Protein AF-A0A7X7UBF5-F1 (afdb_monomer_lite)

pLDDT: mean 70.49, std 21.55, range [27.67, 98.31]

Radius of gyration: 27.14 Å; chains: 1; bounding box: 98×54×73 Å

Secondary structure (DSSP, 8-state):
--------PPPPPPPPHHHHHHHHHHHHHHHHHHGGGGG----HHHHHHHHHHHHSSSTTGGGS--SSTTTT--GGGHHHHHHHHHHHTT-HHHHHHHHHHHHHHHHHHHHHHHHHHHT-HHHHHHHHHHHHTSHHHHHHHH-GGGHHHHHHHHHHHHHHHHHHHHHHH--HHHHHHHHHHHHHHHHH-GGGGGHHHHHHHHHHHHHHHH-TTTTHHHHHHHHHHHHHHHHHHHHHHHHHHHTSS-TTS-HHHHTT-HHHHHHHHHHTSTTSTTTTHHHHHHHHHHHHHHHHTT---HHHHHHHHHHHHHHHHHHHHHHTTSTTHHHHSHHHHHHHHHHHHHHHHHHHHT--HHHHHHHHHHHHHHHHHHHHHHHHHHHHHHHHHHHHHHHHHHHHHHHHHHHSSPPTTPEEEE--SS--HHHHHHHHHH-GGGTTT--EEE--SS------HHHHHHT----HHHHHHHHS-S-GGG-------S-HHHHHHHHHTT--EEE---SS-TTSHHHHTT-SS----------

Foldseek 3Di:
DPPPPPPPPPPDDPQDPCNVCLLVVLLVLLCVQQVCLLVPAAFLVRLVLLVCLVQAPAQCSLLQADPPLLPQQQSLLSNVVNVLCVVPNRNRSSLLVVLSVLLSLLLVLQLVVLCVLLVDNVLSSVLSSLVSLFLLSNCSRNHSSNSLVSLLSSLLSQLLVLLVVCLVPVDVVSNVSSLVSLLSSCSSDVVSLCSLVVQLVVQLSVVCVVDVPPCSNVVSCVSRVVSVVSSVVSQVSSCVSSVHNGSPDCCVVVVPPPVVVVVVVVVVPPPPVCPVCVVVLVVLLVVLVVVLVVDDQLVSLLVSLQVQLVSLCVVQVVQVVPLVSNVPPNNVSNVSNSSSLSSNSSSLVVDDDPSNVVSVVVSVVVSVVSSVVSSVSSVVVVVVVVVVLVQLVVLLVCCCVVQPLPDFQAEEEDEDEDDPSRSVSSNCSVPVVCVRRYDYAYAYPQDDPPQDPVRCVVVPPPDPVVVVPVPDPPPCVVRDDDDDDVPPVSLVVCVVVVRNYDYDDRPDDCPPPVNVVVDDDDDDDDDDDDD

Structure (mmCIF, N/CA/C/O backbone):
data_AF-A0A7X7UBF5-F1
#
_entry.id   AF-A0A7X7UBF5-F1
#
loop_
_atom_site.group_PDB
_atom_site.id
_atom_site.type_symbol
_atom_site.label_atom_id
_atom_site.label_alt_id
_atom_site.label_comp_id
_atom_site.label_asym_id
_atom_site.label_entity_id
_atom_site.label_seq_id
_atom_site.pdbx_PDB_ins_code
_atom_site.Cartn_x
_atom_site.Cartn_y
_atom_site.Cartn_z
_atom_site.occupancy
_atom_site.B_iso_or_equiv
_atom_site.auth_seq_id
_atom_site.auth_comp_id
_atom_site.auth_asym_id
_atom_site.auth_atom_id
_atom_site.pdbx_PDB_model_num
ATOM 1 N N . MET A 1 1 ? -49.194 -8.231 20.825 1.00 48.34 1 MET A N 1
ATOM 2 C CA . MET A 1 1 ? -48.463 -7.035 20.359 1.00 48.34 1 MET A CA 1
ATOM 3 C C . MET A 1 1 ? -47.044 -7.114 20.888 1.00 48.34 1 MET A C 1
ATOM 5 O O . MET A 1 1 ? -46.775 -6.699 22.003 1.00 48.34 1 MET A O 1
ATOM 9 N N . THR A 1 2 ? -46.153 -7.758 20.144 1.00 48.88 2 THR A N 1
ATOM 10 C CA . THR A 1 2 ? -44.716 -7.721 20.424 1.00 48.88 2 THR A CA 1
ATOM 11 C C . THR A 1 2 ? -44.194 -6.398 19.891 1.00 48.88 2 THR A C 1
ATOM 13 O O . THR A 1 2 ? -44.082 -6.244 18.676 1.00 48.88 2 THR A O 1
ATOM 16 N N . GLU A 1 3 ? -43.927 -5.440 20.782 1.00 50.25 3 GLU A N 1
ATOM 17 C CA . GLU A 1 3 ? -43.101 -4.279 20.461 1.00 50.25 3 GLU A CA 1
ATOM 18 C C . GLU A 1 3 ? -41.798 -4.806 19.863 1.00 50.25 3 GLU A C 1
ATOM 20 O O . GLU A 1 3 ? -40.943 -5.368 20.550 1.00 50.25 3 GLU A O 1
ATOM 25 N N . THR A 1 4 ? -41.663 -4.684 18.545 1.00 56.69 4 THR A N 1
ATOM 26 C CA . THR A 1 4 ? -40.372 -4.780 17.885 1.00 56.69 4 THR A CA 1
ATOM 27 C C . THR A 1 4 ? -39.532 -3.673 18.486 1.00 56.69 4 THR A C 1
ATOM 29 O O . THR A 1 4 ? -39.660 -2.525 18.067 1.00 56.69 4 THR A O 1
ATOM 32 N N . ALA A 1 5 ? -38.731 -4.019 19.497 1.00 58.34 5 ALA A N 1
ATOM 33 C CA . ALA A 1 5 ? -37.695 -3.169 20.048 1.00 58.34 5 ALA A CA 1
ATOM 34 C C . ALA A 1 5 ? -36.863 -2.690 18.862 1.00 58.34 5 ALA A C 1
ATOM 36 O O . ALA A 1 5 ? -36.027 -3.420 18.321 1.00 58.34 5 ALA A O 1
ATOM 37 N N . THR A 1 6 ? -37.172 -1.485 18.389 1.00 59.34 6 THR A N 1
ATOM 38 C CA . THR A 1 6 ? -36.399 -0.805 17.372 1.00 59.34 6 THR A CA 1
ATOM 39 C C . THR A 1 6 ? -35.029 -0.697 17.996 1.00 59.34 6 THR A C 1
ATOM 41 O O . THR A 1 6 ? -34.842 -0.029 19.008 1.00 59.34 6 THR A O 1
ATOM 44 N N . THR A 1 7 ? -34.082 -1.478 17.476 1.00 60.81 7 THR A N 1
ATOM 45 C CA . THR A 1 7 ? -32.700 -1.477 17.937 1.00 60.81 7 THR A CA 1
ATOM 46 C C . THR A 1 7 ? -32.156 -0.091 17.633 1.00 60.81 7 THR A C 1
ATOM 48 O O . THR A 1 7 ? -31.627 0.147 16.544 1.00 60.81 7 THR A O 1
ATOM 51 N N . GLY A 1 8 ? -32.401 0.843 18.551 1.00 54.75 8 GLY A N 1
ATOM 52 C CA . GLY A 1 8 ? -32.076 2.245 18.433 1.00 54.75 8 GLY A CA 1
ATOM 53 C C . GLY A 1 8 ? -30.575 2.328 18.325 1.00 54.75 8 GLY A C 1
ATOM 54 O O . GLY A 1 8 ? -29.858 2.245 19.319 1.00 54.75 8 GLY A O 1
ATOM 55 N N . ARG A 1 9 ? -30.083 2.413 17.089 1.00 66.62 9 ARG A N 1
ATOM 56 C CA . ARG A 1 9 ? -28.688 2.736 16.843 1.00 66.62 9 ARG A CA 1
ATOM 57 C C . ARG A 1 9 ? -28.475 4.070 17.554 1.00 66.62 9 ARG A C 1
ATOM 59 O O . ARG A 1 9 ? -29.196 5.011 17.220 1.00 66.62 9 ARG A O 1
ATOM 66 N N . PRO A 1 10 ? -27.554 4.163 18.527 1.00 68.56 10 PRO A N 1
ATOM 67 C CA . PRO A 1 10 ? -27.273 5.443 19.150 1.00 68.56 10 PRO A CA 1
ATOM 68 C C . PRO A 1 10 ? -26.973 6.444 18.027 1.00 68.56 10 PRO A C 1
ATOM 70 O O . PRO A 1 10 ? -26.253 6.080 17.085 1.00 68.56 10 PRO A O 1
ATOM 73 N N . PRO A 1 11 ? -27.570 7.648 18.062 1.00 71.94 11 PRO A N 1
ATOM 74 C CA . PRO A 1 11 ? -27.383 8.635 17.011 1.00 71.94 11 PRO A CA 1
ATOM 75 C C . PRO A 1 11 ? -25.886 8.831 16.789 1.00 71.94 11 PRO A C 1
ATOM 77 O O . PRO A 1 11 ? -25.116 8.986 17.741 1.00 71.94 11 PRO A O 1
ATOM 80 N N . SER A 1 12 ? -25.454 8.753 15.529 1.00 76.94 12 SER A N 1
ATOM 81 C CA . SER A 1 12 ? -24.054 8.970 15.181 1.00 76.94 12 SER A CA 1
ATOM 82 C C . SER A 1 12 ? -23.648 10.344 15.699 1.00 76.94 12 SER A C 1
ATOM 84 O O . SER A 1 12 ? -24.247 11.342 15.293 1.00 76.94 12 SER A O 1
ATOM 86 N N . ARG A 1 13 ? -22.657 10.402 16.599 1.00 78.88 13 ARG A N 1
ATOM 87 C CA . ARG A 1 13 ? -22.146 11.681 17.104 1.00 78.88 13 ARG A CA 1
ATOM 88 C C . ARG A 1 13 ? -21.777 12.563 15.905 1.00 78.88 13 ARG A C 1
ATOM 90 O O . ARG A 1 13 ? -21.077 12.074 15.012 1.00 78.88 13 ARG A O 1
ATOM 97 N N . PRO A 1 14 ? -22.240 13.824 15.852 1.00 81.81 14 PRO A N 1
ATOM 98 C CA . PRO A 1 14 ? -21.894 14.717 14.759 1.00 81.81 14 PRO A CA 1
ATOM 99 C C . PRO A 1 14 ? -20.371 14.819 14.651 1.00 81.81 14 PRO A C 1
ATOM 101 O O . PRO A 1 14 ? -19.664 14.933 15.655 1.00 81.81 14 PRO A O 1
ATOM 104 N N . VAL A 1 15 ? -19.854 14.739 13.423 1.00 83.38 15 VAL A N 1
ATOM 105 C CA . VAL A 1 15 ? -18.414 14.854 13.176 1.00 83.38 15 VAL A CA 1
ATOM 106 C C . VAL A 1 15 ? -17.980 16.259 13.589 1.00 83.38 15 VAL A C 1
ATOM 108 O O . VAL A 1 15 ? -18.448 17.254 13.025 1.00 83.38 15 VAL A O 1
ATOM 111 N N . SER A 1 16 ? -17.088 16.347 14.580 1.00 88.38 16 SER A N 1
ATOM 112 C CA . SER A 1 16 ? -16.548 17.628 15.040 1.00 88.38 16 SER A CA 1
ATOM 113 C C . SER A 1 16 ? -15.903 18.395 13.881 1.00 88.38 16 SER A C 1
ATOM 115 O O . SER A 1 16 ? -15.439 17.799 12.907 1.00 88.38 16 SER A O 1
ATOM 117 N N . PHE A 1 17 ? -15.849 19.726 13.972 1.00 86.38 17 PHE A N 1
ATOM 118 C CA . PHE A 1 17 ? -15.180 20.558 12.964 1.00 86.38 17 PHE A CA 1
ATOM 119 C C . PHE A 1 17 ? -13.724 20.113 12.728 1.00 86.38 17 PHE A C 1
ATOM 121 O O . PHE A 1 17 ? -13.319 19.894 11.589 1.00 86.38 17 PHE A O 1
ATOM 128 N N . ALA A 1 18 ? -12.988 19.818 13.806 1.00 84.50 18 ALA A N 1
ATOM 129 C CA . ALA A 1 18 ? -11.648 19.232 13.734 1.00 84.50 18 ALA A CA 1
ATOM 130 C C . ALA A 1 18 ? -11.617 17.899 12.957 1.00 84.50 18 ALA A C 1
ATOM 132 O O . ALA A 1 18 ? -10.696 17.642 12.189 1.00 84.50 18 ALA A O 1
ATOM 133 N N . GLY A 1 19 ? -12.650 17.062 13.099 1.00 87.44 19 GLY A N 1
ATOM 134 C CA . GLY A 1 19 ? -12.783 15.824 12.330 1.00 87.44 19 GLY A CA 1
ATOM 135 C C . GLY A 1 19 ? -13.030 16.029 10.838 1.00 87.44 19 GLY A C 1
ATOM 136 O O . GLY A 1 19 ? -12.647 15.162 10.056 1.00 87.44 19 GLY A O 1
ATOM 137 N N . ARG A 1 20 ? -13.622 17.161 10.437 1.00 91.56 20 ARG A N 1
ATOM 138 C CA . ARG A 1 20 ? -13.799 17.529 9.023 1.00 91.56 20 ARG A CA 1
ATOM 139 C C . ARG A 1 20 ? -12.501 18.042 8.395 1.00 91.56 20 ARG A C 1
ATOM 141 O O . ARG A 1 20 ? -12.236 17.724 7.243 1.00 91.56 20 ARG A O 1
ATOM 148 N N . LEU A 1 21 ? -11.674 18.761 9.157 1.00 95.88 21 LEU A N 1
ATOM 149 C CA . LEU A 1 21 ? -10.390 19.295 8.680 1.00 95.88 21 LEU A CA 1
ATOM 150 C C . LEU A 1 21 ? -9.237 18.279 8.691 1.00 95.88 21 LEU A C 1
ATOM 152 O O . LEU A 1 21 ? -8.257 18.470 7.975 1.00 95.88 21 LEU A O 1
ATOM 156 N N . ALA A 1 22 ? -9.350 17.189 9.456 1.00 94.50 22 ALA A N 1
ATOM 157 C CA . ALA A 1 22 ? -8.288 16.188 9.583 1.00 94.50 22 ALA A CA 1
ATOM 158 C C . ALA A 1 22 ? -7.856 15.578 8.235 1.00 94.50 22 ALA A C 1
ATOM 160 O O . ALA A 1 22 ? -6.664 15.439 7.985 1.00 94.50 22 ALA A O 1
ATOM 161 N N . GLY A 1 23 ? -8.808 15.240 7.357 1.00 95.50 23 GLY A N 1
ATOM 162 C CA . GLY A 1 23 ? -8.513 14.694 6.026 1.00 95.50 23 GLY A CA 1
ATOM 163 C C . GLY A 1 23 ? -7.725 15.674 5.148 1.00 95.50 23 GLY A C 1
ATOM 164 O O . GLY A 1 23 ? -6.607 15.344 4.758 1.00 95.50 23 GLY A O 1
ATOM 165 N N . PRO A 1 24 ? -8.248 16.888 4.885 1.00 97.31 24 PRO A N 1
ATOM 166 C CA . PRO A 1 24 ? -7.526 17.924 4.145 1.00 97.31 24 PRO A CA 1
ATOM 167 C C . PRO A 1 24 ? -6.138 18.238 4.715 1.00 97.31 24 PRO A C 1
ATOM 169 O O . PRO A 1 24 ? -5.186 18.365 3.953 1.00 97.31 24 PRO A O 1
ATOM 172 N N . ALA A 1 25 ? -5.995 18.293 6.044 1.00 95.88 25 ALA A N 1
ATOM 173 C CA . ALA A 1 25 ? -4.704 18.525 6.688 1.00 95.88 25 ALA A CA 1
ATOM 174 C C . ALA A 1 25 ? -3.696 17.389 6.426 1.00 95.88 25 ALA A C 1
ATOM 176 O O . ALA A 1 25 ? -2.523 17.664 6.189 1.00 95.88 25 ALA A O 1
ATOM 177 N N . LEU A 1 26 ? -4.139 16.124 6.417 1.00 95.88 26 LEU A N 1
ATOM 178 C CA . LEU A 1 26 ? -3.287 14.983 6.057 1.00 95.88 26 LEU A CA 1
ATOM 179 C C . LEU A 1 26 ? -2.841 15.039 4.595 1.00 95.88 26 LEU A C 1
ATOM 181 O O . LEU A 1 26 ? -1.676 14.775 4.309 1.00 95.88 26 LEU A O 1
ATOM 185 N N . VAL A 1 27 ? -3.749 15.400 3.682 1.00 96.62 27 VAL A N 1
ATOM 186 C CA . VAL A 1 27 ? -3.419 15.582 2.261 1.00 96.62 27 VAL A CA 1
ATOM 187 C C . VAL A 1 27 ? -2.394 16.702 2.110 1.00 96.62 27 VAL A C 1
ATOM 189 O O . VAL A 1 27 ? -1.351 16.484 1.507 1.00 96.62 27 VAL A O 1
ATOM 192 N N . ALA A 1 28 ? -2.637 17.865 2.716 1.00 95.00 28 ALA A N 1
ATOM 193 C CA . ALA A 1 28 ? -1.715 18.994 2.659 1.00 95.00 28 ALA A CA 1
ATOM 194 C C . ALA A 1 28 ? -0.329 18.632 3.216 1.00 95.00 28 ALA A C 1
ATOM 196 O O . ALA A 1 28 ? 0.674 18.928 2.577 1.00 95.00 28 ALA A O 1
ATOM 197 N N . ALA A 1 29 ? -0.259 17.941 4.358 1.00 91.00 29 ALA A N 1
ATOM 198 C CA . ALA A 1 29 ? 1.009 17.506 4.941 1.00 91.00 29 ALA A CA 1
ATOM 199 C C . ALA A 1 29 ? 1.755 16.507 4.041 1.00 91.00 29 ALA A C 1
ATOM 201 O O . ALA A 1 29 ? 2.954 16.660 3.819 1.00 91.00 29 ALA A O 1
ATOM 202 N N . LEU A 1 30 ? 1.053 15.510 3.491 1.00 92.56 30 LEU A N 1
ATOM 203 C CA . LEU A 1 30 ? 1.636 14.550 2.554 1.00 92.56 30 LEU A CA 1
ATOM 204 C C . LEU A 1 30 ? 2.188 15.256 1.311 1.00 92.56 30 LEU A C 1
ATOM 206 O O . LEU A 1 30 ? 3.327 15.010 0.932 1.00 92.56 30 LEU A O 1
ATOM 210 N N . TRP A 1 31 ? 1.404 16.140 0.695 1.00 93.81 31 TRP A N 1
ATOM 211 C CA . TRP A 1 31 ? 1.793 16.859 -0.520 1.00 93.81 31 TRP A CA 1
ATOM 212 C C . TRP A 1 31 ? 2.878 17.906 -0.266 1.00 93.81 31 TRP A C 1
ATOM 214 O O . TRP A 1 31 ? 3.712 18.129 -1.133 1.00 93.81 31 TRP A O 1
ATOM 224 N N . LEU A 1 32 ? 2.935 18.504 0.924 1.00 89.56 32 LEU A N 1
ATOM 225 C CA . LEU A 1 32 ? 4.036 19.388 1.301 1.00 89.56 32 LEU A CA 1
ATOM 226 C C . LEU A 1 32 ? 5.368 18.627 1.376 1.00 89.56 32 LEU A C 1
ATOM 228 O O . LEU A 1 32 ? 6.397 19.150 0.965 1.00 89.56 32 LEU A O 1
ATOM 232 N N . VAL A 1 33 ? 5.348 17.392 1.888 1.00 86.88 33 VAL A N 1
ATOM 233 C CA . VAL A 1 33 ? 6.558 16.569 2.046 1.00 86.88 33 VAL A CA 1
ATOM 234 C C . VAL A 1 33 ? 6.933 15.845 0.749 1.00 86.88 33 VAL A C 1
ATOM 236 O O . VAL A 1 33 ? 8.111 15.746 0.428 1.00 86.88 33 VAL A O 1
ATOM 239 N N . GLN A 1 34 ? 5.944 15.335 0.012 1.00 86.88 34 GLN A N 1
ATOM 240 C CA . GLN A 1 34 ? 6.136 14.438 -1.134 1.00 86.88 34 GLN A CA 1
ATOM 241 C C . GLN A 1 34 ? 5.779 15.083 -2.482 1.00 86.88 34 GLN A C 1
ATOM 243 O O . GLN A 1 34 ? 5.972 14.469 -3.517 1.00 86.88 34 GLN A O 1
ATOM 248 N N . GLY A 1 35 ? 5.236 16.299 -2.536 1.00 89.12 35 GLY A N 1
ATOM 249 C CA . GLY A 1 35 ? 4.787 16.904 -3.801 1.00 89.12 35 GLY A CA 1
ATOM 250 C C . GLY A 1 35 ? 5.928 17.223 -4.770 1.00 89.12 35 GLY A C 1
ATOM 251 O O . GLY A 1 35 ? 5.724 17.247 -5.983 1.00 89.12 35 GLY A O 1
ATOM 252 N N . SER A 1 36 ? 7.148 17.402 -4.256 1.00 86.69 36 SER A N 1
ATOM 253 C CA . SER A 1 36 ? 8.345 17.632 -5.072 1.00 86.69 36 SER A CA 1
ATOM 254 C C . SER A 1 36 ? 8.694 16.447 -5.979 1.00 86.69 36 SER A C 1
ATOM 256 O O . SER A 1 36 ? 9.394 16.642 -6.969 1.00 86.69 36 SER A O 1
ATOM 258 N N . ILE A 1 37 ? 8.163 15.245 -5.719 1.00 86.56 37 ILE A N 1
ATOM 259 C CA . ILE A 1 37 ? 8.404 14.071 -6.569 1.00 86.56 37 ILE A CA 1
ATOM 260 C C . ILE A 1 37 ? 7.872 14.230 -7.982 1.00 86.56 37 ILE A C 1
ATOM 262 O O . ILE A 1 37 ? 8.357 13.551 -8.873 1.00 86.56 37 ILE A O 1
ATOM 266 N N . LEU A 1 38 ? 6.898 15.113 -8.214 1.00 90.56 38 LEU A N 1
ATOM 267 C CA . LEU A 1 38 ? 6.351 15.342 -9.554 1.00 90.56 38 LEU A CA 1
ATOM 268 C C . LEU A 1 38 ? 7.399 15.901 -10.530 1.00 90.56 38 LEU A C 1
ATOM 270 O O . LEU A 1 38 ? 7.208 15.835 -11.738 1.00 90.56 38 LEU A O 1
ATOM 274 N N . TRP A 1 39 ? 8.512 16.406 -9.998 1.00 86.50 39 TRP A N 1
ATOM 275 C CA . TRP A 1 39 ? 9.682 16.868 -10.744 1.00 86.50 39 TRP A CA 1
ATOM 276 C C . TRP A 1 39 ? 10.752 15.776 -10.913 1.00 86.50 39 TRP A C 1
ATOM 278 O O . TRP A 1 39 ? 11.830 16.036 -11.443 1.00 86.50 39 TRP A O 1
ATOM 288 N N . GLY A 1 40 ? 10.477 14.569 -10.413 1.00 82.38 40 GLY A N 1
ATOM 289 C CA . GLY A 1 40 ? 11.335 13.399 -10.519 1.00 82.38 40 GLY A CA 1
ATOM 290 C C . GLY A 1 40 ? 11.313 12.766 -11.910 1.00 82.38 40 GLY A C 1
ATOM 291 O O . GLY A 1 40 ? 10.633 13.216 -12.830 1.00 82.38 40 GLY A O 1
ATOM 292 N N . ASN A 1 41 ? 12.083 11.693 -12.058 1.00 83.88 41 ASN A N 1
ATOM 293 C CA . ASN A 1 41 ? 12.203 10.935 -13.299 1.00 83.88 41 ASN A CA 1
ATOM 294 C C . ASN A 1 41 ? 12.078 9.434 -13.002 1.00 83.88 41 ASN A C 1
ATOM 296 O O . ASN A 1 41 ? 12.116 9.035 -11.838 1.00 83.88 41 ASN A O 1
ATOM 300 N N . PHE A 1 42 ? 11.945 8.614 -14.042 1.00 81.69 42 PHE A N 1
ATOM 301 C CA . PHE A 1 42 ? 11.905 7.163 -13.907 1.00 81.69 42 PHE A CA 1
ATOM 302 C C . PHE A 1 42 ? 13.201 6.596 -13.326 1.00 81.69 42 PHE A C 1
ATOM 304 O O . PHE A 1 42 ? 14.313 7.063 -13.603 1.00 81.69 42 PHE A O 1
ATOM 311 N N . TYR A 1 43 ? 13.040 5.526 -12.562 1.00 75.06 43 TYR A N 1
ATOM 312 C CA . TYR A 1 43 ? 14.104 4.726 -11.982 1.00 75.06 43 TYR A CA 1
ATOM 313 C C . TYR A 1 43 ? 14.349 3.438 -12.749 1.00 75.06 43 TYR A C 1
ATOM 315 O O . TYR A 1 43 ? 13.517 2.992 -13.527 1.00 75.06 43 TYR A O 1
ATOM 323 N N . LEU A 1 44 ? 15.507 2.833 -12.477 1.00 70.75 44 LEU A N 1
ATOM 324 C CA . LEU A 1 44 ? 15.968 1.546 -13.002 1.00 70.75 44 LEU A CA 1
ATOM 325 C C . LEU A 1 44 ? 14.823 0.554 -13.273 1.00 70.75 44 LEU A C 1
ATOM 327 O O . LEU A 1 44 ? 14.553 0.215 -14.423 1.00 70.75 44 LEU A O 1
ATOM 331 N N . ASP A 1 45 ? 14.122 0.153 -12.214 1.00 74.25 45 ASP A N 1
ATOM 332 C CA . ASP A 1 45 ? 13.064 -0.849 -12.308 1.00 74.25 45 ASP A CA 1
ATOM 333 C C . ASP A 1 45 ? 11.798 -0.297 -12.987 1.00 74.25 45 ASP A C 1
ATOM 335 O O . ASP A 1 45 ? 11.001 -1.069 -13.506 1.00 74.25 45 ASP A O 1
ATOM 339 N N . ASP A 1 46 ? 11.594 1.023 -13.041 1.00 83.88 46 ASP A N 1
ATOM 340 C CA . ASP A 1 46 ? 10.426 1.633 -13.693 1.00 83.88 46 ASP A CA 1
ATOM 341 C C . ASP A 1 46 ? 10.447 1.377 -15.198 1.00 83.88 46 ASP A C 1
ATOM 343 O O . ASP A 1 46 ? 9.430 0.997 -15.781 1.00 83.88 46 ASP A O 1
ATOM 347 N N . TYR A 1 47 ? 11.618 1.532 -15.825 1.00 78.75 47 TYR A N 1
ATOM 348 C CA . TYR A 1 47 ? 11.782 1.294 -17.258 1.00 78.75 47 TYR A CA 1
ATOM 349 C C . TYR A 1 47 ? 11.446 -0.131 -17.657 1.00 78.75 47 TYR A C 1
ATOM 351 O O . TYR A 1 47 ? 10.902 -0.377 -18.735 1.00 78.75 47 TYR A O 1
ATOM 359 N N . PHE A 1 48 ? 11.742 -1.061 -16.761 1.00 78.94 48 PHE A N 1
ATOM 360 C CA . PHE A 1 48 ? 11.411 -2.449 -16.945 1.00 78.94 48 PHE A CA 1
ATOM 361 C C . PHE A 1 48 ? 9.876 -2.634 -17.079 1.00 78.94 48 PHE A C 1
ATOM 363 O O . PHE A 1 48 ? 9.389 -3.220 -18.052 1.00 78.94 48 PHE A O 1
ATOM 370 N N . TYR A 1 49 ? 9.085 -2.028 -16.188 1.00 83.06 49 TYR A N 1
ATOM 371 C CA . TYR A 1 49 ? 7.617 -2.060 -16.274 1.00 83.06 49 TYR A CA 1
ATOM 372 C C . TYR A 1 49 ? 7.047 -1.236 -17.439 1.00 83.06 49 TYR A C 1
ATOM 374 O O . TYR A 1 49 ? 6.044 -1.637 -18.032 1.00 83.06 49 TYR A O 1
ATOM 382 N N . LEU A 1 50 ? 7.697 -0.132 -17.819 1.00 84.19 50 LEU A N 1
ATOM 383 C CA . LEU A 1 50 ? 7.351 0.656 -19.013 1.00 84.19 50 LEU A CA 1
ATOM 384 C C . LEU A 1 50 ? 7.514 -0.159 -20.293 1.00 84.19 50 LEU A C 1
ATOM 386 O O . LEU A 1 50 ? 6.640 -0.135 -21.160 1.00 84.19 50 LEU A O 1
ATOM 390 N N . HIS A 1 51 ? 8.589 -0.939 -20.391 1.00 80.00 51 HIS A N 1
ATOM 391 C CA . HIS A 1 51 ? 8.789 -1.834 -21.521 1.00 80.00 51 HIS A CA 1
ATOM 392 C C . HIS A 1 51 ? 7.691 -2.902 -21.593 1.00 80.00 51 HIS A C 1
ATOM 394 O O . HIS A 1 51 ? 7.137 -3.136 -22.667 1.00 80.00 51 HIS A O 1
ATOM 400 N N . LEU A 1 52 ? 7.304 -3.494 -20.456 1.00 79.88 52 LEU A N 1
ATOM 401 C CA . LEU A 1 52 ? 6.170 -4.421 -20.419 1.00 79.88 52 LEU A CA 1
ATOM 402 C C . LEU A 1 52 ? 4.864 -3.766 -20.860 1.00 79.88 52 LEU A C 1
ATOM 404 O O . LEU A 1 52 ? 4.098 -4.389 -21.589 1.00 79.88 52 LEU A O 1
ATOM 408 N N . ALA A 1 53 ? 4.597 -2.539 -20.412 1.00 85.25 53 ALA A N 1
ATOM 409 C CA . ALA A 1 53 ? 3.383 -1.815 -20.768 1.00 85.25 53 ALA A CA 1
ATOM 410 C C . ALA A 1 53 ? 3.294 -1.576 -22.280 1.00 85.25 53 ALA A C 1
ATOM 412 O O . ALA A 1 53 ? 2.227 -1.779 -22.853 1.00 85.25 53 ALA A O 1
ATOM 413 N N . ARG A 1 54 ? 4.421 -1.247 -22.931 1.00 84.00 54 ARG A N 1
ATOM 414 C CA . ARG A 1 54 ? 4.519 -1.146 -24.399 1.00 84.00 54 ARG A CA 1
ATOM 415 C C . ARG A 1 54 ? 4.338 -2.493 -25.095 1.00 84.00 54 ARG A C 1
ATOM 417 O O . ARG A 1 54 ? 3.622 -2.572 -26.084 1.00 84.00 54 ARG A O 1
ATOM 424 N N . ALA A 1 55 ? 5.032 -3.529 -24.627 1.00 78.06 55 ALA A N 1
ATOM 425 C CA . ALA A 1 55 ? 5.061 -4.832 -25.292 1.00 78.06 55 ALA A CA 1
ATOM 426 C C . ALA A 1 55 ? 3.787 -5.663 -25.051 1.00 78.06 55 ALA A C 1
ATOM 428 O O . ALA A 1 55 ? 3.511 -6.624 -25.771 1.00 78.06 55 ALA A O 1
ATOM 429 N N . GLY A 1 56 ? 3.018 -5.337 -24.012 1.00 79.94 56 GLY A N 1
ATOM 430 C CA . GLY A 1 56 ? 1.794 -6.037 -23.661 1.00 79.94 56 GLY A CA 1
ATOM 431 C C . GLY A 1 56 ? 0.671 -5.762 -24.658 1.00 79.94 56 GLY A C 1
ATOM 432 O O . GLY A 1 56 ? 0.289 -4.618 -24.873 1.00 79.94 56 GLY A O 1
ATOM 433 N N . ALA A 1 57 ? 0.048 -6.826 -25.173 1.00 85.00 57 ALA A N 1
ATOM 434 C CA . ALA A 1 57 ? -1.101 -6.743 -26.084 1.00 85.00 57 ALA A CA 1
ATOM 435 C C . ALA A 1 57 ? -2.374 -6.115 -25.464 1.00 85.00 57 ALA A C 1
ATOM 437 O O . ALA A 1 57 ? -3.390 -5.980 -26.140 1.00 85.00 57 ALA A O 1
ATOM 438 N N . GLY A 1 58 ? -2.355 -5.777 -24.171 1.00 92.62 58 GLY A N 1
ATOM 439 C CA . GLY A 1 58 ? -3.462 -5.130 -23.472 1.00 92.62 58 GLY A CA 1
ATOM 440 C C . GLY A 1 58 ? -3.309 -5.154 -21.946 1.00 92.62 58 GLY A C 1
ATOM 441 O O . GLY A 1 58 ? -2.402 -5.812 -21.422 1.00 92.62 58 GLY A O 1
ATOM 442 N N . PRO A 1 59 ? -4.231 -4.509 -21.207 1.00 94.75 59 PRO A N 1
ATOM 443 C CA . PRO A 1 59 ? -4.122 -4.303 -19.758 1.00 94.75 59 PRO A CA 1
ATOM 444 C C . PRO A 1 59 ? -4.112 -5.601 -18.938 1.00 94.75 59 PRO A C 1
ATOM 446 O O . PRO A 1 59 ? -3.633 -5.615 -17.809 1.00 94.75 59 PRO A O 1
ATOM 449 N N . PHE A 1 60 ? -4.605 -6.711 -19.495 1.00 94.81 60 PHE A N 1
ATOM 450 C CA . PHE A 1 60 ? -4.673 -8.008 -18.814 1.00 94.81 60 PHE A CA 1
ATOM 451 C C . PHE A 1 60 ? -3.647 -9.031 -19.321 1.00 94.81 60 PHE A C 1
ATOM 453 O O . PHE A 1 60 ? -3.681 -10.187 -18.901 1.00 94.81 60 PHE A O 1
ATOM 460 N N . ALA A 1 61 ? -2.709 -8.632 -20.189 1.00 88.75 61 ALA A N 1
ATOM 461 C CA . ALA A 1 61 ? -1.766 -9.553 -20.832 1.00 88.75 61 ALA A CA 1
ATOM 462 C C . ALA A 1 61 ? -0.920 -10.373 -19.835 1.00 88.75 61 ALA A C 1
ATOM 464 O O . ALA A 1 61 ? -0.562 -11.517 -20.121 1.00 88.75 61 ALA A O 1
ATOM 465 N N . LEU A 1 62 ? -0.642 -9.819 -18.649 1.00 87.19 62 LEU A N 1
ATOM 466 C CA . LEU A 1 62 ? 0.170 -10.469 -17.615 1.00 87.19 62 LEU A CA 1
ATOM 467 C C . LEU A 1 62 ? -0.618 -11.412 -16.693 1.00 87.19 62 LEU A C 1
ATOM 469 O O . LEU A 1 62 ? -0.014 -12.128 -15.904 1.00 87.19 62 LEU A O 1
ATOM 473 N N . PHE A 1 63 ? -1.952 -11.461 -16.773 1.00 90.94 63 PHE A N 1
ATOM 474 C CA . PHE A 1 63 ? -2.751 -12.329 -15.892 1.00 90.94 63 PHE A CA 1
ATOM 475 C C . PHE A 1 63 ? -2.608 -13.819 -16.211 1.00 90.94 63 PHE A C 1
ATOM 477 O O . PHE A 1 63 ? -2.818 -14.651 -15.333 1.00 90.94 63 PHE A O 1
ATOM 484 N N . ALA A 1 64 ? -2.262 -14.150 -17.455 1.00 86.88 64 ALA A N 1
ATOM 485 C CA . ALA A 1 64 ? -2.125 -15.526 -17.932 1.00 86.88 64 ALA A CA 1
ATOM 486 C C . ALA A 1 64 ? -0.669 -15.925 -18.222 1.00 86.88 64 ALA A C 1
ATOM 488 O O . ALA A 1 64 ? -0.407 -17.053 -18.640 1.00 86.88 64 ALA A O 1
ATOM 489 N N . LYS A 1 65 ? 0.278 -14.992 -18.070 1.00 81.62 65 LYS A N 1
ATOM 490 C CA . LYS A 1 65 ? 1.676 -15.181 -18.460 1.00 81.62 65 LYS A CA 1
ATOM 491 C C . LYS A 1 65 ? 2.597 -14.664 -17.371 1.00 81.62 65 LYS A C 1
ATOM 493 O O . LYS A 1 65 ? 2.639 -13.469 -17.091 1.00 81.62 65 LYS A O 1
ATOM 498 N N . ASP A 1 66 ? 3.366 -15.579 -16.805 1.00 78.62 66 ASP A N 1
ATOM 499 C CA . ASP A 1 66 ? 4.502 -15.231 -15.976 1.00 78.62 66 ASP A CA 1
ATOM 500 C C . ASP A 1 66 ? 5.706 -14.915 -16.866 1.00 78.62 66 ASP A C 1
ATOM 502 O O . ASP A 1 66 ? 6.280 -15.797 -17.503 1.00 78.62 66 ASP A O 1
ATOM 506 N N . LEU A 1 67 ? 6.054 -13.633 -16.937 1.00 70.12 67 LEU A N 1
ATOM 507 C CA . LEU A 1 67 ? 7.247 -13.162 -17.640 1.00 70.12 67 LEU A CA 1
ATOM 508 C C . LEU A 1 67 ? 8.488 -13.147 -16.728 1.00 70.12 67 LEU A C 1
ATOM 510 O O . LEU A 1 67 ? 9.575 -12.846 -17.202 1.00 70.12 67 LEU A O 1
ATOM 514 N N . TRP A 1 68 ? 8.331 -13.463 -15.434 1.00 65.50 68 TRP A N 1
ATOM 515 C CA . TRP A 1 68 ? 9.298 -13.148 -14.373 1.00 65.50 68 TRP A CA 1
ATOM 516 C C . TRP A 1 68 ? 9.815 -14.363 -13.618 1.00 65.50 68 TRP A C 1
ATOM 518 O O . TRP A 1 68 ? 10.351 -14.206 -12.518 1.00 65.50 68 TRP A O 1
ATOM 528 N N . PHE A 1 69 ? 9.622 -15.568 -14.160 1.00 65.50 69 PHE A N 1
ATOM 529 C CA . PHE A 1 69 ? 10.004 -16.820 -13.497 1.00 65.50 69 PHE A CA 1
ATOM 530 C C . PHE A 1 69 ? 9.479 -16.894 -12.046 1.00 65.50 69 PHE A C 1
ATOM 532 O O . PHE A 1 69 ? 10.113 -17.445 -11.150 1.00 65.50 69 PHE A O 1
ATOM 539 N N . GLY A 1 70 ? 8.329 -16.263 -11.813 1.00 68.06 70 GLY A N 1
ATOM 540 C CA . GLY A 1 70 ? 7.601 -16.178 -10.565 1.00 68.06 70 GLY A CA 1
ATOM 541 C C . GLY A 1 70 ? 8.028 -15.062 -9.619 1.00 68.06 70 GLY A C 1
ATOM 542 O O . GLY A 1 70 ? 7.225 -14.682 -8.759 1.00 68.06 70 GLY A O 1
ATOM 543 N N . ILE A 1 71 ? 9.223 -14.486 -9.786 1.00 65.81 71 ILE A N 1
ATOM 544 C CA . ILE A 1 71 ? 9.829 -13.573 -8.800 1.00 65.81 71 ILE A CA 1
ATOM 545 C C . ILE A 1 71 ? 9.011 -12.282 -8.682 1.00 65.81 71 ILE A C 1
ATOM 547 O O . ILE A 1 71 ? 8.789 -11.754 -7.588 1.00 65.81 71 ILE A O 1
ATOM 551 N N . TYR A 1 72 ? 8.498 -11.805 -9.815 1.00 74.00 72 TYR A N 1
ATOM 552 C CA . TYR A 1 72 ? 7.709 -10.577 -9.913 1.00 74.00 72 TYR A CA 1
ATOM 553 C C . TYR A 1 72 ? 6.298 -10.820 -10.456 1.00 74.00 72 TYR A C 1
ATOM 555 O O . TYR A 1 72 ? 5.650 -9.894 -10.941 1.00 74.00 72 TYR A O 1
ATOM 563 N N . PHE A 1 73 ? 5.778 -12.048 -10.349 1.00 84.56 73 PHE A N 1
ATOM 564 C CA . PHE A 1 73 ? 4.431 -12.352 -10.831 1.00 84.56 73 PHE A CA 1
ATOM 565 C C . PHE A 1 73 ? 3.347 -11.710 -9.951 1.00 84.56 73 PHE A C 1
ATOM 567 O O . PHE A 1 73 ? 2.933 -12.246 -8.910 1.00 84.56 73 PHE A O 1
ATOM 574 N N . ARG A 1 74 ? 2.928 -10.513 -10.373 1.00 90.44 74 ARG A N 1
ATOM 575 C CA . ARG A 1 74 ? 1.987 -9.614 -9.693 1.00 90.44 74 ARG A CA 1
ATOM 576 C C . ARG A 1 74 ? 1.154 -8.856 -10.731 1.00 90.44 74 ARG A C 1
ATOM 578 O O . ARG A 1 74 ? 1.376 -7.673 -10.939 1.00 90.44 74 ARG A O 1
ATOM 585 N N . PRO A 1 75 ? 0.221 -9.490 -11.449 1.00 94.19 75 PRO A N 1
ATOM 586 C CA . PRO A 1 75 ? -0.422 -8.832 -12.585 1.00 94.19 75 PRO A CA 1
ATOM 587 C C . PRO A 1 75 ? -1.414 -7.724 -12.193 1.00 94.19 75 PRO A C 1
ATOM 589 O O . PRO A 1 75 ? -1.821 -6.951 -13.054 1.00 94.19 75 PRO A O 1
ATOM 592 N N . GLY A 1 76 ? -1.794 -7.602 -10.914 1.00 95.56 76 GLY A N 1
ATOM 593 C CA . GLY A 1 76 ? -2.858 -6.691 -10.473 1.00 95.56 76 GLY A CA 1
ATOM 594 C C . GLY A 1 76 ? -2.589 -5.198 -10.702 1.00 95.56 76 GLY A C 1
ATOM 595 O O . GLY A 1 76 ? -3.536 -4.434 -10.874 1.00 95.56 76 GLY A O 1
ATOM 596 N N . PHE A 1 77 ? -1.328 -4.761 -10.744 1.00 94.94 77 PHE A N 1
ATOM 597 C CA . PHE A 1 77 ? -0.999 -3.351 -11.015 1.00 94.94 77 PHE A CA 1
ATOM 598 C C . PHE A 1 77 ? -0.937 -3.025 -12.512 1.00 94.94 77 PHE A C 1
ATOM 600 O O . PHE A 1 77 ? -1.077 -1.863 -12.893 1.00 94.94 77 PHE A O 1
ATOM 607 N N . PHE A 1 78 ? -0.730 -4.038 -13.357 1.00 94.50 78 PHE A N 1
ATOM 608 C CA . PHE A 1 78 ? -0.427 -3.842 -14.768 1.00 94.50 78 PHE A CA 1
ATOM 609 C C . PHE A 1 78 ? -1.543 -3.136 -15.551 1.00 94.50 78 PHE A C 1
ATOM 611 O O . PHE A 1 78 ? -1.201 -2.259 -16.337 1.00 94.50 78 PHE A O 1
ATOM 618 N N . PRO A 1 79 ? -2.850 -3.390 -15.314 1.00 96.75 79 PRO A N 1
ATOM 619 C CA . PRO A 1 79 ? -3.910 -2.633 -15.977 1.00 96.75 79 PRO A CA 1
ATOM 620 C C . PRO A 1 79 ? -3.800 -1.119 -15.772 1.00 96.75 79 PRO A C 1
ATOM 622 O O . PRO A 1 79 ? -3.961 -0.358 -16.722 1.00 96.75 79 PRO A O 1
ATOM 625 N N . LEU A 1 80 ? -3.499 -0.680 -14.544 1.00 96.81 80 LEU A N 1
ATOM 626 C CA . LEU A 1 80 ? -3.339 0.739 -14.231 1.00 96.81 80 LEU A CA 1
ATOM 627 C C . LEU A 1 80 ? -2.084 1.299 -14.901 1.00 96.81 80 LEU A C 1
ATOM 629 O O . LEU A 1 80 ? -2.135 2.355 -15.519 1.00 96.81 80 LEU A O 1
ATOM 633 N N . PHE A 1 81 ? -0.979 0.563 -14.821 1.00 94.50 81 PHE A N 1
ATOM 634 C CA . PHE A 1 81 ? 0.283 0.960 -15.432 1.00 94.50 81 PHE A CA 1
ATOM 635 C C . PHE A 1 81 ? 0.166 1.101 -16.959 1.00 94.50 81 PHE A C 1
ATOM 637 O O . PHE A 1 81 ? 0.589 2.105 -17.527 1.00 94.50 81 PHE A O 1
ATOM 644 N N . TRP A 1 82 ? -0.462 0.121 -17.613 1.00 95.56 82 TRP A N 1
ATOM 645 C CA . TRP A 1 82 ? -0.744 0.120 -19.048 1.00 95.56 82 TRP A CA 1
ATOM 646 C C . TRP A 1 82 ? -1.621 1.308 -19.446 1.00 95.56 82 TRP A C 1
ATOM 648 O O . TRP A 1 82 ? -1.337 1.969 -20.438 1.00 95.56 82 TRP A O 1
ATOM 658 N N . LEU A 1 83 ? -2.644 1.629 -18.646 1.00 97.19 83 LEU A N 1
ATOM 659 C CA . LEU A 1 83 ? -3.522 2.769 -18.904 1.00 97.19 83 LEU A CA 1
ATOM 660 C C . LEU A 1 83 ? -2.767 4.102 -18.837 1.00 97.19 83 LEU A C 1
ATOM 662 O O . LEU A 1 83 ? -2.953 4.954 -19.700 1.00 97.19 83 LEU A O 1
ATOM 666 N N . ILE A 1 84 ? -1.896 4.279 -17.838 1.00 97.31 84 ILE A N 1
ATOM 667 C CA . ILE A 1 84 ? -1.058 5.482 -17.737 1.00 97.31 84 ILE A CA 1
ATOM 668 C C . ILE A 1 84 ? -0.152 5.579 -18.965 1.00 97.31 84 ILE A C 1
ATOM 670 O O . ILE A 1 84 ? -0.066 6.645 -19.567 1.00 97.31 84 ILE A O 1
ATOM 674 N N . HIS A 1 85 ? 0.460 4.470 -19.385 1.00 94.88 85 HIS A N 1
ATOM 675 C CA . HIS A 1 85 ? 1.290 4.446 -20.587 1.00 94.88 85 HIS A CA 1
ATOM 676 C C . HIS A 1 85 ? 0.509 4.782 -21.856 1.00 94.88 85 HIS A C 1
ATOM 678 O O . HIS A 1 85 ? 0.985 5.566 -22.667 1.00 94.88 85 HIS A O 1
ATOM 684 N N . ALA A 1 86 ? -0.705 4.257 -22.009 1.00 94.94 86 ALA A N 1
ATOM 685 C CA . ALA A 1 86 ? -1.538 4.523 -23.176 1.00 94.94 86 ALA A CA 1
ATOM 686 C C . ALA A 1 86 ? -1.919 6.009 -23.321 1.00 94.94 86 ALA A C 1
ATOM 688 O O . ALA A 1 86 ? -2.086 6.480 -24.442 1.00 94.94 86 ALA A O 1
ATOM 689 N N . PHE A 1 87 ? -2.052 6.750 -22.213 1.00 97.31 87 PHE A N 1
ATOM 690 C CA . PHE A 1 87 ? -2.424 8.172 -22.240 1.00 97.31 87 PHE A CA 1
ATOM 691 C C . PHE A 1 87 ? -1.248 9.144 -22.128 1.00 97.31 87 PHE A C 1
ATOM 693 O O . PHE A 1 87 ? -1.338 10.266 -22.620 1.00 97.31 87 PHE A O 1
ATOM 700 N N . PHE A 1 88 ? -0.176 8.751 -21.442 1.00 96.31 88 PHE A N 1
ATOM 701 C CA . PHE A 1 88 ? 0.919 9.647 -21.061 1.00 96.31 88 PHE A CA 1
ATOM 702 C C . PHE A 1 88 ? 2.295 9.156 -21.520 1.00 96.31 88 PHE A C 1
ATOM 704 O O . PHE A 1 88 ? 3.293 9.825 -21.255 1.00 96.31 88 PHE A O 1
ATOM 711 N N . GLU A 1 89 ? 2.364 7.999 -22.181 1.00 92.56 89 GLU A N 1
ATOM 712 C CA . GLU A 1 89 ? 3.577 7.382 -22.718 1.00 92.56 89 GLU A CA 1
ATOM 713 C C . GLU A 1 89 ? 4.732 7.353 -21.704 1.00 92.56 89 GLU A C 1
ATOM 715 O O . GLU A 1 89 ? 4.710 6.586 -20.738 1.00 92.56 89 GLU A O 1
ATOM 720 N N . TRP A 1 90 ? 5.745 8.191 -21.923 1.00 86.62 90 TRP A N 1
ATOM 721 C CA . TRP A 1 90 ? 6.983 8.303 -21.159 1.00 86.62 90 TRP A CA 1
ATOM 722 C C . TRP A 1 90 ? 7.006 9.512 -20.215 1.00 86.62 90 TRP A C 1
ATOM 724 O O . TRP A 1 90 ? 8.060 9.913 -19.730 1.00 86.62 90 TRP A O 1
ATOM 734 N N . ASN A 1 91 ? 5.861 10.124 -19.929 1.00 91.50 91 ASN A N 1
ATOM 735 C CA . ASN A 1 91 ? 5.806 11.249 -19.007 1.00 91.50 91 ASN A CA 1
ATOM 736 C C . ASN A 1 91 ? 5.882 10.774 -17.546 1.00 91.50 91 ASN A C 1
ATOM 738 O O . ASN A 1 91 ? 4.859 10.445 -16.945 1.00 91.50 91 ASN A O 1
ATOM 742 N N . ALA A 1 92 ? 7.081 10.790 -16.954 1.00 90.31 92 ALA A N 1
ATOM 743 C CA . ALA A 1 92 ? 7.313 10.380 -15.566 1.00 90.31 92 ALA A CA 1
ATOM 744 C C . ALA A 1 92 ? 6.397 11.085 -14.550 1.00 90.31 92 ALA A C 1
ATOM 746 O O . ALA A 1 92 ? 5.884 10.435 -13.636 1.00 90.31 92 ALA A O 1
ATOM 747 N N . ALA A 1 93 ? 6.114 12.379 -14.738 1.00 93.19 93 ALA A N 1
ATOM 748 C CA . ALA A 1 93 ? 5.261 13.140 -13.828 1.00 93.19 93 ALA A CA 1
ATOM 749 C C . ALA A 1 93 ? 3.839 12.559 -13.741 1.00 93.19 93 ALA A C 1
ATOM 751 O O . ALA A 1 93 ? 3.245 12.574 -12.665 1.00 93.19 93 ALA A O 1
ATOM 752 N N . ALA A 1 94 ? 3.308 11.986 -14.829 1.00 96.88 94 ALA A N 1
ATOM 753 C CA . ALA A 1 94 ? 1.991 11.348 -14.825 1.00 96.88 94 ALA A CA 1
ATOM 754 C C . ALA A 1 94 ? 1.966 10.078 -13.957 1.00 96.88 94 ALA A C 1
ATOM 756 O O . ALA A 1 94 ? 1.063 9.900 -13.138 1.00 96.88 94 ALA A O 1
ATOM 757 N N . TYR A 1 95 ? 2.984 9.221 -14.071 1.00 95.50 95 TYR A N 1
ATOM 758 C CA . TYR A 1 95 ? 3.101 8.020 -13.237 1.00 95.50 95 TYR A CA 1
ATOM 759 C C . TYR A 1 95 ? 3.291 8.372 -11.761 1.00 95.50 95 TYR A C 1
ATOM 761 O O . TYR A 1 95 ? 2.634 7.795 -10.892 1.00 95.50 95 TYR A O 1
ATOM 769 N N . LEU A 1 96 ? 4.152 9.353 -11.482 1.00 93.88 96 LEU A N 1
ATOM 770 C CA . LEU A 1 96 ? 4.426 9.835 -10.130 1.00 93.88 96 LEU A CA 1
ATOM 771 C C . LEU A 1 96 ? 3.191 10.507 -9.514 1.00 93.88 96 LEU A C 1
ATOM 773 O O . LEU A 1 96 ? 2.909 10.298 -8.334 1.00 93.88 96 LEU A O 1
ATOM 777 N N . ALA A 1 97 ? 2.391 11.227 -10.307 1.00 96.56 97 ALA A N 1
ATOM 778 C CA . ALA A 1 97 ? 1.112 11.782 -9.867 1.00 96.56 97 ALA A CA 1
ATOM 779 C C . ALA A 1 97 ? 0.104 10.689 -9.492 1.00 96.56 97 ALA A C 1
ATOM 781 O O . ALA A 1 97 ? -0.551 10.794 -8.453 1.00 96.56 97 ALA A O 1
ATOM 782 N N . VAL A 1 98 ? 0.002 9.614 -10.284 1.00 97.25 98 VAL A N 1
ATOM 783 C CA . VAL A 1 98 ? -0.867 8.477 -9.942 1.00 97.25 98 VAL A CA 1
ATOM 784 C C . VAL A 1 98 ? -0.384 7.777 -8.674 1.00 97.25 98 VAL A C 1
ATOM 786 O O . VAL A 1 98 ? -1.197 7.500 -7.790 1.00 97.25 98 VAL A O 1
ATOM 789 N N . ASN A 1 99 ? 0.921 7.555 -8.520 1.00 94.69 99 ASN A N 1
ATOM 790 C CA . ASN A 1 99 ? 1.476 7.016 -7.279 1.00 94.69 99 ASN A CA 1
ATOM 791 C C . ASN A 1 99 ? 1.160 7.909 -6.075 1.00 94.69 99 ASN A C 1
ATOM 793 O O . ASN A 1 99 ? 0.680 7.411 -5.056 1.00 94.69 99 ASN A O 1
ATOM 797 N N . LEU A 1 100 ? 1.354 9.225 -6.192 1.00 95.19 100 LEU A N 1
ATOM 798 C CA . LEU A 1 100 ? 1.033 10.177 -5.129 1.00 95.19 100 LEU A CA 1
ATOM 799 C C . LEU A 1 100 ? -0.460 10.160 -4.778 1.00 95.19 100 LEU A C 1
ATOM 801 O O . LEU A 1 100 ? -0.824 10.220 -3.599 1.00 95.19 100 LEU A O 1
ATOM 805 N N . ALA A 1 101 ? -1.335 10.019 -5.775 1.00 97.06 101 ALA A N 1
ATOM 806 C CA . ALA A 1 101 ? -2.771 9.871 -5.569 1.00 97.06 101 ALA A CA 1
ATOM 807 C C . ALA A 1 101 ? -3.114 8.562 -4.836 1.00 97.06 101 ALA A C 1
ATOM 809 O O . ALA A 1 101 ? -3.888 8.582 -3.876 1.00 97.06 101 ALA A O 1
ATOM 810 N N . LEU A 1 102 ? -2.502 7.435 -5.216 1.00 96.44 102 LEU A N 1
ATOM 811 C CA . LEU A 1 102 ? -2.679 6.146 -4.537 1.00 96.44 102 LEU A CA 1
ATOM 812 C C . LEU A 1 102 ? -2.164 6.182 -3.093 1.00 96.44 102 LEU A C 1
ATOM 814 O O . LEU A 1 102 ? -2.825 5.680 -2.179 1.00 96.44 102 LEU A O 1
ATOM 818 N N . VAL A 1 103 ? -1.018 6.821 -2.859 1.00 95.19 103 VAL A N 1
ATOM 819 C CA . VAL A 1 103 ? -0.482 7.057 -1.515 1.00 95.19 103 VAL A CA 1
ATOM 820 C C . VAL A 1 103 ? -1.449 7.913 -0.698 1.00 95.19 103 VAL A C 1
ATOM 822 O O . VAL A 1 103 ? -1.785 7.551 0.431 1.00 95.19 103 VAL A O 1
ATOM 825 N N . THR A 1 104 ? -1.960 9.003 -1.275 1.00 96.69 104 THR A N 1
ATOM 826 C CA . THR A 1 104 ? -2.963 9.869 -0.637 1.00 96.69 104 THR A CA 1
ATOM 827 C C . THR A 1 104 ? -4.199 9.060 -0.241 1.00 96.69 104 THR A C 1
ATOM 829 O O . THR A 1 104 ? -4.633 9.103 0.913 1.00 96.69 104 THR A O 1
ATOM 832 N N . GLY A 1 105 ? -4.728 8.251 -1.163 1.00 96.94 105 GLY A N 1
ATOM 833 C CA . GLY A 1 105 ? -5.846 7.346 -0.905 1.00 96.94 105 GLY A CA 1
ATOM 834 C C . GLY A 1 105 ? -5.548 6.349 0.215 1.00 96.94 105 GLY A C 1
ATOM 835 O O . GLY A 1 105 ? -6.392 6.124 1.083 1.00 96.94 105 GLY A O 1
ATOM 836 N N . THR A 1 106 ? -4.331 5.803 0.254 1.00 95.62 106 THR A N 1
ATOM 837 C CA . THR A 1 106 ? -3.885 4.870 1.299 1.00 95.62 106 THR A CA 1
ATOM 838 C C . THR A 1 106 ? -3.836 5.537 2.672 1.00 95.62 106 THR A C 1
ATOM 840 O O . THR A 1 106 ? -4.359 4.981 3.637 1.00 95.62 106 THR A O 1
ATOM 843 N N . VAL A 1 107 ? -3.270 6.745 2.773 1.00 95.50 107 VAL A N 1
ATOM 844 C CA . VAL A 1 107 ? -3.213 7.529 4.021 1.00 95.50 107 VAL A CA 1
ATOM 845 C C . VAL A 1 107 ? -4.619 7.835 4.536 1.00 95.50 107 VAL A C 1
ATOM 847 O O . VAL A 1 107 ? -4.901 7.648 5.722 1.00 95.50 107 VAL A O 1
ATOM 850 N N . LEU A 1 108 ? -5.528 8.262 3.656 1.00 97.00 108 LEU A N 1
ATOM 851 C CA . LEU A 1 108 ? -6.913 8.560 4.026 1.00 97.00 108 LEU A CA 1
ATOM 852 C C . LEU A 1 108 ? -7.683 7.299 4.437 1.00 97.00 108 LEU A C 1
ATOM 854 O O . LEU A 1 108 ? -8.447 7.329 5.407 1.00 97.00 108 LEU A O 1
ATOM 858 N N . ALA A 1 109 ? -7.463 6.178 3.748 1.00 95.69 109 ALA A N 1
ATOM 859 C CA . ALA A 1 109 ? -8.056 4.899 4.115 1.00 95.69 109 ALA A CA 1
ATOM 860 C C . ALA A 1 109 ? -7.542 4.417 5.482 1.00 95.69 109 ALA A C 1
ATOM 862 O O . ALA A 1 109 ? -8.331 3.997 6.333 1.00 95.69 109 ALA A O 1
ATOM 863 N N . PHE A 1 110 ? -6.240 4.561 5.734 1.00 94.19 110 PHE A N 1
ATOM 864 C CA . PHE A 1 110 ? -5.624 4.257 7.021 1.00 94.19 110 PHE A CA 1
ATOM 865 C C . PHE A 1 110 ? -6.185 5.143 8.143 1.00 94.19 110 PHE A C 1
ATOM 867 O O . PHE A 1 110 ? -6.640 4.617 9.159 1.00 94.19 110 PHE A O 1
ATOM 874 N N . PHE A 1 111 ? -6.280 6.463 7.937 1.00 94.44 111 PHE A N 1
ATOM 875 C CA . PHE A 1 111 ? -6.958 7.386 8.858 1.00 94.44 111 PHE A CA 1
ATOM 876 C C . PHE A 1 111 ? -8.383 6.913 9.183 1.00 94.44 111 PHE A C 1
ATOM 878 O O . PHE A 1 111 ? -8.770 6.811 10.350 1.00 94.44 111 PHE A O 1
ATOM 885 N N . ALA A 1 112 ? -9.165 6.568 8.158 1.00 94.81 112 ALA A N 1
ATOM 886 C CA . ALA A 1 112 ? -10.543 6.124 8.321 1.00 94.81 112 ALA A CA 1
ATOM 887 C C . ALA A 1 112 ? -10.664 4.784 9.072 1.00 94.81 112 ALA A C 1
ATOM 889 O O . ALA A 1 112 ? -11.643 4.589 9.803 1.00 94.81 112 ALA A O 1
ATOM 890 N N . LEU A 1 113 ? -9.698 3.872 8.917 1.00 91.44 113 LEU A N 1
ATOM 891 C CA . LEU A 1 113 ? -9.632 2.607 9.656 1.00 91.44 113 LEU A CA 1
ATOM 892 C C . LEU A 1 113 ? -9.249 2.826 11.116 1.00 91.44 113 LEU A C 1
ATOM 894 O O . LEU A 1 113 ? -9.969 2.371 12.004 1.00 91.44 113 LEU A O 1
ATOM 898 N N . VAL A 1 114 ? -8.170 3.569 11.381 1.00 88.50 114 VAL A N 1
ATOM 899 C CA . VAL A 1 114 ? -7.713 3.863 12.748 1.00 88.50 114 VAL A CA 1
ATOM 900 C C . VAL A 1 114 ? -8.802 4.608 13.520 1.00 88.50 114 VAL A C 1
ATOM 902 O O . VAL A 1 114 ? -9.087 4.264 14.668 1.00 88.50 114 VAL A O 1
ATOM 905 N N . ARG A 1 115 ? -9.505 5.552 12.877 1.00 90.81 115 ARG A N 1
ATOM 906 C CA . ARG A 1 115 ? -10.628 6.268 13.500 1.00 90.81 115 ARG A CA 1
ATOM 907 C C . ARG A 1 115 ? -11.732 5.319 13.955 1.00 90.81 115 ARG A C 1
ATOM 909 O O . ARG A 1 115 ? -12.240 5.484 15.055 1.00 90.81 115 ARG A O 1
ATOM 916 N N . ARG A 1 116 ? -12.084 4.311 13.152 1.00 89.19 116 ARG A N 1
ATOM 917 C CA . ARG A 1 116 ? -13.089 3.296 13.526 1.00 89.19 116 ARG A CA 1
ATOM 918 C C . ARG A 1 116 ? -12.593 2.359 14.622 1.00 89.19 116 ARG A C 1
ATOM 920 O O . ARG A 1 116 ? -13.353 1.973 15.514 1.00 89.19 116 ARG A O 1
ATOM 927 N N . TRP A 1 117 ? -11.313 2.005 14.569 1.00 83.50 117 TRP A N 1
ATOM 928 C CA . TRP A 1 117 ? -10.719 1.086 15.529 1.00 83.50 117 TRP A CA 1
ATOM 929 C C . TRP A 1 117 ? -10.579 1.699 16.917 1.00 83.50 117 TRP A C 1
ATOM 931 O O . TRP A 1 117 ? -10.847 1.012 17.897 1.00 83.50 117 TRP A O 1
ATOM 941 N N . PHE A 1 118 ? -10.215 2.975 17.019 1.00 83.00 118 PHE A N 1
ATOM 942 C CA . PHE A 1 118 ? -9.976 3.644 18.302 1.00 83.00 118 PHE A CA 1
ATOM 943 C C . PHE A 1 118 ? -11.089 4.604 18.730 1.00 83.00 118 PHE A C 1
ATOM 945 O O . PHE A 1 118 ? -11.027 5.119 19.840 1.00 83.00 118 PHE A O 1
ATOM 952 N N . ASP A 1 119 ? -12.084 4.852 17.871 1.00 85.81 119 ASP A N 1
ATOM 953 C CA . ASP A 1 119 ? -13.155 5.841 18.091 1.00 85.81 119 ASP A CA 1
ATOM 954 C C . ASP A 1 119 ? -12.612 7.231 18.482 1.00 85.81 119 ASP A C 1
ATOM 956 O O . ASP A 1 119 ? -13.168 7.963 19.297 1.00 85.81 119 ASP A O 1
ATOM 960 N N . SER A 1 120 ? -11.452 7.586 17.920 1.00 85.06 120 SER A N 1
ATOM 961 C CA . SER A 1 120 ? -10.731 8.815 18.242 1.00 85.06 120 SER A CA 1
ATOM 962 C C . SER A 1 120 ? -10.122 9.422 16.989 1.00 85.06 120 SER A C 1
ATOM 964 O O . SER A 1 120 ? -9.177 8.889 16.404 1.00 85.06 120 SER A O 1
ATOM 966 N N . THR A 1 121 ? -10.654 10.579 16.594 1.00 89.31 121 THR A N 1
ATOM 967 C CA . THR A 1 121 ? -10.123 11.380 15.486 1.00 89.31 121 THR A CA 1
ATOM 968 C C . THR A 1 121 ? -8.680 11.802 15.742 1.00 89.31 121 THR A C 1
ATOM 970 O O . THR A 1 121 ? -7.884 11.783 14.815 1.00 89.31 121 THR A O 1
ATOM 973 N N . GLY A 1 122 ? -8.326 12.151 16.984 1.00 86.12 122 GLY A N 1
ATOM 974 C CA . GLY A 1 122 ? -6.968 12.582 17.324 1.00 86.12 122 GLY A CA 1
ATOM 975 C C . GLY A 1 122 ? -5.947 11.460 17.144 1.00 86.12 122 GLY A C 1
ATOM 976 O O . GLY A 1 122 ? -4.940 11.657 16.472 1.00 86.12 122 GLY A O 1
ATOM 977 N N . VAL A 1 123 ? -6.237 10.265 17.675 1.00 83.25 123 VAL A N 1
ATOM 978 C CA . VAL A 1 123 ? -5.372 9.081 17.494 1.00 83.25 123 VAL A CA 1
ATOM 979 C C . VAL A 1 123 ? -5.234 8.745 16.014 1.00 83.25 123 VAL A C 1
ATOM 981 O O . VAL A 1 123 ? -4.127 8.516 15.538 1.00 83.25 123 VAL A O 1
ATOM 984 N N . ALA A 1 124 ? -6.348 8.759 15.281 1.00 87.69 124 ALA A N 1
ATOM 985 C CA . ALA A 1 124 ? -6.350 8.487 13.853 1.00 87.69 124 ALA A CA 1
ATOM 986 C C . ALA A 1 124 ? -5.539 9.504 13.054 1.00 87.69 124 ALA A C 1
ATOM 988 O O . ALA A 1 124 ? -4.757 9.105 12.198 1.00 87.69 124 ALA A O 1
ATOM 989 N N . PHE A 1 125 ? -5.712 10.795 13.341 1.00 92.19 125 PHE A N 1
ATOM 990 C CA . PHE A 1 125 ? -5.001 11.874 12.667 1.00 92.19 125 PHE A CA 1
ATOM 991 C C . PHE A 1 125 ? -3.500 11.737 12.881 1.00 92.19 125 PHE A C 1
ATOM 993 O O . PHE A 1 125 ? -2.761 11.682 11.908 1.00 92.19 125 PHE A O 1
ATOM 1000 N N . TRP A 1 126 ? -3.053 11.599 14.131 1.00 85.88 126 TRP A N 1
ATOM 1001 C CA . TRP A 1 126 ? -1.628 11.464 14.415 1.00 85.88 126 TRP A CA 1
ATOM 1002 C C . TRP A 1 126 ? -1.048 10.176 13.832 1.00 85.88 126 TRP A C 1
ATOM 1004 O O . TRP A 1 126 ? -0.011 10.235 13.187 1.00 85.88 126 TRP A O 1
ATOM 1014 N N . ALA A 1 127 ? -1.728 9.032 13.955 1.00 84.44 127 ALA A N 1
ATOM 1015 C CA . ALA A 1 127 ? -1.254 7.788 13.345 1.00 84.44 127 ALA A CA 1
ATOM 1016 C C . ALA A 1 127 ? -1.130 7.910 11.817 1.00 84.44 127 ALA A C 1
ATOM 1018 O O . ALA A 1 127 ? -0.125 7.496 11.244 1.00 84.44 127 ALA A O 1
ATOM 1019 N N . ALA A 1 128 ? -2.129 8.503 11.159 1.00 91.31 128 ALA A N 1
ATOM 1020 C CA . ALA A 1 128 ? -2.114 8.699 9.716 1.00 91.31 128 ALA A CA 1
ATOM 1021 C C . ALA A 1 128 ? -1.100 9.751 9.267 1.00 91.31 128 ALA A C 1
ATOM 1023 O O . ALA A 1 128 ? -0.496 9.572 8.217 1.00 91.31 128 ALA A O 1
ATOM 1024 N N . LEU A 1 129 ? -0.870 10.800 10.057 1.00 89.88 129 LEU A N 1
ATOM 1025 C CA . LEU A 1 129 ? 0.148 11.806 9.773 1.00 89.88 129 LEU A CA 1
ATOM 1026 C C . LEU A 1 129 ? 1.540 11.180 9.822 1.00 89.88 129 LEU A C 1
ATOM 1028 O O . LEU A 1 129 ? 2.319 11.367 8.897 1.00 89.88 129 LEU A O 1
ATOM 1032 N N . LEU A 1 130 ? 1.824 10.382 10.856 1.00 84.31 130 LEU A N 1
ATOM 1033 C CA . LEU A 1 130 ? 3.084 9.645 10.966 1.00 84.31 130 LEU A CA 1
ATOM 1034 C C . LEU A 1 130 ? 3.286 8.678 9.811 1.00 84.31 130 LEU A C 1
ATOM 1036 O O . LEU A 1 130 ? 4.382 8.595 9.266 1.00 84.31 130 LEU A O 1
ATOM 1040 N N . PHE A 1 131 ? 2.227 7.972 9.421 1.00 86.25 131 PHE A N 1
ATOM 1041 C CA . PHE A 1 131 ? 2.260 7.115 8.249 1.00 86.25 131 PHE A CA 1
ATOM 1042 C C . PHE A 1 131 ? 2.536 7.930 6.976 1.00 86.25 131 PHE A C 1
ATOM 1044 O O . PHE A 1 131 ? 3.429 7.570 6.212 1.00 86.25 131 PHE A O 1
ATOM 1051 N N . ALA A 1 132 ? 1.853 9.060 6.776 1.00 89.62 132 ALA A N 1
ATOM 1052 C CA . ALA A 1 132 ? 1.989 9.921 5.600 1.00 89.62 132 ALA A CA 1
ATOM 1053 C C . ALA A 1 132 ? 3.407 10.482 5.415 1.00 89.62 132 ALA A C 1
ATOM 1055 O O . ALA A 1 132 ? 3.921 10.489 4.302 1.00 89.62 132 ALA A O 1
ATOM 1056 N N . ILE A 1 133 ? 4.051 10.913 6.502 1.00 84.88 133 ILE A N 1
ATOM 1057 C CA . ILE A 1 133 ? 5.401 11.501 6.460 1.00 84.88 133 ILE A CA 1
ATOM 1058 C C . ILE A 1 133 ? 6.520 10.461 6.608 1.00 84.88 133 ILE A C 1
ATOM 1060 O O . ILE A 1 133 ? 7.695 10.817 6.665 1.00 84.88 133 ILE A O 1
ATOM 1064 N N . SER A 1 134 ? 6.176 9.175 6.715 1.00 79.19 134 SER A N 1
ATOM 1065 C CA . SER A 1 134 ? 7.170 8.125 6.915 1.00 79.19 134 SER A CA 1
ATOM 1066 C C . SER A 1 134 ? 8.040 7.894 5.669 1.00 79.19 134 SER A C 1
ATOM 1068 O O . SER A 1 134 ? 7.557 8.043 4.542 1.00 79.19 134 SER A O 1
ATOM 1070 N N . PRO A 1 135 ? 9.296 7.431 5.838 1.00 73.69 135 PRO A N 1
ATOM 1071 C CA . PRO A 1 135 ? 10.162 7.048 4.713 1.00 73.69 135 PRO A CA 1
ATOM 1072 C C . PRO A 1 135 ? 9.534 6.005 3.784 1.00 73.69 135 PRO A C 1
ATOM 1074 O O . PRO A 1 135 ? 9.793 5.988 2.586 1.00 73.69 135 PRO A O 1
ATOM 1077 N N . THR A 1 136 ? 8.693 5.124 4.328 1.00 76.81 136 THR A N 1
ATOM 1078 C CA . THR A 1 136 ? 7.987 4.092 3.556 1.00 76.81 136 THR A CA 1
ATOM 1079 C C . THR A 1 136 ? 7.073 4.695 2.519 1.00 76.81 136 THR A C 1
ATOM 1081 O O . THR A 1 136 ? 7.026 4.251 1.374 1.00 76.81 136 THR A O 1
ATOM 1084 N N . THR A 1 137 ? 6.334 5.709 2.952 1.00 83.69 137 THR A N 1
ATOM 1085 C CA . THR A 1 137 ? 5.366 6.400 2.122 1.00 83.69 137 THR A CA 1
ATOM 1086 C C . THR A 1 137 ? 6.074 7.188 1.035 1.00 83.69 137 THR A C 1
ATOM 1088 O O . THR A 1 137 ? 5.617 7.166 -0.105 1.00 83.69 137 THR A O 1
ATOM 1091 N N . ALA A 1 138 ? 7.235 7.774 1.351 1.00 82.31 138 ALA A N 1
ATOM 1092 C CA . ALA A 1 138 ? 8.096 8.401 0.355 1.00 82.31 138 ALA A CA 1
ATOM 1093 C C . ALA A 1 138 ? 8.451 7.416 -0.762 1.00 82.31 138 ALA A C 1
ATOM 1095 O O . ALA A 1 138 ? 8.247 7.707 -1.930 1.00 82.31 138 ALA A O 1
ATOM 1096 N N . VAL A 1 139 ? 8.877 6.198 -0.439 1.00 80.06 139 VAL A N 1
ATOM 1097 C CA . VAL A 1 139 ? 9.211 5.212 -1.481 1.00 80.06 139 VAL A CA 1
ATOM 1098 C C . VAL A 1 139 ? 8.001 4.747 -2.273 1.00 80.06 139 VAL A C 1
ATOM 1100 O O . VAL A 1 139 ? 8.097 4.583 -3.487 1.00 80.06 139 VAL A O 1
ATOM 1103 N N . GLY A 1 140 ? 6.852 4.565 -1.625 1.00 84.19 140 GLY A N 1
ATOM 1104 C CA . GLY A 1 140 ? 5.597 4.353 -2.345 1.00 84.19 140 GLY A CA 1
ATOM 1105 C C . GLY A 1 140 ? 5.330 5.445 -3.385 1.00 84.19 140 GLY A C 1
ATOM 1106 O O . GLY A 1 140 ? 4.912 5.151 -4.499 1.00 84.19 140 GLY A O 1
ATOM 1107 N N . ALA A 1 141 ? 5.612 6.697 -3.033 1.00 87.81 141 ALA A N 1
ATOM 1108 C CA . ALA A 1 141 ? 5.365 7.838 -3.897 1.00 87.81 141 ALA A CA 1
ATOM 1109 C C . ALA A 1 141 ? 6.425 7.979 -5.007 1.00 87.81 141 ALA A C 1
ATOM 1111 O O . ALA A 1 141 ? 6.075 8.149 -6.171 1.00 87.81 141 ALA A O 1
ATOM 1112 N N . HIS A 1 142 ? 7.707 7.868 -4.654 1.00 84.81 142 HIS A N 1
ATOM 1113 C CA . HIS A 1 142 ? 8.838 8.120 -5.543 1.00 84.81 142 HIS A CA 1
ATOM 1114 C C . HIS A 1 142 ? 9.002 7.043 -6.625 1.00 84.81 142 HIS A C 1
ATOM 1116 O O . HIS A 1 142 ? 9.301 7.385 -7.760 1.00 84.81 142 HIS A O 1
ATOM 1122 N N . PHE A 1 143 ? 8.840 5.755 -6.309 1.00 85.38 143 PHE A N 1
ATOM 1123 C CA . PHE A 1 143 ? 9.183 4.681 -7.249 1.00 85.38 143 PHE A CA 1
ATOM 1124 C C . PHE A 1 143 ? 7.973 4.195 -8.046 1.00 85.38 143 PHE A C 1
ATOM 1126 O O . PHE A 1 143 ? 7.056 3.598 -7.477 1.00 85.38 143 PHE A O 1
ATOM 1133 N N . VAL A 1 144 ? 7.982 4.383 -9.368 1.00 89.62 144 VAL A N 1
ATOM 1134 C CA . VAL A 1 144 ? 6.847 4.015 -10.230 1.00 89.62 144 VAL A CA 1
ATOM 1135 C C . VAL A 1 144 ? 6.605 2.502 -10.219 1.00 89.62 144 VAL A C 1
ATOM 1137 O O . VAL A 1 144 ? 5.466 2.057 -10.105 1.00 89.62 144 VAL A O 1
ATOM 1140 N N . TRP A 1 145 ? 7.656 1.687 -10.203 1.00 86.06 145 TRP A N 1
ATOM 1141 C CA . TRP A 1 145 ? 7.583 0.231 -10.078 1.00 86.06 145 TRP A CA 1
ATOM 1142 C C . TRP A 1 145 ? 6.939 -0.228 -8.763 1.00 86.06 145 TRP A C 1
ATOM 1144 O O . TRP A 1 145 ? 6.317 -1.295 -8.676 1.00 86.06 145 TRP A O 1
ATOM 1154 N N . ASN A 1 146 ? 7.042 0.602 -7.724 1.00 88.88 146 ASN A N 1
ATOM 1155 C CA . ASN A 1 146 ? 6.464 0.334 -6.417 1.00 88.88 146 ASN A CA 1
ATOM 1156 C C . ASN A 1 146 ? 4.944 0.576 -6.381 1.00 88.88 146 ASN A C 1
ATOM 1158 O O . ASN A 1 146 ? 4.298 0.306 -5.367 1.00 88.88 146 ASN A O 1
ATOM 1162 N N . MET A 1 147 ? 4.343 0.988 -7.505 1.00 92.12 147 MET A N 1
ATOM 1163 C CA . MET A 1 147 ? 2.892 1.032 -7.701 1.00 92.12 147 MET A CA 1
ATOM 1164 C C . MET A 1 147 ? 2.225 -0.300 -7.338 1.00 92.12 147 MET A C 1
ATOM 1166 O O . MET A 1 147 ? 1.105 -0.299 -6.833 1.00 92.12 147 MET A O 1
ATOM 1170 N N . THR A 1 148 ? 2.924 -1.431 -7.511 1.00 91.38 148 THR A N 1
ATOM 1171 C CA . THR A 1 148 ? 2.460 -2.758 -7.061 1.00 91.38 148 THR A CA 1
ATOM 1172 C C . THR A 1 148 ? 2.122 -2.787 -5.564 1.00 91.38 148 THR A C 1
ATOM 1174 O O . THR A 1 148 ? 1.042 -3.234 -5.178 1.00 91.38 148 THR A O 1
ATOM 1177 N N . GLU A 1 149 ? 3.006 -2.259 -4.716 1.00 90.44 149 GLU A N 1
ATOM 1178 C CA . GLU A 1 149 ? 2.832 -2.211 -3.262 1.00 90.44 149 GLU A CA 1
ATOM 1179 C C . GLU A 1 149 ? 1.783 -1.170 -2.873 1.00 90.44 149 GLU A C 1
ATOM 1181 O O . GLU A 1 149 ? 0.893 -1.458 -2.074 1.00 90.44 149 GLU A 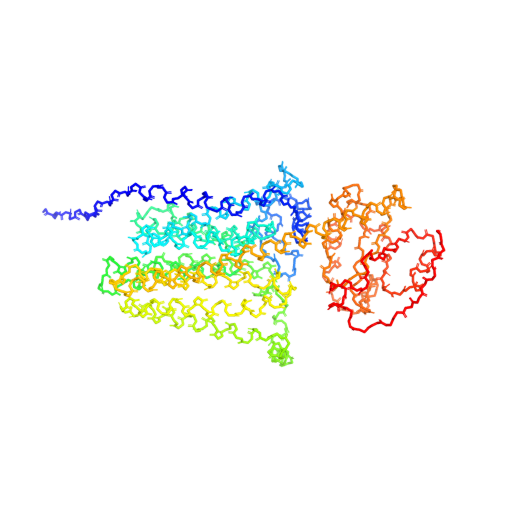O 1
ATOM 1186 N N . VAL A 1 150 ? 1.852 0.036 -3.450 1.00 92.50 150 VAL A N 1
ATOM 1187 C CA . VAL A 1 150 ? 0.956 1.140 -3.072 1.00 92.50 150 VAL A CA 1
ATOM 1188 C C . VAL A 1 150 ? -0.484 0.844 -3.475 1.00 92.50 150 VAL A C 1
ATOM 1190 O O . VAL A 1 150 ? -1.388 0.991 -2.653 1.00 92.50 150 VAL A O 1
ATOM 1193 N N . LEU A 1 151 ? -0.711 0.380 -4.707 1.00 96.12 151 LEU A N 1
ATOM 1194 C CA . LEU A 1 151 ? -2.042 -0.007 -5.167 1.00 96.12 151 LEU A CA 1
ATOM 1195 C C . LEU A 1 151 ? -2.575 -1.186 -4.350 1.00 96.12 151 LEU A C 1
ATOM 1197 O O . LEU A 1 151 ? -3.728 -1.164 -3.922 1.00 96.12 151 LEU A O 1
ATOM 1201 N N . GLY A 1 152 ? -1.739 -2.200 -4.104 1.00 94.69 152 GLY A N 1
ATOM 1202 C CA . GLY A 1 152 ? -2.110 -3.341 -3.272 1.00 94.69 152 GLY A CA 1
ATOM 1203 C C . GLY A 1 152 ? -2.540 -2.907 -1.870 1.00 94.69 152 GLY A C 1
ATOM 1204 O O . GLY A 1 152 ? -3.615 -3.289 -1.404 1.00 94.69 152 GLY A O 1
ATOM 1205 N N . LEU A 1 153 ? -1.745 -2.060 -1.216 1.00 94.00 153 LEU A N 1
ATOM 1206 C CA . LEU A 1 153 ? -2.032 -1.557 0.123 1.00 94.00 153 LEU A CA 1
ATOM 1207 C C . LEU A 1 153 ? -3.289 -0.677 0.154 1.00 94.00 153 LEU A C 1
ATOM 1209 O O . LEU A 1 153 ? -4.125 -0.854 1.042 1.00 94.00 153 LEU A O 1
ATOM 1213 N N . PHE A 1 154 ? -3.462 0.218 -0.823 1.00 96.19 154 PHE A N 1
ATOM 1214 C CA . PHE A 1 154 ? -4.679 1.016 -0.978 1.00 96.19 154 PHE A CA 1
ATOM 1215 C C . PHE A 1 154 ? -5.922 0.121 -1.052 1.00 96.19 154 PHE A C 1
ATOM 1217 O O . PHE A 1 154 ? -6.864 0.295 -0.275 1.00 96.19 154 PHE A O 1
ATOM 1224 N N . LEU A 1 155 ? -5.903 -0.880 -1.937 1.00 97.38 155 LEU A N 1
ATOM 1225 C CA . LEU A 1 155 ? -7.009 -1.815 -2.139 1.00 97.38 155 LEU A CA 1
ATOM 1226 C C . LEU A 1 155 ? -7.265 -2.692 -0.910 1.00 97.38 155 LEU A C 1
ATOM 1228 O O . LEU A 1 155 ? -8.420 -2.947 -0.576 1.00 97.38 155 LEU A O 1
ATOM 1232 N N . ALA A 1 156 ? -6.218 -3.108 -0.195 1.00 96.06 156 ALA A N 1
ATOM 1233 C CA . ALA A 1 156 ? -6.353 -3.852 1.053 1.00 96.06 156 ALA A CA 1
ATOM 1234 C C . ALA A 1 156 ? -7.045 -3.011 2.141 1.00 96.06 156 ALA A C 1
ATOM 1236 O O . ALA A 1 156 ? -7.971 -3.485 2.803 1.00 96.06 156 ALA A O 1
ATOM 1237 N N . MET A 1 157 ? -6.652 -1.743 2.302 1.00 94.94 157 MET A N 1
ATOM 1238 C CA . MET A 1 157 ? -7.288 -0.832 3.261 1.00 94.94 157 MET A CA 1
ATOM 1239 C C . MET A 1 157 ? -8.731 -0.510 2.859 1.00 94.94 157 MET A C 1
ATOM 1241 O O . MET A 1 157 ? -9.627 -0.503 3.707 1.00 94.94 157 MET A O 1
ATOM 1245 N N . LEU A 1 158 ? -8.981 -0.310 1.563 1.00 97.25 158 LEU A N 1
ATOM 1246 C CA . LEU A 1 158 ? -10.322 -0.116 1.022 1.00 97.25 158 LEU A CA 1
ATOM 1247 C C . LEU A 1 158 ? -11.208 -1.348 1.265 1.00 97.25 158 LEU A C 1
ATOM 1249 O O . LEU A 1 158 ? -12.333 -1.199 1.735 1.00 97.25 158 LEU A O 1
ATOM 1253 N N . SER A 1 159 ? -10.687 -2.557 1.047 1.00 97.62 159 SER A N 1
ATOM 1254 C CA . SER A 1 159 ? -11.380 -3.815 1.339 1.00 97.62 159 SER A CA 1
ATOM 1255 C C . SER A 1 159 ? -11.797 -3.904 2.811 1.00 97.62 159 SER A C 1
ATOM 1257 O O . SER A 1 159 ? -12.964 -4.173 3.104 1.00 97.62 159 SER A O 1
ATOM 1259 N N . LEU A 1 160 ? -10.900 -3.576 3.749 1.00 96.38 160 LEU A N 1
ATOM 1260 C CA . LEU A 1 160 ? -11.225 -3.545 5.182 1.00 96.38 160 LEU A CA 1
ATOM 1261 C C . LEU A 1 160 ? -12.300 -2.503 5.519 1.00 96.38 160 LEU A C 1
ATOM 1263 O O . LEU A 1 160 ? -13.183 -2.779 6.333 1.00 96.38 160 LEU A O 1
ATOM 1267 N N . LEU A 1 161 ? -12.261 -1.321 4.897 1.00 96.44 161 LEU A N 1
ATOM 1268 C CA . LEU A 1 161 ? -13.265 -0.271 5.096 1.00 96.44 161 LEU A CA 1
ATOM 1269 C C . LEU A 1 161 ? -14.646 -0.684 4.583 1.00 96.44 161 LEU A C 1
ATOM 1271 O O . LEU A 1 161 ? -15.644 -0.512 5.286 1.00 96.44 161 LEU A O 1
ATOM 1275 N N . LEU A 1 162 ? -14.705 -1.244 3.375 1.00 97.69 162 LEU A N 1
ATOM 1276 C CA . LEU A 1 162 ? -15.931 -1.752 2.760 1.00 97.69 162 LEU A CA 1
ATOM 1277 C C . LEU A 1 162 ? -16.504 -2.915 3.581 1.00 97.69 162 LEU A C 1
ATOM 1279 O O . LEU A 1 162 ? -17.700 -2.944 3.881 1.00 97.69 162 LEU A O 1
ATOM 1283 N N . PHE A 1 163 ? -15.639 -3.822 4.039 1.00 97.19 163 PHE A N 1
ATOM 1284 C CA . PHE A 1 163 ? -16.013 -4.914 4.930 1.00 97.19 163 PHE A CA 1
ATOM 1285 C C . PHE A 1 163 ? -16.587 -4.395 6.256 1.00 97.19 163 PHE A C 1
ATOM 1287 O O . PHE A 1 163 ? -17.635 -4.862 6.708 1.00 97.19 163 PHE A O 1
ATOM 1294 N N . TRP A 1 164 ? -15.968 -3.373 6.853 1.00 95.25 164 TRP A N 1
ATOM 1295 C CA . TRP A 1 164 ? -16.481 -2.729 8.062 1.00 95.25 164 TRP A CA 1
ATOM 1296 C C . TRP A 1 164 ? -17.855 -2.082 7.833 1.00 95.25 164 TRP A C 1
ATOM 1298 O O . TRP A 1 164 ? -18.776 -2.258 8.634 1.00 95.25 164 TRP A O 1
ATOM 1308 N N . HIS A 1 165 ? -18.044 -1.392 6.709 1.00 95.56 165 HIS A N 1
ATOM 1309 C CA . HIS A 1 165 ? -19.338 -0.823 6.330 1.00 95.56 165 HIS A CA 1
ATOM 1310 C C . HIS A 1 165 ? -20.423 -1.883 6.115 1.00 95.56 165 HIS A C 1
ATOM 1312 O O . HIS A 1 165 ? -21.591 -1.649 6.452 1.00 95.56 165 HIS A O 1
ATOM 1318 N N . TRP A 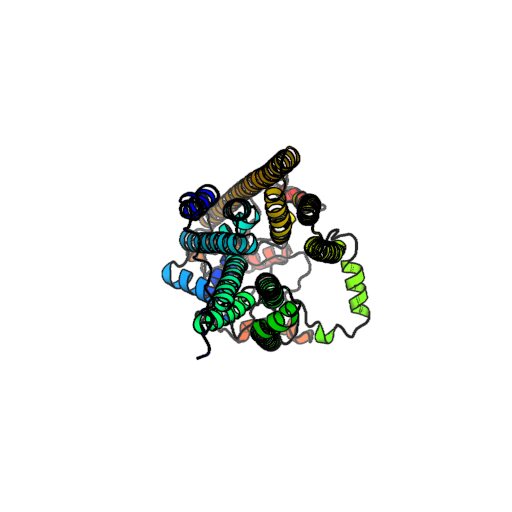1 166 ? -20.061 -3.056 5.595 1.00 96.88 166 TRP A N 1
ATOM 1319 C CA . TRP A 1 166 ? -20.961 -4.202 5.550 1.00 96.88 166 TRP A CA 1
ATOM 1320 C C . TRP A 1 166 ? -21.274 -4.742 6.953 1.00 96.88 166 TRP A C 1
ATOM 1322 O O . TRP A 1 166 ? -22.435 -5.023 7.246 1.00 96.88 166 TRP A O 1
ATOM 1332 N N . LEU A 1 167 ? -20.297 -4.844 7.861 1.00 94.50 167 LEU A N 1
ATOM 1333 C CA . LEU A 1 167 ? -20.559 -5.254 9.249 1.00 94.50 167 LEU A CA 1
ATOM 1334 C C . LEU A 1 167 ? -21.561 -4.324 9.945 1.00 94.50 167 LEU A C 1
ATOM 1336 O O . LEU A 1 167 ? -22.422 -4.789 10.699 1.00 94.50 167 LEU A O 1
ATOM 1340 N N . GLU A 1 168 ? -21.473 -3.026 9.661 1.00 93.56 168 GLU A N 1
ATOM 1341 C CA . GLU A 1 168 ? -22.390 -2.014 10.164 1.00 93.56 168 GLU A CA 1
ATOM 1342 C C . GLU A 1 168 ? -23.786 -2.154 9.552 1.00 93.56 168 GLU A C 1
ATOM 1344 O O . GLU A 1 168 ? -24.754 -2.277 10.305 1.00 93.56 168 GLU A O 1
ATOM 1349 N N . ASN A 1 169 ? -23.892 -2.115 8.221 1.00 95.00 169 ASN A N 1
ATOM 1350 C CA . ASN A 1 169 ? -25.150 -1.854 7.507 1.00 95.00 169 ASN A CA 1
ATOM 1351 C C . ASN A 1 169 ? -25.742 -3.074 6.790 1.00 95.00 169 ASN A C 1
ATOM 1353 O O . ASN A 1 169 ? -26.841 -2.983 6.258 1.00 95.00 169 ASN A O 1
ATOM 1357 N N . LYS A 1 170 ? -25.004 -4.187 6.726 1.00 94.62 170 LYS A N 1
ATOM 1358 C CA . LYS A 1 170 ? -25.397 -5.463 6.103 1.00 94.62 170 LYS A CA 1
ATOM 1359 C C . LYS A 1 170 ? -25.821 -5.381 4.632 1.00 94.62 170 LYS A C 1
ATOM 1361 O O . LYS A 1 170 ? -26.416 -6.319 4.117 1.00 94.62 170 LYS A O 1
ATOM 1366 N N . ARG A 1 171 ? -25.452 -4.308 3.920 1.00 96.75 171 ARG A N 1
ATOM 1367 C CA . ARG A 1 171 ? -25.732 -4.161 2.482 1.00 96.75 171 ARG A CA 1
ATOM 1368 C C . ARG A 1 171 ? -24.786 -5.043 1.653 1.00 96.75 171 ARG A C 1
ATOM 1370 O O . ARG A 1 171 ? -23.574 -4.856 1.772 1.00 96.75 171 ARG A O 1
ATOM 1377 N N . PRO A 1 172 ? -25.292 -5.947 0.795 1.00 97.00 172 PRO A N 1
ATOM 1378 C CA . PRO A 1 172 ? -24.461 -6.916 0.075 1.00 97.00 172 PRO A CA 1
ATOM 1379 C C . PRO A 1 172 ? -23.462 -6.263 -0.889 1.00 97.00 172 PRO A C 1
ATOM 1381 O O . PRO A 1 172 ? -22.351 -6.765 -1.023 1.00 97.00 172 PRO A O 1
ATOM 1384 N N . GLY A 1 173 ? -23.796 -5.107 -1.477 1.00 97.62 173 GLY A N 1
ATOM 1385 C CA . GLY A 1 173 ? -22.887 -4.374 -2.369 1.00 97.62 173 GLY A CA 1
ATOM 1386 C C . GLY A 1 173 ? -21.552 -4.001 -1.712 1.00 97.62 173 GLY A C 1
ATOM 1387 O O . GLY A 1 173 ? -20.502 -4.153 -2.328 1.00 97.62 173 GLY A O 1
ATOM 1388 N N . TRP A 1 174 ? -21.563 -3.616 -0.429 1.00 97.75 174 TRP A N 1
ATOM 1389 C CA . TRP A 1 174 ? -20.325 -3.345 0.314 1.00 97.75 174 TRP A CA 1
ATOM 1390 C C . TRP A 1 174 ? -19.471 -4.595 0.497 1.00 97.75 174 TRP A C 1
ATOM 1392 O O . TRP A 1 174 ? -18.247 -4.524 0.436 1.00 97.75 174 TRP A O 1
ATOM 1402 N N . PHE A 1 175 ? -20.113 -5.744 0.699 1.00 97.38 175 PHE A N 1
ATOM 1403 C CA . PHE A 1 175 ? -19.403 -7.001 0.863 1.00 97.38 175 PHE A CA 1
ATOM 1404 C C . PHE A 1 175 ? -18.788 -7.475 -0.449 1.00 97.38 175 PHE A C 1
ATOM 1406 O O . PHE A 1 175 ? -17.603 -7.787 -0.478 1.00 97.38 175 PHE A O 1
ATOM 1413 N N . ALA A 1 176 ? -19.554 -7.447 -1.541 1.00 98.12 176 ALA A N 1
ATOM 1414 C CA . ALA A 1 176 ? -19.055 -7.784 -2.870 1.00 98.12 176 ALA A CA 1
ATOM 1415 C C . ALA A 1 176 ? -17.854 -6.904 -3.260 1.00 98.12 176 ALA A C 1
ATOM 1417 O O . ALA A 1 176 ? -16.817 -7.424 -3.669 1.00 98.12 176 ALA A O 1
ATOM 1418 N N . ALA A 1 177 ? -17.946 -5.588 -3.035 1.00 98.12 177 ALA A N 1
ATOM 1419 C CA . ALA A 1 177 ? -16.840 -4.665 -3.279 1.00 98.12 177 ALA A CA 1
ATOM 1420 C C . ALA A 1 177 ? -15.612 -4.971 -2.399 1.00 98.12 177 ALA A C 1
ATOM 1422 O O . ALA A 1 177 ? -14.481 -4.904 -2.880 1.00 98.12 177 ALA A O 1
ATOM 1423 N N . ALA A 1 178 ? -15.810 -5.354 -1.131 1.00 98.06 178 ALA A N 1
ATOM 1424 C CA . ALA A 1 178 ? -14.721 -5.769 -0.245 1.00 98.06 178 ALA A CA 1
ATOM 1425 C C . ALA A 1 178 ? -14.013 -7.040 -0.741 1.00 98.06 178 ALA A C 1
ATOM 1427 O O . ALA A 1 178 ? -12.786 -7.105 -0.692 1.00 98.06 178 ALA A O 1
ATOM 1428 N N . LEU A 1 179 ? -14.763 -8.031 -1.238 1.00 98.25 179 LEU A N 1
ATOM 1429 C CA . LEU A 1 179 ? -14.204 -9.262 -1.807 1.00 98.25 179 LEU A CA 1
ATOM 1430 C C . LEU A 1 179 ? -13.430 -8.987 -3.103 1.00 98.25 179 LEU A C 1
ATOM 1432 O O . LEU A 1 179 ? -12.314 -9.477 -3.260 1.00 98.25 179 LEU A O 1
ATOM 1436 N N . ALA A 1 180 ? -13.984 -8.167 -4.001 1.00 98.31 180 ALA A N 1
ATOM 1437 C CA . ALA A 1 180 ? -13.333 -7.810 -5.261 1.00 98.31 180 ALA A CA 1
ATOM 1438 C C . ALA A 1 180 ? -12.021 -7.042 -5.028 1.00 98.31 180 ALA A C 1
ATOM 1440 O O . ALA A 1 180 ? -10.979 -7.396 -5.579 1.00 98.31 180 ALA A O 1
ATOM 1441 N N . THR A 1 181 ? -12.048 -6.034 -4.151 1.00 98.25 181 THR A N 1
ATOM 1442 C CA . THR A 1 181 ? -10.846 -5.270 -3.775 1.00 98.25 181 THR A CA 1
ATOM 1443 C C . THR A 1 181 ? -9.828 -6.123 -3.018 1.00 98.25 181 THR A C 1
ATOM 1445 O O . THR A 1 181 ? -8.633 -5.954 -3.241 1.00 98.25 181 THR A O 1
ATOM 1448 N N . ALA A 1 182 ? -10.264 -7.084 -2.190 1.00 97.81 182 ALA A N 1
ATOM 1449 C CA . ALA A 1 182 ? -9.368 -8.044 -1.535 1.00 97.81 182 ALA A CA 1
ATOM 1450 C C . ALA A 1 182 ? -8.621 -8.914 -2.549 1.00 97.81 182 ALA A C 1
ATOM 1452 O O . ALA A 1 182 ? -7.403 -9.057 -2.453 1.00 97.81 182 ALA A O 1
ATOM 1453 N N . LEU A 1 183 ? -9.340 -9.482 -3.522 1.00 97.88 183 LEU A N 1
ATOM 1454 C CA . LEU A 1 183 ? -8.733 -10.296 -4.572 1.00 97.88 183 LEU A CA 1
ATOM 1455 C C . LEU A 1 183 ? -7.718 -9.472 -5.371 1.00 97.88 183 LEU A C 1
ATOM 1457 O O . LEU A 1 183 ? -6.583 -9.902 -5.564 1.00 97.88 183 LEU A O 1
ATOM 1461 N N . TRP A 1 184 ? -8.103 -8.262 -5.777 1.00 98.06 184 TRP A N 1
ATOM 1462 C CA . TRP A 1 184 ? -7.227 -7.374 -6.536 1.00 98.06 184 TRP A CA 1
ATOM 1463 C C . TRP A 1 184 ? -5.982 -6.962 -5.744 1.00 98.06 184 TRP A C 1
ATOM 1465 O O . TRP A 1 184 ? -4.882 -6.947 -6.289 1.00 98.06 184 TRP A O 1
ATOM 1475 N N . ALA A 1 185 ? -6.120 -6.712 -4.440 1.00 96.56 185 ALA A N 1
ATOM 1476 C CA . ALA A 1 185 ? -4.984 -6.445 -3.567 1.00 96.56 185 ALA A CA 1
ATOM 1477 C C . ALA A 1 185 ? -3.967 -7.605 -3.587 1.00 96.56 185 ALA A C 1
ATOM 1479 O O . ALA A 1 185 ? -2.777 -7.371 -3.784 1.00 96.56 185 ALA A O 1
ATOM 1480 N N . MET A 1 186 ? -4.424 -8.859 -3.476 1.00 94.19 186 MET A N 1
ATOM 1481 C CA . MET A 1 186 ? -3.543 -10.040 -3.525 1.00 94.19 186 MET A CA 1
ATOM 1482 C C . MET A 1 186 ? -2.867 -10.224 -4.895 1.00 94.19 186 MET A C 1
ATOM 1484 O O . MET A 1 186 ? -1.730 -10.697 -4.979 1.00 94.19 186 MET A O 1
ATOM 1488 N N . LEU A 1 187 ? -3.543 -9.825 -5.976 1.00 95.50 187 LEU A N 1
ATOM 1489 C CA . LEU A 1 187 ? -2.981 -9.813 -7.331 1.00 95.50 187 LEU A CA 1
ATOM 1490 C C . LEU A 1 187 ? -1.893 -8.745 -7.510 1.00 95.50 187 LEU A C 1
ATOM 1492 O O . LEU A 1 187 ? -0.999 -8.926 -8.339 1.00 95.50 187 LEU A O 1
ATOM 1496 N N . CYS A 1 188 ? -1.948 -7.656 -6.741 1.00 94.12 188 CYS A N 1
ATOM 1497 C CA . CYS A 1 188 ? -0.892 -6.647 -6.685 1.00 94.12 188 CYS A CA 1
ATOM 1498 C C . CYS A 1 188 ? 0.289 -7.098 -5.819 1.00 94.12 188 CYS A C 1
ATOM 1500 O O . CYS A 1 188 ? 1.437 -6.842 -6.181 1.00 94.12 188 CYS A O 1
ATOM 1502 N N . LYS A 1 189 ? 0.027 -7.768 -4.686 1.00 91.12 189 LYS A N 1
ATOM 1503 C CA . LYS A 1 189 ? 1.081 -8.213 -3.772 1.00 91.12 189 LYS A CA 1
ATOM 1504 C C . LYS A 1 189 ? 0.712 -9.449 -2.951 1.00 91.12 189 LYS A C 1
ATOM 1506 O O . LYS A 1 189 ? -0.314 -9.502 -2.281 1.00 91.12 189 LYS A O 1
ATOM 1511 N N . GLU A 1 190 ? 1.615 -10.424 -2.934 1.00 86.38 190 GLU A N 1
ATOM 1512 C CA . GLU A 1 190 ? 1.434 -11.721 -2.280 1.00 86.38 190 GLU A CA 1
ATOM 1513 C C . GLU A 1 190 ? 1.346 -11.654 -0.746 1.00 86.38 190 GLU A C 1
ATOM 1515 O O . GLU A 1 190 ? 0.600 -12.421 -0.139 1.00 86.38 190 GLU A O 1
ATOM 1520 N N . ASN A 1 191 ? 2.043 -10.717 -0.095 1.00 84.00 191 ASN A N 1
ATOM 1521 C CA . ASN A 1 191 ? 1.980 -10.553 1.366 1.00 84.00 191 ASN A CA 1
ATOM 1522 C C . ASN A 1 191 ? 0.595 -10.074 1.849 1.00 84.00 191 ASN A C 1
ATOM 1524 O O . ASN A 1 191 ? 0.259 -10.244 3.021 1.00 84.00 191 ASN A O 1
ATOM 1528 N N . LEU A 1 192 ? -0.244 -9.547 0.950 1.00 89.56 192 LEU A N 1
ATOM 1529 C CA . LEU A 1 192 ? -1.625 -9.159 1.236 1.00 89.56 192 LEU A CA 1
ATOM 1530 C C . LEU A 1 192 ? -2.564 -10.369 1.342 1.00 89.56 192 LEU A C 1
ATOM 1532 O O . LEU A 1 192 ? -3.720 -10.212 1.727 1.00 89.56 192 LEU A O 1
ATOM 1536 N N . ALA A 1 193 ? -2.055 -11.591 1.146 1.00 88.12 193 ALA A N 1
ATOM 1537 C CA . ALA A 1 193 ? -2.718 -12.827 1.559 1.00 88.12 193 ALA A CA 1
ATOM 1538 C C . ALA A 1 193 ? -3.051 -12.866 3.067 1.00 88.12 193 ALA A C 1
ATOM 1540 O O . ALA A 1 193 ? -3.895 -13.652 3.490 1.00 88.12 193 ALA A O 1
ATOM 1541 N N . ILE A 1 194 ? -2.445 -11.993 3.887 1.00 86.06 194 ILE A N 1
ATOM 1542 C CA . ILE A 1 194 ? -2.782 -11.825 5.312 1.00 86.06 194 ILE A CA 1
ATOM 1543 C C . ILE A 1 194 ? -4.154 -11.164 5.547 1.00 86.06 194 ILE A C 1
ATOM 1545 O O . ILE A 1 194 ? -4.691 -11.203 6.658 1.00 86.06 194 ILE A O 1
ATOM 1549 N N . LEU A 1 195 ? -4.748 -10.551 4.520 1.00 89.12 195 LEU A N 1
ATOM 1550 C CA . LEU A 1 195 ? -5.960 -9.738 4.627 1.00 89.12 195 LEU A CA 1
ATOM 1551 C C . LEU A 1 195 ? -7.158 -10.449 5.298 1.00 89.12 195 LEU A C 1
ATOM 1553 O O . LEU A 1 195 ? -7.787 -9.819 6.153 1.00 89.12 195 LEU A O 1
ATOM 1557 N N . PRO A 1 196 ? -7.470 -11.738 5.034 1.00 91.56 196 PRO A N 1
ATOM 1558 C CA . PRO A 1 196 ? -8.557 -12.440 5.726 1.00 91.56 196 PRO A CA 1
ATOM 1559 C C . PRO A 1 196 ? -8.343 -12.542 7.242 1.00 91.56 196 PRO A C 1
ATOM 1561 O O . PRO A 1 196 ? -9.301 -12.431 8.012 1.00 91.56 196 PRO A O 1
ATOM 1564 N N . ALA A 1 197 ? -7.093 -12.694 7.690 1.00 86.19 197 ALA A N 1
ATOM 1565 C CA . ALA A 1 197 ? -6.754 -12.723 9.110 1.00 86.19 197 ALA A CA 1
ATOM 1566 C C . ALA A 1 197 ? -6.953 -11.343 9.757 1.00 86.19 197 ALA A C 1
ATOM 1568 O O . ALA A 1 197 ? -7.550 -11.243 10.832 1.00 86.19 197 ALA A O 1
ATOM 1569 N N . VAL A 1 198 ? -6.535 -10.268 9.077 1.00 87.81 198 VAL A N 1
ATOM 1570 C CA . VAL A 1 198 ? -6.762 -8.884 9.534 1.00 87.81 198 VAL A CA 1
ATOM 1571 C C . VAL A 1 198 ? -8.259 -8.568 9.597 1.00 87.81 198 VAL A C 1
ATOM 1573 O O . VAL A 1 198 ? -8.737 -8.029 10.597 1.00 87.81 198 VAL A O 1
ATOM 1576 N N . ALA A 1 199 ? -9.029 -8.965 8.581 1.00 91.31 199 ALA A N 1
ATOM 1577 C CA . ALA A 1 199 ? -10.479 -8.802 8.560 1.00 91.31 199 ALA A CA 1
ATOM 1578 C C . ALA A 1 199 ? -11.171 -9.609 9.669 1.00 91.31 199 ALA A C 1
ATOM 1580 O O . ALA A 1 199 ? -12.126 -9.128 10.278 1.00 91.31 199 ALA A O 1
ATOM 1581 N N . TRP A 1 200 ? -10.683 -10.814 9.984 1.00 92.38 200 TRP A N 1
ATOM 1582 C CA . TRP A 1 200 ? -11.199 -11.614 11.099 1.00 92.38 200 TRP A CA 1
ATOM 1583 C C . TRP A 1 200 ? -10.957 -10.931 12.445 1.00 92.38 200 TRP A C 1
ATOM 1585 O O . TRP A 1 200 ? -11.872 -10.864 13.270 1.00 92.38 200 TRP A O 1
ATOM 1595 N N . LEU A 1 201 ? -9.768 -10.358 12.652 1.00 86.38 201 LEU A N 1
ATOM 1596 C CA . LEU A 1 201 ? -9.479 -9.548 13.835 1.00 86.38 201 LEU A CA 1
ATOM 1597 C C . LEU A 1 201 ? -10.408 -8.329 13.914 1.00 86.38 201 LEU A C 1
ATOM 1599 O O . LEU A 1 201 ? -10.990 -8.094 14.973 1.00 86.38 201 LEU A O 1
ATOM 1603 N N . ALA A 1 202 ? -10.611 -7.612 12.804 1.00 86.81 202 ALA A N 1
ATOM 1604 C CA . ALA A 1 202 ? -11.536 -6.479 12.718 1.00 86.81 202 ALA A CA 1
ATOM 1605 C C . ALA A 1 202 ? -12.988 -6.878 13.044 1.00 86.81 202 ALA A C 1
ATOM 1607 O O . ALA A 1 202 ? -13.668 -6.224 13.834 1.00 86.81 202 ALA A O 1
ATOM 1608 N N . ALA A 1 203 ? -13.468 -7.994 12.487 1.00 91.88 203 ALA A N 1
ATOM 1609 C CA . ALA A 1 203 ? -14.801 -8.514 12.773 1.00 91.88 203 ALA A CA 1
ATOM 1610 C C . ALA A 1 203 ? -14.948 -8.900 14.248 1.00 91.88 203 ALA A C 1
ATOM 1612 O O . ALA A 1 203 ? -15.965 -8.598 14.874 1.00 91.88 203 ALA A O 1
ATOM 1613 N N . ARG A 1 204 ? -13.924 -9.531 14.828 1.00 89.19 204 ARG A N 1
ATOM 1614 C CA . ARG A 1 204 ? -13.925 -9.941 16.234 1.00 89.19 204 ARG A CA 1
ATOM 1615 C C . ARG A 1 204 ? -13.935 -8.741 17.176 1.00 89.19 204 ARG A C 1
ATOM 1617 O O . ARG A 1 204 ? -14.675 -8.769 18.160 1.00 89.19 204 ARG A O 1
ATOM 1624 N N . THR A 1 205 ? -13.147 -7.697 16.908 1.00 85.88 205 THR A N 1
ATOM 1625 C CA . THR A 1 205 ? -13.157 -6.469 17.722 1.00 85.88 205 THR A CA 1
ATOM 1626 C C . THR A 1 205 ? -14.497 -5.752 17.618 1.00 85.88 205 THR A C 1
ATOM 1628 O O . THR A 1 205 ? -15.065 -5.380 18.644 1.00 85.88 205 THR A O 1
ATOM 1631 N N . PHE A 1 206 ? -15.051 -5.637 16.409 1.00 88.38 206 PHE A N 1
ATOM 1632 C CA . PHE A 1 206 ? -16.369 -5.055 16.178 1.00 88.38 206 PHE A CA 1
ATOM 1633 C C . PHE A 1 206 ? -17.478 -5.809 16.924 1.00 88.38 206 PHE A C 1
ATOM 1635 O O . PHE A 1 206 ? -18.309 -5.206 17.600 1.00 88.38 206 PHE A O 1
ATOM 1642 N N . GLN A 1 207 ? -17.482 -7.140 16.848 1.00 89.12 207 GLN A N 1
ATOM 1643 C CA . GLN A 1 207 ? -18.516 -7.960 17.475 1.00 89.12 207 GLN A CA 1
ATOM 1644 C C . GLN A 1 207 ? -18.389 -8.014 18.992 1.00 89.12 207 GLN A C 1
ATOM 1646 O O . GLN A 1 207 ? -19.411 -7.997 19.663 1.00 89.12 207 GLN A O 1
ATOM 1651 N N . ARG A 1 208 ? -17.173 -7.991 19.552 1.00 87.12 208 ARG A N 1
ATOM 1652 C CA . ARG A 1 208 ? -16.977 -7.874 21.009 1.00 87.12 208 ARG A CA 1
ATOM 1653 C C . ARG A 1 208 ? -17.609 -6.609 21.592 1.00 87.12 208 ARG A C 1
ATOM 1655 O O . ARG A 1 208 ? -18.058 -6.645 22.729 1.00 87.12 208 ARG A O 1
ATOM 1662 N N . ARG A 1 209 ? -17.662 -5.513 20.825 1.00 85.94 209 ARG A N 1
ATOM 1663 C CA . ARG A 1 209 ? -18.347 -4.277 21.244 1.00 85.94 209 ARG A CA 1
ATOM 1664 C C . ARG A 1 209 ? -19.870 -4.417 21.270 1.00 85.94 209 ARG A C 1
ATOM 1666 O O . ARG A 1 209 ? -20.516 -3.684 22.005 1.00 85.94 209 ARG A O 1
ATOM 1673 N N . ARG A 1 210 ? -20.439 -5.314 20.457 1.00 86.06 210 ARG A N 1
ATOM 1674 C CA . ARG A 1 210 ? -21.893 -5.517 20.336 1.00 86.06 210 ARG A CA 1
ATOM 1675 C C . ARG A 1 210 ? -22.425 -6.675 21.175 1.00 86.06 210 ARG A C 1
ATOM 1677 O O . ARG A 1 210 ? -23.544 -6.587 21.657 1.00 86.06 210 ARG A O 1
ATOM 1684 N N . ASP A 1 211 ? -21.649 -7.743 21.322 1.00 86.69 211 ASP A N 1
ATOM 1685 C CA . ASP A 1 211 ? -22.019 -8.945 22.071 1.00 86.69 211 ASP A CA 1
ATOM 1686 C C . ASP A 1 211 ? -20.888 -9.339 23.042 1.00 86.69 211 ASP A C 1
ATOM 1688 O O . ASP A 1 211 ? -19.998 -10.130 22.694 1.00 86.69 211 ASP A O 1
ATOM 1692 N N . PRO A 1 212 ? -20.897 -8.781 24.269 1.00 81.88 212 PRO A N 1
ATOM 1693 C CA . PRO A 1 212 ? -19.940 -9.131 25.315 1.00 81.88 212 PRO A CA 1
ATOM 1694 C C . PRO A 1 212 ? -20.037 -10.592 25.779 1.00 81.88 212 PRO A C 1
ATOM 1696 O O . PRO A 1 212 ? -19.071 -11.098 26.347 1.00 81.88 212 PRO A O 1
ATOM 1699 N N . ALA A 1 213 ? -21.143 -11.300 25.504 1.00 83.38 213 ALA A N 1
ATOM 1700 C CA . ALA A 1 213 ? -21.432 -12.646 26.015 1.00 83.38 213 ALA A CA 1
ATOM 1701 C C . ALA A 1 213 ? -20.597 -13.773 25.360 1.00 83.38 213 ALA A C 1
ATOM 1703 O O . ALA A 1 213 ? -20.934 -14.951 25.443 1.00 83.38 213 ALA A O 1
ATOM 1704 N N . GLY A 1 214 ? -19.494 -13.435 24.682 1.00 81.88 214 GLY A N 1
ATOM 1705 C CA . GLY A 1 214 ? -18.485 -14.398 24.228 1.00 81.88 214 GLY A CA 1
ATOM 1706 C C . GLY A 1 214 ? -18.714 -15.023 22.846 1.00 81.88 214 GLY A C 1
ATOM 1707 O O . GLY A 1 214 ? -17.815 -15.697 22.338 1.00 81.88 214 GLY A O 1
ATOM 1708 N N . ARG A 1 215 ? -19.837 -14.758 22.159 1.00 88.38 215 ARG A N 1
ATOM 1709 C CA . ARG A 1 215 ? -20.112 -15.324 20.814 1.00 88.38 215 ARG A CA 1
ATOM 1710 C C . ARG A 1 215 ? -19.377 -14.630 19.659 1.00 88.38 215 ARG A C 1
ATOM 1712 O O . ARG A 1 215 ? -19.372 -15.142 18.536 1.00 88.38 215 ARG A O 1
ATOM 1719 N N . ALA A 1 216 ? -18.676 -13.531 19.938 1.00 86.38 216 ALA A N 1
ATOM 1720 C CA . ALA A 1 216 ? -17.943 -12.735 18.951 1.00 86.38 216 ALA A CA 1
ATOM 1721 C C . ALA A 1 216 ? -16.917 -13.533 18.119 1.00 86.38 216 ALA A C 1
ATOM 1723 O O . ALA A 1 216 ? -16.636 -13.185 16.981 1.00 86.38 216 ALA A O 1
ATOM 1724 N N . GLY A 1 217 ? -16.339 -14.620 18.642 1.00 84.56 217 GLY A N 1
ATOM 1725 C CA . GLY A 1 217 ? -15.397 -15.434 17.857 1.00 84.56 217 GLY A CA 1
ATOM 1726 C C . GLY A 1 217 ? -16.070 -16.169 16.691 1.00 84.56 217 GLY A C 1
ATOM 1727 O O . GLY A 1 217 ? -15.610 -16.106 15.550 1.00 84.56 217 GLY A O 1
ATOM 1728 N N . ARG A 1 218 ? -17.194 -16.839 16.976 1.00 89.62 218 ARG A N 1
ATOM 1729 C CA . ARG A 1 218 ? -17.927 -17.662 16.002 1.00 89.62 218 ARG A CA 1
ATOM 1730 C C . ARG A 1 218 ? -18.593 -16.798 14.934 1.00 89.62 218 ARG A C 1
ATOM 1732 O O . ARG A 1 218 ? -18.575 -17.142 13.754 1.00 89.62 218 ARG A O 1
ATOM 1739 N N . MET A 1 219 ? -19.155 -15.664 15.343 1.00 88.81 219 MET A N 1
ATOM 1740 C CA . MET A 1 219 ? -19.741 -14.702 14.416 1.00 88.81 219 MET A CA 1
ATOM 1741 C C . MET A 1 219 ? -18.671 -14.035 13.536 1.00 88.81 219 MET A C 1
ATOM 1743 O O . MET A 1 219 ? -18.941 -13.777 12.365 1.00 88.81 219 MET A O 1
ATOM 1747 N N . ALA A 1 220 ? -17.457 -13.792 14.046 1.00 92.12 220 ALA A N 1
ATOM 1748 C CA . ALA A 1 220 ? -16.379 -13.182 13.270 1.00 92.12 220 ALA A CA 1
ATOM 1749 C C . ALA A 1 220 ? -15.936 -14.130 12.162 1.00 92.12 220 ALA A C 1
ATOM 1751 O O . ALA A 1 220 ? -15.908 -13.733 11.001 1.00 92.12 220 ALA A O 1
ATOM 1752 N N . TRP A 1 221 ? -15.724 -15.403 12.506 1.00 93.81 221 TRP A N 1
ATOM 1753 C CA . TRP A 1 221 ? -15.412 -16.457 11.543 1.00 93.81 221 TRP A CA 1
ATOM 1754 C C . TRP A 1 221 ? -16.470 -16.579 10.441 1.00 93.81 221 TRP A C 1
ATOM 1756 O O . TRP A 1 221 ? -16.154 -16.507 9.257 1.00 93.81 221 TRP A O 1
ATOM 1766 N N . ARG A 1 222 ? -17.754 -16.667 10.818 1.00 95.38 222 ARG A N 1
ATOM 1767 C CA . ARG A 1 222 ? -18.863 -16.715 9.848 1.00 95.38 222 ARG A CA 1
ATOM 1768 C C . ARG A 1 222 ? -18.950 -15.471 8.966 1.00 95.38 222 ARG A C 1
ATOM 1770 O O . ARG A 1 222 ? -19.474 -15.545 7.866 1.00 95.38 222 ARG A O 1
ATOM 1777 N N . SER A 1 223 ? -18.478 -14.324 9.441 1.00 94.06 223 SER A N 1
ATOM 1778 C CA . SER A 1 223 ? -18.505 -13.089 8.661 1.00 94.06 223 SER A CA 1
ATOM 1779 C C . SER A 1 223 ? -17.320 -12.947 7.703 1.00 94.06 223 SER A C 1
ATOM 1781 O O . SER A 1 223 ? -17.428 -12.209 6.731 1.00 94.06 223 SER A O 1
ATOM 1783 N N . THR A 1 224 ? -16.213 -13.656 7.950 1.00 96.25 224 THR A N 1
ATOM 1784 C CA . THR A 1 224 ? -14.985 -13.549 7.149 1.00 96.25 224 THR A CA 1
ATOM 1785 C C . THR A 1 224 ? -14.663 -14.770 6.303 1.00 96.25 224 THR A C 1
ATOM 1787 O O . THR A 1 224 ? -13.758 -14.678 5.479 1.00 96.25 224 THR A O 1
ATOM 1790 N N . TRP A 1 225 ? -15.390 -15.888 6.431 1.00 96.88 225 TRP A N 1
ATOM 1791 C CA . TRP A 1 225 ? -15.147 -17.078 5.602 1.00 96.88 225 TRP A CA 1
ATOM 1792 C C . TRP A 1 225 ? -15.088 -16.790 4.086 1.00 96.88 225 TRP A C 1
ATOM 1794 O O . TRP A 1 225 ? -14.229 -17.381 3.434 1.00 96.88 225 TRP A O 1
ATOM 1804 N N . PRO A 1 226 ? -15.863 -15.851 3.496 1.00 97.44 226 PRO A N 1
ATOM 1805 C CA . PRO A 1 226 ? -15.748 -15.583 2.062 1.00 97.44 226 PRO A CA 1
ATOM 1806 C C . PRO A 1 226 ? -14.420 -14.919 1.675 1.00 97.44 226 PRO A C 1
ATOM 1808 O O . PRO A 1 226 ? -13.933 -15.138 0.574 1.00 97.44 226 PRO A O 1
ATOM 1811 N N . LEU A 1 227 ? -13.779 -14.168 2.580 1.00 95.69 227 LEU A N 1
ATOM 1812 C CA . LEU A 1 227 ? -12.424 -13.645 2.350 1.00 95.69 227 LEU A CA 1
ATOM 1813 C C . LEU A 1 227 ? -11.382 -14.772 2.351 1.00 95.69 227 LEU A C 1
ATOM 1815 O O . LEU A 1 227 ? -10.432 -14.729 1.575 1.00 95.69 227 LEU A O 1
ATOM 1819 N N . TRP A 1 228 ? -11.573 -15.801 3.182 1.00 97.12 228 TRP A N 1
ATOM 1820 C CA . TRP A 1 228 ? -10.749 -17.013 3.139 1.00 97.12 228 TRP A CA 1
ATOM 1821 C C . TRP A 1 228 ? -10.961 -17.801 1.843 1.00 97.12 228 TRP A C 1
ATOM 1823 O O . TRP A 1 228 ? -9.995 -18.305 1.278 1.00 97.12 228 TRP A O 1
ATOM 1833 N N . ALA A 1 229 ? -12.194 -17.853 1.332 1.00 97.19 229 ALA A N 1
ATOM 1834 C CA . ALA A 1 229 ? -12.477 -18.439 0.024 1.00 97.19 229 ALA A CA 1
ATOM 1835 C C . ALA A 1 229 ? -11.786 -17.660 -1.112 1.00 97.19 229 ALA A C 1
ATOM 1837 O O . ALA A 1 229 ? -11.173 -18.274 -1.978 1.00 97.19 229 ALA A O 1
ATOM 1838 N N . VAL A 1 230 ? -11.799 -16.320 -1.075 1.00 97.81 230 VAL A N 1
ATOM 1839 C CA . VAL A 1 230 ? -11.042 -15.477 -2.022 1.00 97.81 230 VAL A CA 1
ATOM 1840 C C . VAL A 1 230 ? -9.541 -15.768 -1.958 1.00 97.81 230 VAL A C 1
ATOM 1842 O O . VAL A 1 230 ? -8.909 -15.911 -3.002 1.00 97.81 230 VAL A O 1
ATOM 1845 N N . LEU A 1 231 ? -8.973 -15.913 -0.755 1.00 95.25 231 LEU A N 1
ATOM 1846 C CA . LEU A 1 231 ? -7.575 -16.316 -0.594 1.00 95.25 231 LEU A CA 1
ATOM 1847 C C . LEU A 1 231 ? -7.312 -17.693 -1.219 1.00 95.25 231 LEU A C 1
ATOM 1849 O O . LEU A 1 231 ? -6.326 -17.852 -1.931 1.00 95.25 231 LEU A O 1
ATOM 1853 N N . ALA A 1 232 ? -8.189 -18.674 -1.000 1.00 95.94 232 ALA A N 1
ATOM 1854 C CA . ALA A 1 232 ? -8.047 -19.995 -1.607 1.00 95.94 232 ALA A CA 1
ATOM 1855 C C . ALA A 1 232 ? -8.074 -19.922 -3.144 1.00 95.94 232 ALA A C 1
ATOM 1857 O O . ALA A 1 232 ? -7.204 -20.500 -3.791 1.00 95.94 232 ALA A O 1
ATOM 1858 N N . VAL A 1 233 ? -9.004 -19.156 -3.727 1.00 96.50 233 VAL A N 1
ATOM 1859 C CA . VAL A 1 233 ? -9.073 -18.918 -5.181 1.00 96.50 233 VAL A CA 1
ATOM 1860 C C . VAL A 1 233 ? -7.787 -18.270 -5.695 1.00 96.50 233 VAL A C 1
ATOM 1862 O O . VAL A 1 233 ? -7.227 -18.733 -6.687 1.00 96.50 233 VAL A O 1
ATOM 1865 N N . TYR A 1 234 ? -7.286 -17.241 -5.007 1.00 95.00 234 TYR A N 1
ATOM 1866 C CA . TYR A 1 234 ? -6.022 -16.590 -5.349 1.00 95.00 234 TYR A CA 1
ATOM 1867 C C . TYR A 1 234 ? -4.844 -17.569 -5.318 1.00 95.00 234 TYR A C 1
ATOM 1869 O O . TYR A 1 234 ? -4.051 -17.589 -6.255 1.00 95.00 234 TYR A O 1
ATOM 1877 N N . LEU A 1 235 ? -4.733 -18.388 -4.268 1.00 91.44 235 LEU A N 1
ATOM 1878 C CA . LEU A 1 235 ? -3.650 -19.360 -4.129 1.00 91.44 235 LEU A CA 1
ATOM 1879 C C . LEU A 1 235 ? -3.712 -20.419 -5.230 1.00 91.44 235 LEU A C 1
ATOM 1881 O O . LEU A 1 235 ? -2.694 -20.669 -5.862 1.00 91.44 235 LEU A O 1
ATOM 1885 N N . VAL A 1 236 ? -4.895 -20.971 -5.523 1.00 93.38 236 VAL A N 1
ATOM 1886 C CA . VAL A 1 236 ? -5.081 -21.926 -6.628 1.00 93.38 236 VAL A CA 1
ATOM 1887 C C . VAL A 1 236 ? -4.674 -21.294 -7.955 1.00 93.38 236 VAL A C 1
ATOM 1889 O O . VAL A 1 236 ? -3.841 -21.853 -8.665 1.00 93.38 236 VAL A O 1
ATOM 1892 N N . TRP A 1 237 ? -5.202 -20.110 -8.276 1.00 93.69 237 TRP A N 1
ATOM 1893 C CA . TRP A 1 237 ? -4.851 -19.399 -9.506 1.00 93.69 237 TRP A CA 1
ATOM 1894 C C . TRP A 1 237 ? -3.342 -19.141 -9.594 1.00 93.69 237 TRP A C 1
ATOM 1896 O O . TRP A 1 237 ? -2.720 -19.460 -10.607 1.00 93.69 237 TRP A O 1
ATOM 1906 N N . ARG A 1 238 ? -2.727 -18.641 -8.517 1.00 89.12 238 ARG A N 1
ATOM 1907 C CA . ARG A 1 238 ? -1.289 -18.358 -8.463 1.00 89.12 238 ARG A CA 1
ATOM 1908 C C . ARG A 1 238 ? -0.469 -19.629 -8.668 1.00 89.12 238 ARG A C 1
ATOM 1910 O O . ARG A 1 238 ? 0.495 -19.596 -9.426 1.00 89.12 238 ARG A O 1
ATOM 1917 N N . THR A 1 239 ? -0.859 -20.742 -8.050 1.00 87.38 239 THR A N 1
ATOM 1918 C CA . THR A 1 239 ? -0.185 -22.034 -8.218 1.00 87.38 239 THR A CA 1
ATOM 1919 C C . THR A 1 239 ? -0.275 -22.544 -9.650 1.00 87.38 239 THR A C 1
ATOM 1921 O O . THR A 1 239 ? 0.725 -23.028 -10.174 1.00 87.38 239 THR A O 1
ATOM 1924 N N . VAL A 1 240 ? -1.429 -22.398 -10.309 1.00 88.88 240 VAL A N 1
ATOM 1925 C CA . VAL A 1 240 ? -1.594 -22.781 -11.720 1.00 88.88 240 VAL A CA 1
ATOM 1926 C C . VAL A 1 240 ? -0.713 -21.915 -12.624 1.00 88.88 240 VAL A C 1
ATOM 1928 O O . VAL A 1 240 ? -0.023 -22.450 -13.489 1.00 88.88 240 VAL A O 1
ATOM 1931 N N . MET A 1 241 ? -0.682 -20.596 -12.405 1.00 87.50 241 MET A N 1
ATOM 1932 C CA . MET A 1 241 ? 0.123 -19.674 -13.218 1.00 87.50 241 MET A CA 1
ATOM 1933 C C . MET A 1 241 ? 1.629 -19.887 -13.038 1.00 87.50 241 MET A C 1
ATOM 1935 O O . MET A 1 241 ? 2.373 -19.881 -14.016 1.00 87.50 241 MET A O 1
ATOM 1939 N N . LEU A 1 242 ? 2.077 -20.110 -11.800 1.00 83.25 242 LEU A N 1
ATOM 1940 C CA . LEU A 1 242 ? 3.493 -20.293 -11.468 1.00 83.25 242 LEU A CA 1
ATOM 1941 C C . LEU A 1 242 ? 3.978 -21.738 -11.593 1.00 83.25 242 LEU A C 1
ATOM 1943 O O . LEU A 1 242 ? 5.165 -21.996 -11.415 1.00 83.25 242 LEU A O 1
ATOM 1947 N N . LYS A 1 243 ? 3.071 -22.687 -11.856 1.00 84.00 243 LYS A N 1
ATOM 1948 C CA . LYS A 1 243 ? 3.340 -24.132 -11.785 1.00 84.00 243 LYS A CA 1
ATOM 1949 C C . LYS A 1 243 ? 3.951 -24.555 -10.436 1.00 84.00 243 LYS A C 1
ATOM 1951 O O . LYS A 1 243 ? 4.770 -25.467 -10.378 1.00 84.00 243 LYS A O 1
ATOM 1956 N N . GLY A 1 244 ? 3.575 -23.881 -9.346 1.00 76.12 244 GLY A N 1
ATOM 1957 C CA . GLY A 1 244 ? 4.142 -24.106 -8.015 1.00 76.12 244 GLY A CA 1
ATOM 1958 C C . GLY A 1 244 ? 3.692 -23.086 -6.966 1.00 76.12 244 GLY A C 1
ATOM 1959 O O . GLY A 1 244 ? 3.080 -22.069 -7.278 1.00 76.12 244 GLY A O 1
ATOM 1960 N N . PHE A 1 245 ? 3.986 -23.359 -5.691 1.00 62.19 245 PHE A N 1
ATOM 1961 C CA . PHE A 1 245 ? 3.592 -22.493 -4.566 1.00 62.19 245 PHE A CA 1
ATOM 1962 C C . PHE A 1 245 ? 4.504 -21.269 -4.361 1.00 62.19 245 PHE A C 1
ATOM 1964 O O . PHE A 1 245 ? 4.116 -20.335 -3.660 1.00 62.19 245 PHE A O 1
ATOM 1971 N N . GLY A 1 246 ? 5.699 -21.243 -4.962 1.00 57.22 246 GLY A N 1
ATOM 1972 C CA . GLY A 1 246 ? 6.695 -20.194 -4.742 1.00 57.22 246 GLY A CA 1
ATOM 1973 C C . GLY A 1 246 ? 7.324 -19.713 -6.041 1.00 57.22 246 GLY A C 1
ATOM 1974 O O . GLY A 1 246 ? 7.897 -20.499 -6.783 1.00 57.22 246 GLY A O 1
ATOM 1975 N N . GLY A 1 247 ? 7.268 -18.405 -6.283 1.00 49.59 247 GLY A N 1
ATOM 1976 C CA . GLY A 1 247 ? 7.876 -17.761 -7.446 1.00 49.59 247 GLY A CA 1
ATOM 1977 C C . GLY A 1 247 ? 9.391 -17.567 -7.355 1.00 49.59 247 GLY A C 1
ATOM 1978 O O . GLY A 1 247 ? 9.908 -16.647 -7.961 1.00 49.59 247 GLY A O 1
ATOM 1979 N N . TYR A 1 248 ? 10.098 -18.365 -6.552 1.00 48.84 248 TYR A N 1
ATOM 1980 C CA . TYR A 1 248 ? 11.539 -18.189 -6.349 1.00 48.84 248 TYR A CA 1
ATOM 1981 C C . TYR A 1 248 ? 12.389 -19.386 -6.749 1.00 48.84 248 TYR A C 1
ATOM 1983 O O . TYR A 1 248 ? 13.591 -19.208 -6.828 1.00 48.84 248 TYR A O 1
ATOM 1991 N N . LEU A 1 249 ? 11.816 -20.563 -7.013 1.00 41.72 249 LEU A N 1
ATOM 1992 C CA . LEU A 1 249 ? 12.492 -21.746 -7.564 1.00 41.72 249 LEU A CA 1
ATOM 1993 C C . LEU A 1 249 ? 11.422 -22.831 -7.793 1.00 41.72 249 LEU A C 1
ATOM 1995 O O . LEU A 1 249 ? 10.412 -22.830 -7.081 1.00 41.72 249 LEU A O 1
ATOM 1999 N N . PRO A 1 250 ? 11.648 -23.809 -8.689 1.00 46.38 250 PRO A N 1
ATOM 2000 C CA . PRO A 1 250 ? 10.940 -25.086 -8.670 1.00 46.38 250 PRO A CA 1
ATOM 2001 C C . PRO A 1 250 ? 11.322 -25.844 -7.385 1.00 46.38 250 PRO A C 1
ATOM 2003 O O . PRO A 1 250 ? 12.085 -26.804 -7.389 1.00 46.38 250 PRO A O 1
ATOM 2006 N N . LEU A 1 251 ? 10.831 -25.366 -6.239 1.00 43.91 251 LEU A N 1
ATOM 2007 C CA . LEU A 1 251 ? 11.003 -26.014 -4.943 1.00 43.91 251 LEU A CA 1
ATOM 2008 C C . LEU A 1 251 ? 10.312 -27.384 -4.933 1.00 43.91 251 LEU A C 1
ATOM 2010 O O . LEU A 1 251 ? 10.741 -28.247 -4.183 1.00 43.91 251 LEU A O 1
ATOM 2014 N N . GLY A 1 252 ? 9.309 -27.618 -5.788 1.00 45.44 252 GLY A N 1
ATOM 2015 C CA . GLY A 1 252 ? 8.647 -28.922 -5.908 1.00 45.44 252 GLY A CA 1
ATOM 2016 C C . GLY A 1 252 ? 9.607 -30.066 -6.243 1.00 45.44 252 GLY A C 1
ATOM 2017 O O . GLY A 1 252 ? 9.520 -31.119 -5.620 1.00 45.44 252 GLY A O 1
ATOM 2018 N N . ASP A 1 253 ? 10.585 -29.826 -7.121 1.00 44.69 253 ASP A N 1
ATOM 2019 C CA . ASP A 1 253 ? 11.479 -30.889 -7.604 1.00 44.69 253 ASP A CA 1
ATOM 2020 C C . ASP A 1 253 ? 12.762 -31.020 -6.763 1.00 44.69 253 ASP A C 1
ATOM 2022 O O . ASP A 1 253 ? 13.436 -32.044 -6.807 1.00 44.69 253 ASP A O 1
ATOM 2026 N N . LYS A 1 254 ? 13.098 -30.000 -5.956 1.00 46.38 254 LYS A N 1
ATOM 2027 C CA . LYS A 1 254 ? 14.329 -29.951 -5.142 1.00 46.38 254 LYS A CA 1
ATOM 2028 C C . LYS A 1 254 ? 14.110 -30.024 -3.626 1.00 46.38 254 LYS A C 1
ATOM 2030 O O . LYS A 1 254 ? 15.064 -30.274 -2.896 1.00 46.38 254 LYS A O 1
ATOM 2035 N N . LEU A 1 255 ? 12.885 -29.850 -3.120 1.00 44.97 255 LEU A N 1
ATOM 2036 C CA . LEU A 1 255 ? 12.588 -29.962 -1.679 1.00 44.97 255 LEU A CA 1
ATOM 2037 C C . LEU A 1 255 ? 12.704 -31.387 -1.127 1.00 44.97 255 LEU A C 1
ATOM 2039 O O . LEU A 1 255 ? 12.787 -31.548 0.088 1.00 44.97 255 LEU A O 1
ATOM 2043 N N . ILE A 1 256 ? 12.721 -32.404 -1.992 1.00 48.12 256 ILE A N 1
ATOM 2044 C CA . ILE A 1 256 ? 12.896 -33.804 -1.585 1.00 48.12 256 ILE A CA 1
ATOM 2045 C C . ILE A 1 256 ? 14.389 -34.186 -1.530 1.00 48.12 256 ILE A C 1
ATOM 2047 O O . ILE A 1 256 ? 14.729 -35.205 -0.937 1.00 48.12 256 ILE A O 1
ATOM 2051 N N . GLU A 1 257 ? 15.313 -33.361 -2.045 1.00 45.66 257 GLU A N 1
ATOM 2052 C CA . GLU A 1 257 ? 16.750 -33.626 -1.914 1.00 45.66 257 GLU A CA 1
ATOM 2053 C C . GLU A 1 257 ? 17.307 -33.116 -0.565 1.00 45.66 257 GLU A C 1
ATOM 2055 O O . GLU A 1 257 ? 17.372 -31.903 -0.332 1.00 45.66 257 GLU A O 1
ATOM 2060 N N . PRO A 1 258 ? 17.842 -33.999 0.306 1.00 48.25 258 PRO A N 1
ATOM 2061 C CA . PRO A 1 258 ? 18.467 -33.617 1.581 1.00 48.25 258 PRO A CA 1
ATOM 2062 C C . PRO A 1 258 ? 19.645 -32.634 1.438 1.00 48.25 258 PRO A C 1
ATOM 2064 O O . PRO A 1 258 ? 20.036 -31.967 2.394 1.00 48.25 258 PRO A O 1
ATOM 2067 N N . ARG A 1 259 ? 20.202 -32.492 0.228 1.00 55.88 259 ARG A N 1
ATOM 2068 C CA . ARG A 1 259 ? 21.283 -31.552 -0.097 1.00 55.88 259 ARG A CA 1
ATOM 2069 C C . ARG A 1 259 ? 20.830 -30.093 -0.201 1.00 55.88 259 ARG A C 1
ATOM 2071 O O . ARG A 1 259 ? 21.700 -29.233 -0.240 1.00 55.88 259 ARG A O 1
ATOM 2078 N N . VAL A 1 260 ? 19.526 -29.796 -0.205 1.00 51.91 260 VAL A N 1
ATOM 2079 C CA . VAL A 1 260 ? 18.968 -28.433 -0.365 1.00 51.91 260 VAL A CA 1
ATOM 2080 C C . VAL A 1 260 ? 18.674 -27.750 0.979 1.00 51.91 260 VAL A C 1
ATOM 2082 O O . VAL A 1 260 ? 18.775 -26.526 1.091 1.00 51.91 260 VAL A O 1
ATOM 2085 N N . PHE A 1 261 ? 18.469 -28.522 2.051 1.00 44.91 261 PHE A N 1
ATOM 2086 C CA . PHE A 1 261 ? 18.445 -27.975 3.414 1.00 44.91 261 PHE A CA 1
ATOM 2087 C C . PHE A 1 261 ? 19.842 -27.614 3.953 1.00 44.91 261 PHE A C 1
ATOM 2089 O O . PHE A 1 261 ? 19.954 -26.732 4.803 1.00 44.91 261 PHE A O 1
ATOM 2096 N N . GLY A 1 262 ? 20.920 -28.190 3.404 1.00 52.88 262 GLY A N 1
ATOM 2097 C CA . GLY A 1 262 ? 22.294 -27.735 3.669 1.00 52.88 262 GLY A CA 1
ATOM 2098 C C . GLY A 1 262 ? 22.533 -26.263 3.270 1.00 52.88 262 GLY A C 1
ATOM 2099 O O . GLY A 1 262 ? 23.079 -25.500 4.061 1.00 52.88 262 GLY A O 1
ATOM 2100 N N . PRO A 1 263 ? 22.087 -25.817 2.083 1.00 52.91 263 PRO A N 1
ATOM 2101 C CA . PRO A 1 263 ? 22.030 -24.423 1.663 1.00 52.91 263 PRO A CA 1
ATOM 2102 C C . PRO A 1 263 ? 21.073 -23.545 2.458 1.00 52.91 263 PRO A C 1
ATOM 2104 O O . PRO A 1 263 ? 21.395 -22.382 2.632 1.00 52.91 263 PRO A O 1
ATOM 2107 N N . LEU A 1 264 ? 19.952 -24.049 2.988 1.00 45.31 264 LEU A N 1
ATOM 2108 C CA . LEU A 1 264 ? 19.110 -23.261 3.901 1.00 45.31 264 LEU A CA 1
ATOM 2109 C C . LEU A 1 264 ? 19.856 -22.973 5.219 1.00 45.31 264 LEU A C 1
ATOM 2111 O O . LEU A 1 264 ? 19.815 -21.852 5.715 1.00 45.31 264 LEU A O 1
ATOM 2115 N N . ALA A 1 265 ? 20.648 -23.932 5.711 1.00 45.75 265 ALA A N 1
ATOM 2116 C CA . ALA A 1 265 ? 21.610 -23.716 6.794 1.00 45.75 265 ALA A CA 1
ATOM 2117 C C . ALA A 1 265 ? 22.798 -22.812 6.384 1.00 45.75 265 ALA A C 1
ATOM 2119 O O . ALA A 1 265 ? 23.349 -22.120 7.237 1.00 45.75 265 ALA A O 1
ATOM 2120 N N . ARG A 1 266 ? 23.158 -22.735 5.088 1.00 48.72 266 ARG A N 1
ATOM 2121 C CA . ARG A 1 266 ? 24.127 -21.749 4.554 1.00 48.72 266 ARG A CA 1
ATOM 2122 C C . ARG A 1 266 ? 23.521 -20.371 4.229 1.00 48.72 266 ARG A C 1
ATOM 2124 O O . ARG A 1 266 ? 24.239 -19.385 4.205 1.00 48.72 266 ARG A O 1
ATOM 2131 N N . LEU A 1 267 ? 22.210 -20.264 4.034 1.00 45.03 267 LEU A N 1
ATOM 2132 C CA . LEU A 1 267 ? 21.443 -19.011 3.957 1.00 45.03 267 LEU A CA 1
ATOM 2133 C C . LEU A 1 267 ? 21.221 -18.417 5.355 1.00 45.03 267 LEU A C 1
ATOM 2135 O O . LEU A 1 267 ? 21.015 -17.215 5.495 1.00 45.03 267 LEU A O 1
ATOM 2139 N N . LEU A 1 268 ? 21.332 -19.259 6.385 1.00 42.72 268 LEU A N 1
ATOM 2140 C CA . LEU A 1 268 ? 21.550 -18.868 7.776 1.00 42.72 268 LEU A CA 1
ATOM 2141 C C . LEU A 1 268 ? 23.040 -18.602 8.097 1.00 42.72 268 LEU A C 1
ATOM 2143 O O . LEU A 1 268 ? 23.352 -18.261 9.236 1.00 42.72 268 LEU A O 1
ATOM 2147 N N . ALA A 1 269 ? 23.961 -18.732 7.128 1.00 41.34 269 ALA A N 1
ATOM 2148 C CA . ALA A 1 269 ? 25.376 -18.403 7.314 1.00 41.34 269 ALA A CA 1
ATOM 2149 C C . ALA A 1 269 ? 25.605 -16.873 7.313 1.00 41.34 269 ALA A C 1
ATOM 2151 O O . ALA A 1 269 ? 24.798 -16.108 6.779 1.00 41.34 269 ALA A O 1
ATOM 2152 N N . PRO A 1 270 ? 26.710 -16.398 7.912 1.00 42.59 270 PRO A N 1
ATOM 2153 C CA . PRO A 1 270 ? 26.830 -15.074 8.533 1.00 42.59 270 PRO A CA 1
ATOM 2154 C C . PRO A 1 270 ? 26.836 -13.854 7.591 1.00 42.59 270 PRO A C 1
ATOM 2156 O O . PRO A 1 270 ? 26.906 -12.726 8.072 1.00 42.59 270 PRO A O 1
ATOM 2159 N N . ASN A 1 271 ? 26.714 -14.035 6.272 1.00 43.06 271 ASN A N 1
ATOM 2160 C CA . ASN A 1 271 ? 26.802 -12.940 5.295 1.00 43.06 271 ASN A CA 1
ATOM 2161 C C . ASN A 1 271 ? 25.485 -12.164 5.100 1.00 43.06 271 ASN A C 1
ATOM 2163 O O . ASN A 1 271 ? 25.499 -11.066 4.550 1.00 43.06 271 ASN A O 1
ATOM 2167 N N . PHE A 1 272 ? 24.356 -12.686 5.592 1.00 45.06 272 PHE A N 1
ATOM 2168 C CA . PHE A 1 272 ? 23.091 -11.951 5.693 1.00 45.06 272 PHE A CA 1
ATOM 2169 C C . PHE A 1 272 ? 22.642 -11.905 7.161 1.00 45.06 272 PHE A C 1
ATOM 2171 O O . PHE A 1 272 ? 21.748 -12.655 7.559 1.00 45.06 272 PHE A O 1
ATOM 2178 N N . PRO A 1 273 ? 23.226 -11.020 7.991 1.00 48.28 273 PRO A N 1
ATOM 2179 C CA . PRO A 1 273 ? 23.060 -11.034 9.449 1.00 48.28 273 PRO A CA 1
ATOM 2180 C C . PRO A 1 273 ? 21.625 -10.787 9.951 1.00 48.28 273 PRO A C 1
ATOM 2182 O O . PRO A 1 273 ? 21.412 -10.774 11.157 1.00 48.28 273 PRO A O 1
ATOM 2185 N N . LEU A 1 274 ? 20.634 -10.593 9.070 1.00 47.47 274 LEU A N 1
ATOM 2186 C CA . LEU A 1 274 ? 19.250 -10.240 9.412 1.00 47.47 274 LEU A CA 1
ATOM 2187 C C . LEU A 1 274 ? 18.198 -11.301 9.048 1.00 47.47 274 LEU A C 1
ATOM 2189 O O . LEU A 1 274 ? 17.134 -11.319 9.667 1.00 47.47 274 LEU A O 1
ATOM 2193 N N . VAL A 1 275 ? 18.469 -12.201 8.096 1.00 50.38 275 VAL A N 1
ATOM 2194 C CA . VAL A 1 275 ? 17.496 -13.230 7.670 1.00 50.38 275 VAL A CA 1
ATOM 2195 C C . VAL A 1 275 ? 17.120 -14.205 8.804 1.00 50.38 275 VAL A C 1
ATOM 2197 O O . VAL A 1 275 ? 15.927 -14.482 8.946 1.00 50.38 275 VAL A O 1
ATOM 2200 N N . PRO A 1 276 ? 18.046 -14.650 9.684 1.00 54.31 276 PRO A N 1
ATOM 2201 C CA . PRO A 1 276 ? 17.700 -15.519 10.816 1.00 54.31 276 PRO A CA 1
ATOM 2202 C C . PRO A 1 276 ? 16.788 -14.845 11.852 1.00 54.31 276 PRO A C 1
ATOM 2204 O O . PRO A 1 276 ? 16.017 -15.513 12.537 1.00 54.31 276 PRO A O 1
ATOM 2207 N N . TRP A 1 277 ? 16.860 -13.516 11.971 1.00 56.38 277 TRP A N 1
ATOM 2208 C CA . TRP A 1 277 ? 16.114 -12.761 12.979 1.00 56.38 277 TRP A CA 1
ATOM 2209 C C . TRP A 1 277 ? 14.701 -12.414 12.529 1.00 56.38 277 TRP A C 1
ATOM 2211 O O . TRP A 1 277 ? 13.852 -12.137 13.370 1.00 56.38 277 TRP A O 1
ATOM 2221 N N . LEU A 1 278 ? 14.413 -12.442 11.225 1.00 58.75 278 LEU A N 1
ATOM 2222 C CA . LEU A 1 278 ? 13.112 -12.039 10.695 1.00 58.75 278 LEU A CA 1
ATOM 2223 C C . LEU A 1 278 ? 11.946 -12.877 11.259 1.00 58.75 278 LEU A C 1
ATOM 2225 O O . LEU A 1 278 ? 10.976 -12.276 11.729 1.00 58.75 278 LEU A O 1
ATOM 2229 N N . PRO A 1 279 ? 12.020 -14.225 11.305 1.00 60.03 279 PRO A N 1
ATOM 2230 C CA . PRO A 1 279 ? 10.971 -15.037 11.920 1.00 60.03 279 PRO A CA 1
ATOM 2231 C C . PRO A 1 279 ? 10.855 -14.782 13.425 1.00 60.03 279 PRO A C 1
ATOM 2233 O O . PRO A 1 279 ? 9.743 -14.709 13.942 1.00 60.03 279 PRO A O 1
ATOM 2236 N N . ALA A 1 280 ? 11.982 -14.582 14.118 1.00 62.38 280 ALA A N 1
ATOM 2237 C CA . ALA A 1 280 ? 12.004 -14.285 15.548 1.00 62.38 280 ALA A CA 1
ATOM 2238 C C . ALA A 1 280 ? 11.360 -12.924 15.859 1.00 62.38 280 ALA A C 1
ATOM 2240 O O . ALA A 1 280 ? 10.554 -12.827 16.778 1.00 62.38 280 ALA A O 1
ATOM 2241 N N . LEU A 1 281 ? 11.638 -11.892 15.057 1.00 64.38 281 LEU A N 1
ATOM 2242 C CA . LEU A 1 281 ? 11.025 -10.568 15.174 1.00 64.38 281 LEU A CA 1
ATOM 2243 C C . LEU A 1 281 ? 9.532 -10.600 14.826 1.00 64.38 281 LEU A C 1
ATOM 2245 O O . LEU A 1 281 ? 8.741 -9.972 15.525 1.00 64.38 281 LEU A O 1
ATOM 2249 N N . CYS A 1 282 ? 9.122 -11.361 13.804 1.00 64.31 282 CYS A N 1
ATOM 2250 C CA . CYS A 1 282 ? 7.705 -11.535 13.464 1.00 64.31 282 CYS A CA 1
ATOM 2251 C C . CYS A 1 282 ? 6.945 -12.286 14.563 1.00 64.31 282 CYS A C 1
ATOM 2253 O O . CYS A 1 282 ? 5.844 -11.884 14.940 1.00 64.31 282 CYS A O 1
ATOM 2255 N N . LEU A 1 283 ? 7.534 -13.357 15.102 1.00 68.69 283 LEU A N 1
ATOM 2256 C CA . LEU A 1 283 ? 6.970 -14.121 16.210 1.00 68.69 283 LEU A CA 1
ATOM 2257 C C . LEU A 1 283 ? 6.887 -13.265 17.475 1.00 68.69 283 LEU A C 1
ATOM 2259 O O . LEU A 1 283 ? 5.854 -13.254 18.136 1.00 68.69 283 LEU A O 1
ATOM 2263 N N . LEU A 1 284 ? 7.933 -12.497 17.779 1.00 68.62 284 LEU A N 1
ATOM 2264 C CA . LEU A 1 284 ? 7.956 -11.575 18.908 1.00 68.62 284 LEU A CA 1
ATOM 2265 C C . LEU A 1 284 ? 6.901 -10.475 18.742 1.00 68.62 284 LEU A C 1
ATOM 2267 O O . LEU A 1 284 ? 6.147 -10.217 19.676 1.00 68.62 284 LEU A O 1
ATOM 2271 N N . ALA A 1 285 ? 6.763 -9.892 17.549 1.00 65.06 285 ALA A N 1
ATOM 2272 C CA . ALA A 1 285 ? 5.703 -8.934 17.248 1.00 65.06 285 ALA A CA 1
ATOM 2273 C C . ALA A 1 285 ? 4.310 -9.562 17.406 1.00 65.06 285 ALA A C 1
ATOM 2275 O O . ALA A 1 285 ? 3.434 -8.950 18.011 1.00 65.06 285 ALA A O 1
ATOM 2276 N N . LEU A 1 286 ? 4.101 -10.798 16.943 1.00 69.88 286 LEU A N 1
ATOM 2277 C CA . LEU A 1 286 ? 2.841 -11.523 17.118 1.00 69.88 286 LEU A CA 1
ATOM 2278 C C . LEU A 1 286 ? 2.538 -11.796 18.597 1.00 69.88 286 LEU A C 1
ATOM 2280 O O . LEU A 1 286 ? 1.417 -11.554 19.042 1.00 69.88 286 LEU A O 1
ATOM 2284 N N . ILE A 1 287 ? 3.523 -12.258 19.370 1.00 71.50 287 ILE A N 1
ATOM 2285 C CA . ILE A 1 287 ? 3.398 -12.477 20.818 1.00 71.50 287 ILE A CA 1
ATOM 2286 C C . ILE A 1 287 ? 3.038 -11.164 21.511 1.00 71.50 287 ILE A C 1
ATOM 2288 O O . ILE A 1 287 ? 2.119 -11.135 22.328 1.00 71.50 287 ILE A O 1
ATOM 2292 N N . VAL A 1 288 ? 3.703 -10.067 21.147 1.00 67.31 288 VAL A N 1
ATOM 2293 C CA . VAL A 1 288 ? 3.417 -8.746 21.704 1.00 67.31 288 VAL A CA 1
ATOM 2294 C C . VAL A 1 288 ? 2.020 -8.262 21.307 1.00 67.31 288 VAL A C 1
ATOM 2296 O O . VAL A 1 288 ? 1.302 -7.752 22.162 1.00 67.31 288 VAL A O 1
ATOM 2299 N N . LEU A 1 289 ? 1.576 -8.476 20.067 1.00 64.44 289 LEU A N 1
ATOM 2300 C CA . LEU A 1 289 ? 0.218 -8.142 19.621 1.00 64.44 289 LEU A CA 1
ATOM 2301 C C . LEU A 1 289 ? -0.846 -8.955 20.370 1.00 64.44 289 LEU A C 1
ATOM 2303 O O . LEU A 1 289 ? -1.866 -8.407 20.794 1.00 64.44 289 LEU A O 1
ATOM 2307 N N . LEU A 1 290 ? -0.606 -10.250 20.582 1.00 70.50 290 LEU A N 1
ATOM 2308 C CA . LEU A 1 290 ? -1.483 -11.121 21.367 1.00 70.50 290 LEU A CA 1
ATOM 2309 C C . LEU A 1 290 ? -1.495 -10.728 22.850 1.00 70.50 290 LEU A C 1
ATOM 2311 O O . LEU A 1 290 ? -2.554 -10.762 23.480 1.00 70.50 290 LEU A O 1
ATOM 2315 N N . GLY A 1 291 ? -0.346 -10.322 23.393 1.00 71.56 291 GLY A N 1
ATOM 2316 C CA . GLY A 1 291 ? -0.206 -9.781 24.742 1.00 71.56 291 GLY A CA 1
ATOM 2317 C C . GLY A 1 291 ? -0.962 -8.464 24.906 1.00 71.56 291 GLY A C 1
ATOM 2318 O O . GLY A 1 291 ? -1.789 -8.340 25.805 1.00 71.56 291 GLY A O 1
ATOM 2319 N N . ALA A 1 292 ? -0.778 -7.519 23.983 1.00 64.19 292 ALA A N 1
ATOM 2320 C CA . ALA A 1 292 ? -1.488 -6.243 23.954 1.00 64.19 292 ALA A CA 1
ATOM 2321 C C . ALA A 1 292 ? -3.008 -6.427 23.817 1.00 64.19 292 ALA A C 1
ATOM 2323 O O . ALA A 1 292 ? -3.774 -5.689 24.427 1.00 64.19 292 ALA A O 1
ATOM 2324 N N . ALA A 1 293 ? -3.461 -7.446 23.079 1.00 64.62 293 ALA A N 1
ATOM 2325 C CA . ALA A 1 293 ? -4.880 -7.780 22.957 1.00 64.62 293 ALA A CA 1
ATOM 2326 C C . ALA A 1 293 ? -5.502 -8.367 24.242 1.00 64.62 293 ALA A C 1
ATOM 2328 O O . ALA A 1 293 ? -6.732 -8.451 24.343 1.00 64.62 293 ALA A O 1
ATOM 2329 N N . ARG A 1 294 ? -4.677 -8.820 25.195 1.00 72.44 294 ARG A N 1
ATOM 2330 C CA . ARG A 1 294 ? -5.097 -9.350 26.505 1.00 72.44 294 ARG A CA 1
ATOM 2331 C C . ARG A 1 294 ? -4.884 -8.353 27.642 1.00 72.44 294 ARG A C 1
ATOM 2333 O O . ARG A 1 294 ? -5.593 -8.426 28.644 1.00 72.44 294 ARG A O 1
ATOM 2340 N N . GLU A 1 295 ? -3.921 -7.453 27.492 1.00 78.38 295 GLU A N 1
ATOM 2341 C CA . GLU A 1 295 ? -3.591 -6.434 28.477 1.00 78.38 295 GLU A CA 1
ATOM 2342 C C . GLU A 1 295 ? -4.701 -5.378 28.560 1.00 78.38 295 GLU A C 1
ATOM 2344 O O . GLU A 1 295 ? -5.292 -4.978 27.558 1.00 78.38 295 GLU A O 1
ATOM 2349 N N . LYS A 1 296 ? -5.007 -4.942 29.783 1.00 80.75 296 LYS A N 1
ATOM 2350 C CA . LYS A 1 296 ? -6.046 -3.937 30.049 1.00 80.75 296 LYS A CA 1
ATOM 2351 C C . LYS A 1 296 ? -5.445 -2.596 30.445 1.00 80.75 296 LYS A C 1
ATOM 2353 O O . LYS A 1 296 ? -6.113 -1.576 30.314 1.00 80.75 296 LYS A O 1
ATOM 2358 N N . HIS A 1 297 ? -4.203 -2.583 30.932 1.00 81.06 297 HIS A N 1
ATOM 2359 C CA . HIS A 1 297 ? -3.570 -1.372 31.428 1.00 81.06 297 HIS A CA 1
ATOM 2360 C C . HIS A 1 297 ? -2.971 -0.537 30.275 1.00 81.06 297 HIS A C 1
ATOM 2362 O O . HIS A 1 297 ? -1.978 -0.965 29.673 1.00 81.06 297 HIS A O 1
ATOM 2368 N N . PRO A 1 298 ? -3.464 0.692 30.006 1.00 78.06 298 PRO A N 1
ATOM 2369 C CA . PRO A 1 298 ? -3.034 1.498 28.859 1.00 78.06 298 PRO A CA 1
ATOM 2370 C C . PRO A 1 298 ? -1.521 1.713 28.782 1.00 78.06 298 PRO A C 1
ATOM 2372 O O . PRO A 1 298 ? -0.924 1.561 27.728 1.00 78.06 298 PRO A O 1
ATOM 2375 N N . TRP A 1 299 ? -0.855 1.971 29.912 1.00 79.06 299 TRP A N 1
ATOM 2376 C CA . TRP A 1 299 ? 0.600 2.186 29.927 1.00 79.06 299 TRP A CA 1
ATOM 2377 C C . TRP A 1 299 ? 1.424 0.967 29.479 1.00 79.06 299 TRP A C 1
ATOM 2379 O O . TRP A 1 299 ? 2.495 1.119 28.899 1.00 79.06 299 TRP A O 1
ATOM 2389 N N . ARG A 1 300 ? 0.931 -0.252 29.726 1.00 82.12 300 ARG A N 1
ATOM 2390 C CA . ARG A 1 300 ? 1.614 -1.472 29.281 1.00 82.12 300 ARG A CA 1
ATOM 2391 C C . ARG A 1 300 ? 1.408 -1.683 27.788 1.00 82.12 300 ARG A C 1
ATOM 2393 O O . ARG A 1 300 ? 2.364 -1.986 27.089 1.00 82.12 300 ARG A O 1
ATOM 2400 N N . ILE A 1 301 ? 0.196 -1.425 27.292 1.00 79.50 301 ILE A N 1
ATOM 2401 C CA . ILE A 1 301 ? -0.101 -1.422 25.852 1.00 79.50 301 ILE A CA 1
ATOM 2402 C C . ILE A 1 301 ? 0.776 -0.383 25.134 1.00 79.50 301 ILE A C 1
ATOM 2404 O O . ILE A 1 301 ? 1.323 -0.678 24.076 1.00 79.50 301 ILE A O 1
ATOM 2408 N N . PHE A 1 302 ? 0.977 0.793 25.740 1.00 84.00 302 PHE A N 1
ATOM 2409 C CA . PHE A 1 302 ? 1.892 1.819 25.237 1.00 84.00 302 PHE A CA 1
ATOM 2410 C C . PHE A 1 302 ? 3.324 1.288 25.109 1.00 84.00 302 PHE A C 1
ATOM 2412 O O . PHE A 1 302 ? 3.895 1.339 24.022 1.00 84.00 302 PHE A O 1
ATOM 2419 N N . GLY A 1 303 ? 3.877 0.725 26.190 1.00 82.25 303 GLY A N 1
ATOM 2420 C CA . GLY A 1 303 ? 5.226 0.152 26.184 1.00 82.25 303 GLY A CA 1
ATOM 2421 C C . GLY A 1 303 ? 5.396 -0.974 25.161 1.00 82.25 303 GLY A C 1
ATOM 2422 O O . GLY A 1 303 ? 6.397 -1.011 24.453 1.00 82.25 303 GLY A O 1
ATOM 2423 N N . LEU A 1 304 ? 4.390 -1.843 25.016 1.00 81.12 304 LEU A N 1
ATOM 2424 C CA . LEU A 1 304 ? 4.370 -2.904 24.005 1.00 81.12 304 LEU A CA 1
ATOM 2425 C C . LEU A 1 304 ? 4.339 -2.342 22.577 1.00 81.12 304 LEU A C 1
ATOM 2427 O O . LEU A 1 304 ? 5.062 -2.835 21.717 1.00 81.12 304 LEU A O 1
ATOM 2431 N N . GLY A 1 305 ? 3.554 -1.291 22.325 1.00 81.19 305 GLY A N 1
ATOM 2432 C CA . GLY A 1 305 ? 3.528 -0.605 21.031 1.00 81.19 305 GLY A CA 1
ATOM 2433 C C . GLY A 1 305 ? 4.884 0.005 20.665 1.00 81.19 305 GLY A C 1
ATOM 2434 O O . GLY A 1 305 ? 5.384 -0.221 19.563 1.00 81.19 305 GLY A O 1
ATOM 2435 N N . VAL A 1 306 ? 5.521 0.705 21.612 1.00 83.50 306 VAL A N 1
ATOM 2436 C CA . VAL A 1 306 ? 6.872 1.269 21.430 1.00 83.50 306 VAL A CA 1
ATOM 2437 C C . VAL A 1 306 ? 7.897 0.163 21.184 1.00 83.50 306 VAL A C 1
ATOM 2439 O O . VAL A 1 306 ? 8.720 0.291 20.282 1.00 83.50 306 VAL A O 1
ATOM 2442 N N . LEU A 1 307 ? 7.825 -0.942 21.930 1.00 82.44 307 LEU A N 1
ATOM 2443 C CA . LEU A 1 307 ? 8.722 -2.081 21.754 1.00 82.44 307 LEU A CA 1
ATOM 2444 C C . LEU A 1 307 ? 8.571 -2.716 20.364 1.00 82.44 307 LEU A C 1
ATOM 2446 O O . LEU A 1 307 ? 9.577 -2.961 19.707 1.00 82.44 307 LEU A O 1
ATOM 2450 N N . VAL A 1 308 ? 7.342 -2.931 19.882 1.00 80.31 308 VAL A N 1
ATOM 2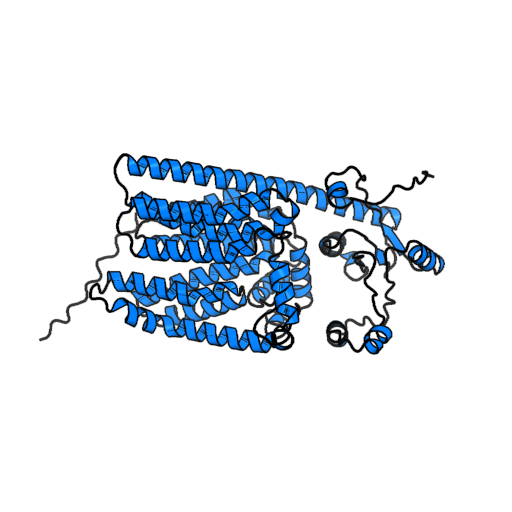451 C CA . VAL A 1 308 ? 7.100 -3.435 18.515 1.00 80.31 308 VAL A CA 1
ATOM 2452 C C . VAL A 1 308 ? 7.679 -2.483 17.477 1.00 80.31 308 VAL A C 1
ATOM 2454 O O . VAL A 1 308 ? 8.371 -2.932 16.568 1.00 80.31 308 VAL A O 1
ATOM 2457 N N . ALA A 1 309 ? 7.441 -1.177 17.630 1.00 80.56 309 ALA A N 1
ATOM 2458 C CA . ALA A 1 309 ? 7.984 -0.172 16.724 1.00 80.56 309 ALA A CA 1
ATOM 2459 C C . ALA A 1 309 ? 9.523 -0.197 16.706 1.00 80.56 309 ALA A C 1
ATOM 2461 O O . ALA A 1 309 ? 10.126 -0.188 15.636 1.00 80.56 309 ALA A O 1
ATOM 2462 N N . ALA A 1 310 ? 10.159 -0.288 17.877 1.00 79.81 310 ALA A N 1
ATOM 2463 C CA . ALA A 1 310 ? 11.612 -0.319 18.008 1.00 79.81 310 ALA A CA 1
ATOM 2464 C C . ALA A 1 310 ? 12.223 -1.601 17.416 1.00 79.81 310 ALA A C 1
ATOM 2466 O O . ALA A 1 310 ? 13.189 -1.531 16.659 1.00 79.81 310 ALA A O 1
ATOM 2467 N N . LEU A 1 311 ? 11.633 -2.765 17.705 1.00 75.38 311 LEU A N 1
ATOM 2468 C CA . LEU A 1 311 ? 12.072 -4.058 17.172 1.00 75.38 311 LEU A CA 1
ATOM 2469 C C . LEU A 1 311 ? 11.920 -4.132 15.651 1.00 75.38 311 LEU A C 1
ATOM 2471 O O . LEU A 1 311 ? 12.795 -4.662 14.972 1.00 75.38 311 LEU A O 1
ATOM 2475 N N . ALA A 1 312 ? 10.840 -3.565 15.112 1.00 72.50 312 ALA A N 1
ATOM 2476 C CA . ALA A 1 312 ? 10.637 -3.452 13.673 1.00 72.50 312 ALA A CA 1
ATOM 2477 C C . ALA A 1 312 ? 11.620 -2.469 13.011 1.00 72.50 312 ALA A C 1
ATOM 2479 O O . ALA A 1 312 ? 12.012 -2.676 11.865 1.00 72.50 312 ALA A O 1
ATOM 2480 N N . ALA A 1 313 ? 12.044 -1.424 13.731 1.00 72.06 313 ALA A N 1
ATOM 2481 C CA . ALA A 1 313 ? 12.999 -0.433 13.241 1.00 72.06 313 ALA A CA 1
ATOM 2482 C C . ALA A 1 313 ? 14.467 -0.887 13.355 1.00 72.06 313 ALA A C 1
ATOM 2484 O O . ALA A 1 313 ? 15.317 -0.400 12.611 1.00 72.06 313 ALA A O 1
ATOM 2485 N N . ALA A 1 314 ? 14.796 -1.823 14.251 1.00 70.44 314 ALA A N 1
ATOM 2486 C CA . ALA A 1 314 ? 16.177 -2.258 14.484 1.00 70.44 314 ALA A CA 1
ATOM 2487 C C . ALA A 1 314 ? 16.885 -2.812 13.222 1.00 70.44 314 ALA A C 1
ATOM 2489 O O . ALA A 1 314 ? 18.010 -2.381 12.947 1.00 70.44 314 ALA A O 1
ATOM 2490 N N . PRO A 1 315 ? 16.255 -3.663 12.380 1.00 65.19 315 PRO A N 1
ATOM 2491 C CA . PRO A 1 315 ? 16.841 -4.088 11.106 1.00 65.19 315 PRO A CA 1
ATOM 2492 C C . PRO A 1 315 ? 17.155 -2.927 10.159 1.00 65.19 315 PRO A C 1
ATOM 2494 O O . PRO A 1 315 ? 18.100 -3.000 9.376 1.00 65.19 315 PRO A O 1
ATOM 2497 N N . MET A 1 316 ? 16.383 -1.839 10.215 1.00 64.56 316 MET A N 1
ATOM 2498 C CA . MET A 1 316 ? 16.620 -0.670 9.368 1.00 64.56 316 MET A CA 1
ATOM 2499 C C . MET A 1 316 ? 17.870 0.084 9.802 1.00 64.56 316 MET A C 1
ATOM 2501 O O . MET A 1 316 ? 18.655 0.461 8.943 1.00 64.56 316 MET A O 1
ATOM 2505 N N . ALA A 1 317 ? 18.101 0.258 11.107 1.00 64.56 317 ALA A N 1
ATOM 2506 C CA . ALA A 1 317 ? 19.311 0.914 11.610 1.00 64.56 317 ALA A CA 1
ATOM 2507 C C . ALA A 1 317 ? 20.594 0.188 11.161 1.00 64.56 317 ALA A C 1
ATOM 2509 O O . ALA A 1 317 ? 21.618 0.823 10.912 1.00 64.56 317 ALA A O 1
ATOM 2510 N N . ILE A 1 318 ? 20.521 -1.138 11.016 1.00 63.59 318 ILE A N 1
ATOM 2511 C CA . ILE A 1 318 ? 21.614 -1.972 10.506 1.00 63.59 318 ILE A CA 1
ATOM 2512 C C . ILE A 1 318 ? 21.749 -1.814 8.983 1.00 63.59 318 ILE A C 1
ATOM 2514 O O . ILE A 1 318 ? 22.852 -1.585 8.491 1.00 63.59 318 ILE A O 1
ATOM 2518 N N . ASN A 1 319 ? 20.640 -1.867 8.237 1.00 60.38 319 ASN A N 1
ATOM 2519 C CA . ASN A 1 319 ? 20.656 -1.734 6.774 1.00 60.38 319 ASN A CA 1
ATOM 2520 C C . ASN A 1 319 ? 21.051 -0.332 6.289 1.00 60.38 319 ASN A C 1
ATOM 2522 O O . ASN A 1 319 ? 21.689 -0.215 5.250 1.00 60.38 319 ASN A O 1
ATOM 2526 N N . LEU A 1 320 ? 20.734 0.723 7.046 1.00 60.91 320 LEU A N 1
ATOM 2527 C CA . LEU A 1 320 ? 21.116 2.103 6.724 1.00 60.91 320 LEU A CA 1
ATOM 2528 C C . LEU A 1 320 ? 22.639 2.325 6.725 1.00 60.91 320 LEU A C 1
ATOM 2530 O O . LEU A 1 320 ? 23.102 3.319 6.178 1.00 60.91 320 LEU A O 1
ATOM 2534 N N . ARG A 1 321 ? 23.431 1.405 7.295 1.00 63.78 321 ARG A N 1
ATOM 2535 C CA . ARG A 1 321 ? 24.901 1.455 7.217 1.00 63.78 321 ARG A CA 1
ATOM 2536 C C . ARG A 1 321 ? 25.456 0.967 5.877 1.00 63.78 321 ARG A C 1
ATOM 2538 O O . ARG A 1 321 ? 26.623 1.218 5.595 1.00 63.78 321 ARG A O 1
ATOM 2545 N N . ASN A 1 322 ? 24.655 0.276 5.066 1.00 60.66 322 ASN A N 1
ATOM 2546 C CA . ASN A 1 322 ? 25.056 -0.189 3.744 1.00 60.66 322 ASN A CA 1
ATOM 2547 C C . ASN A 1 322 ? 24.241 0.573 2.681 1.00 60.66 322 ASN A C 1
ATOM 2549 O O . ASN A 1 322 ? 23.046 0.314 2.549 1.00 60.66 322 ASN A O 1
ATOM 2553 N N . PRO A 1 323 ? 24.850 1.495 1.913 1.00 55.28 323 PRO A N 1
ATOM 2554 C CA . PRO A 1 323 ? 24.128 2.357 0.977 1.00 55.28 323 PRO A CA 1
ATOM 2555 C C . PRO A 1 323 ? 23.409 1.578 -0.132 1.00 55.28 323 PRO A C 1
ATOM 2557 O O . PRO A 1 323 ? 22.363 2.017 -0.597 1.00 55.28 323 PRO A O 1
ATOM 2560 N N . VAL A 1 324 ? 23.910 0.399 -0.514 1.00 54.03 324 VAL A N 1
ATOM 2561 C CA . VAL A 1 324 ? 23.258 -0.469 -1.504 1.00 54.03 324 VAL A CA 1
ATOM 2562 C C . VAL A 1 324 ? 22.050 -1.163 -0.882 1.00 54.03 324 VAL A C 1
ATOM 2564 O O . VAL A 1 324 ? 20.960 -1.128 -1.441 1.00 54.03 324 VAL A O 1
ATOM 2567 N N . MET A 1 325 ? 22.192 -1.744 0.312 1.00 52.84 325 MET A N 1
ATOM 2568 C CA . MET A 1 325 ? 21.059 -2.391 0.990 1.00 52.84 325 MET A CA 1
ATOM 2569 C C . MET A 1 325 ? 20.003 -1.384 1.436 1.00 52.84 325 MET A C 1
ATOM 2571 O O . MET A 1 325 ? 18.820 -1.722 1.428 1.00 52.84 325 MET A O 1
ATOM 2575 N N . ALA A 1 326 ? 20.402 -0.147 1.752 1.00 53.69 326 ALA A N 1
ATOM 2576 C CA . ALA A 1 326 ? 19.506 0.952 2.086 1.00 53.69 326 ALA A CA 1
ATOM 2577 C C . ALA A 1 326 ? 18.485 1.249 0.970 1.00 53.69 326 ALA A C 1
ATOM 2579 O O . ALA A 1 326 ? 17.384 1.717 1.260 1.00 53.69 326 ALA A O 1
ATOM 2580 N N . LEU A 1 327 ? 18.817 0.914 -0.282 1.00 54.41 327 LEU A N 1
ATOM 2581 C CA . LEU A 1 327 ? 17.939 1.074 -1.441 1.00 54.41 327 LEU A CA 1
ATOM 2582 C C . LEU A 1 327 ? 16.863 -0.015 -1.537 1.00 54.41 327 LEU A C 1
ATOM 2584 O O . LEU A 1 327 ? 15.748 0.269 -1.962 1.00 54.41 327 LEU A O 1
ATOM 2588 N N . PHE A 1 328 ? 17.168 -1.250 -1.123 1.00 54.75 328 PHE A N 1
ATOM 2589 C CA . PHE A 1 328 ? 16.321 -2.415 -1.423 1.00 54.75 328 PHE A CA 1
ATOM 2590 C C . PHE A 1 328 ? 15.576 -2.996 -0.213 1.00 54.75 328 PHE A C 1
ATOM 2592 O O . PHE A 1 328 ? 14.465 -3.510 -0.360 1.00 54.75 328 PHE A O 1
ATOM 2599 N N . LEU A 1 329 ? 16.160 -2.944 0.989 1.00 53.09 329 LEU A N 1
ATOM 2600 C CA . LEU A 1 329 ? 15.646 -3.658 2.168 1.00 53.09 329 LEU A CA 1
ATOM 2601 C C . LEU A 1 329 ? 14.863 -2.813 3.186 1.00 53.09 329 LEU A C 1
ATOM 2603 O O . LEU A 1 329 ? 13.810 -3.293 3.610 1.00 53.09 329 LEU A O 1
ATOM 2607 N N . PRO A 1 330 ? 15.285 -1.596 3.600 1.00 50.22 330 PRO A N 1
ATOM 2608 C CA . PRO A 1 330 ? 14.687 -0.887 4.738 1.00 50.22 330 PRO A CA 1
ATOM 2609 C C . PRO A 1 330 ? 13.182 -0.676 4.617 1.00 50.22 330 PRO A C 1
ATOM 2611 O O . PRO A 1 330 ? 12.456 -0.676 5.605 1.00 50.22 330 PRO A O 1
ATOM 2614 N N . LEU A 1 331 ? 12.705 -0.531 3.389 1.00 54.59 331 LEU A N 1
ATOM 2615 C CA . LEU A 1 331 ? 11.373 -0.049 3.051 1.00 54.59 331 LEU A CA 1
ATOM 2616 C C . LEU A 1 331 ? 10.282 -1.025 3.472 1.00 54.59 331 LEU A C 1
ATOM 2618 O O . LEU A 1 331 ? 9.255 -0.617 4.006 1.00 54.59 331 LEU A O 1
ATOM 2622 N N . ARG A 1 332 ? 10.551 -2.327 3.365 1.00 58.38 332 ARG A N 1
ATOM 2623 C CA . ARG A 1 332 ? 9.615 -3.363 3.817 1.00 58.38 332 ARG A CA 1
ATOM 2624 C C . ARG A 1 332 ? 9.503 -3.416 5.344 1.00 58.38 332 ARG A C 1
ATOM 2626 O O . ARG A 1 332 ? 8.443 -3.746 5.867 1.00 58.38 332 ARG A O 1
ATOM 2633 N N . PHE A 1 333 ? 10.568 -3.047 6.057 1.00 61.06 333 PHE A N 1
ATOM 2634 C CA . PHE A 1 333 ? 10.605 -3.050 7.522 1.00 61.06 333 PHE A CA 1
ATOM 2635 C C . PHE A 1 333 ? 9.900 -1.851 8.139 1.00 61.06 333 PHE A C 1
ATOM 2637 O O . PHE A 1 333 ? 9.294 -1.985 9.201 1.00 61.06 333 PHE A O 1
ATOM 2644 N N . PHE A 1 334 ? 9.892 -0.700 7.465 1.00 63.50 334 PHE A N 1
ATOM 2645 C CA . PHE A 1 334 ? 9.181 0.456 7.997 1.00 63.50 334 PHE A CA 1
ATOM 2646 C C . PHE A 1 334 ? 7.666 0.211 8.131 1.00 63.50 334 PHE A C 1
ATOM 2648 O O . PHE A 1 334 ? 7.057 0.716 9.076 1.00 63.50 334 PHE A O 1
ATOM 2655 N N . TYR A 1 335 ? 7.056 -0.609 7.262 1.00 64.88 335 TYR A N 1
ATOM 2656 C CA . TYR A 1 335 ? 5.650 -1.003 7.428 1.00 64.88 335 TYR A CA 1
ATOM 2657 C C . TYR A 1 335 ? 5.400 -1.717 8.760 1.00 64.88 335 TYR A C 1
ATOM 2659 O O . TYR A 1 335 ? 4.330 -1.558 9.339 1.00 64.88 335 TYR A O 1
ATOM 2667 N N . ALA A 1 336 ? 6.380 -2.462 9.279 1.00 66.56 336 ALA A N 1
ATOM 2668 C CA . ALA A 1 336 ? 6.259 -3.158 10.557 1.00 66.56 336 ALA A CA 1
ATOM 2669 C C . ALA A 1 336 ? 6.361 -2.209 11.769 1.00 66.56 336 ALA A C 1
ATOM 2671 O O . ALA A 1 336 ? 5.850 -2.532 12.841 1.00 66.56 336 ALA A O 1
ATOM 2672 N N . VAL A 1 337 ? 6.949 -1.016 11.602 1.00 73.69 337 VAL A N 1
ATOM 2673 C CA . VAL A 1 337 ? 7.041 0.013 12.657 1.00 73.69 337 VAL A CA 1
ATOM 2674 C C . VAL A 1 337 ? 5.674 0.655 12.925 1.00 73.69 337 VAL A C 1
ATOM 2676 O O . VAL A 1 337 ? 5.325 0.953 14.070 1.00 73.69 337 VAL A O 1
ATOM 2679 N N . MET A 1 338 ? 4.868 0.833 11.875 1.00 73.6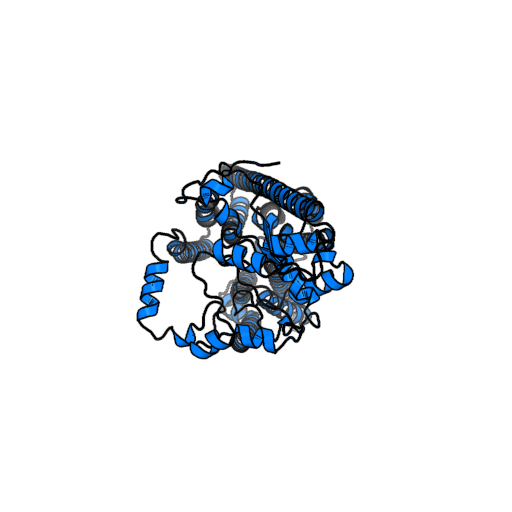9 338 MET A N 1
ATOM 2680 C CA . MET A 1 338 ? 3.613 1.593 11.924 1.00 73.69 338 MET A CA 1
ATOM 2681 C C . MET A 1 338 ? 2.540 0.988 12.846 1.00 73.69 338 MET A C 1
ATOM 2683 O O . MET A 1 338 ? 1.952 1.743 13.624 1.00 73.69 338 MET A O 1
ATOM 2687 N N . PRO A 1 339 ? 2.289 -0.339 12.858 1.00 72.56 339 PRO A N 1
ATOM 2688 C CA . PRO A 1 339 ? 1.395 -0.957 13.835 1.00 72.56 339 PRO A CA 1
ATOM 2689 C C . PRO A 1 339 ? 1.815 -0.691 15.283 1.00 72.56 339 PRO A C 1
ATOM 2691 O O . PRO A 1 339 ? 0.966 -0.363 16.110 1.00 72.56 339 PRO A O 1
ATOM 2694 N N . GLY A 1 340 ? 3.116 -0.778 15.585 1.00 79.12 340 GLY A N 1
ATOM 2695 C CA . GLY A 1 340 ? 3.646 -0.490 16.920 1.00 79.12 340 GLY A CA 1
ATOM 2696 C C . GLY A 1 340 ? 3.376 0.955 17.343 1.00 79.12 340 GLY A C 1
ATOM 2697 O O . GLY A 1 340 ? 2.842 1.202 18.426 1.00 79.12 340 GLY A O 1
ATOM 2698 N N . LEU A 1 341 ? 3.638 1.908 16.443 1.00 81.06 341 LEU A N 1
ATOM 2699 C CA . LEU A 1 341 ? 3.354 3.327 16.669 1.00 81.06 341 LEU A CA 1
ATOM 2700 C C . LEU A 1 341 ? 1.864 3.612 16.864 1.00 81.06 341 LEU A C 1
ATOM 2702 O O . LEU A 1 341 ? 1.498 4.365 17.764 1.00 81.06 341 LEU A O 1
ATOM 2706 N N . ALA A 1 342 ? 0.996 2.997 16.061 1.00 76.50 342 ALA A N 1
ATOM 2707 C CA . ALA A 1 342 ? -0.449 3.165 16.181 1.00 76.50 342 ALA A CA 1
ATOM 2708 C C . ALA A 1 342 ? -0.976 2.626 17.523 1.00 76.50 342 ALA A C 1
ATOM 2710 O O . ALA A 1 342 ? -1.802 3.274 18.168 1.00 76.50 342 ALA A O 1
ATOM 2711 N N . ILE A 1 343 ? -0.467 1.474 17.976 1.00 77.56 343 ILE A N 1
ATOM 2712 C CA . ILE A 1 343 ? -0.787 0.908 19.295 1.00 77.56 343 ILE A CA 1
ATOM 2713 C C . ILE A 1 343 ? -0.318 1.848 20.406 1.00 77.56 343 ILE A C 1
ATOM 2715 O O . ILE A 1 343 ? -1.089 2.143 21.320 1.00 77.56 343 ILE A O 1
ATOM 2719 N N . ALA A 1 344 ? 0.913 2.358 20.308 1.00 83.75 344 ALA A N 1
ATOM 2720 C CA . ALA A 1 344 ? 1.454 3.303 21.274 1.00 83.75 344 ALA A CA 1
ATOM 2721 C C . ALA A 1 344 ? 0.615 4.591 21.325 1.00 83.75 344 ALA A C 1
ATOM 2723 O O . ALA A 1 344 ? 0.198 5.009 22.400 1.00 83.75 344 ALA A O 1
ATOM 2724 N N . LEU A 1 345 ? 0.262 5.182 20.184 1.00 80.94 345 LEU A N 1
ATOM 2725 C CA . LEU A 1 345 ? -0.607 6.362 20.120 1.00 80.94 345 LEU A CA 1
ATOM 2726 C C . LEU A 1 345 ? -1.990 6.119 20.733 1.00 80.94 345 LEU A C 1
ATOM 2728 O O . LEU A 1 345 ? -2.469 6.932 21.528 1.00 80.94 345 LEU A O 1
ATOM 2732 N N . GLY A 1 346 ? -2.627 4.996 20.390 1.00 77.50 346 GLY A N 1
ATOM 2733 C CA . GLY A 1 346 ? -3.933 4.629 20.933 1.00 77.50 346 GLY A CA 1
ATOM 2734 C C . GLY A 1 346 ? -3.898 4.462 22.450 1.00 77.50 346 GLY A C 1
ATOM 2735 O O . GLY A 1 346 ? -4.765 4.973 23.158 1.00 77.50 346 GLY A O 1
ATOM 2736 N N . ALA A 1 347 ? -2.854 3.813 22.961 1.00 82.31 347 ALA A N 1
ATOM 2737 C CA . ALA A 1 347 ? -2.641 3.646 24.389 1.00 82.31 347 ALA A CA 1
ATOM 2738 C C . ALA A 1 347 ? -2.324 4.968 25.100 1.00 82.31 347 ALA A C 1
ATOM 2740 O O . ALA A 1 347 ? -2.888 5.237 26.158 1.00 82.31 347 ALA A O 1
ATOM 2741 N N . ALA A 1 348 ? -1.482 5.821 24.510 1.00 84.06 348 ALA A N 1
ATOM 2742 C CA . ALA A 1 348 ? -1.138 7.138 25.044 1.00 84.06 348 ALA A CA 1
ATOM 2743 C C . ALA A 1 348 ? -2.377 8.027 25.221 1.00 84.06 348 ALA A C 1
ATOM 2745 O O . ALA A 1 348 ? -2.487 8.748 26.212 1.00 84.06 348 ALA A O 1
ATOM 2746 N N . ALA A 1 349 ? -3.341 7.940 24.300 1.00 79.69 349 ALA A N 1
ATOM 2747 C CA . ALA A 1 349 ? -4.597 8.679 24.396 1.00 79.69 349 ALA A CA 1
ATOM 2748 C C . ALA A 1 349 ? -5.471 8.252 25.589 1.00 79.69 349 ALA A C 1
ATOM 2750 O O . ALA A 1 349 ? -6.222 9.077 26.108 1.00 79.69 349 ALA A O 1
ATOM 2751 N N . ALA A 1 350 ? -5.349 7.000 26.039 1.00 80.50 350 ALA A N 1
ATOM 2752 C CA . ALA A 1 350 ? -6.070 6.456 27.190 1.00 80.50 350 ALA A CA 1
ATOM 2753 C C . ALA A 1 350 ? -5.349 6.681 28.536 1.00 80.50 350 ALA A C 1
ATOM 2755 O O . ALA A 1 350 ? -5.893 6.360 29.592 1.00 80.50 350 ALA A O 1
ATOM 2756 N N . VAL A 1 351 ? -4.129 7.224 28.526 1.00 84.25 351 VAL A N 1
ATOM 2757 C CA . VAL A 1 351 ? -3.355 7.547 29.733 1.00 84.25 351 VAL A CA 1
ATOM 2758 C C . VAL A 1 351 ? -3.692 8.971 30.199 1.00 84.25 351 VAL A C 1
ATOM 2760 O O . VAL A 1 351 ? -3.898 9.866 29.381 1.00 84.25 351 VAL A O 1
ATOM 2763 N N . SER A 1 352 ? -3.728 9.208 31.515 1.00 85.00 352 SER A N 1
ATOM 2764 C CA . SER A 1 352 ? -3.993 10.522 32.125 1.00 85.00 352 SER A CA 1
ATOM 2765 C C . SER A 1 352 ? -2.792 11.068 32.920 1.00 85.00 352 SER A C 1
ATOM 2767 O O . SER A 1 352 ? -1.834 10.352 33.229 1.00 85.00 352 SER A O 1
ATOM 2769 N N . GLY A 1 353 ? -2.822 12.370 33.227 1.00 90.75 353 GLY A N 1
ATOM 2770 C CA . GLY A 1 353 ? -1.829 13.047 34.071 1.00 90.75 353 GLY A CA 1
ATOM 2771 C C . GLY A 1 353 ? -0.408 13.086 33.488 1.00 90.75 353 GLY A C 1
ATOM 2772 O O . GLY A 1 353 ? -0.215 13.131 32.272 1.00 90.75 353 GLY A O 1
ATOM 2773 N N . ARG A 1 354 ? 0.607 13.047 34.365 1.00 88.19 354 ARG A N 1
ATOM 2774 C CA . ARG A 1 354 ? 2.038 13.137 33.993 1.00 88.19 354 ARG A CA 1
ATOM 2775 C C . ARG A 1 354 ? 2.480 12.050 33.005 1.00 88.19 354 ARG A C 1
ATOM 2777 O O . ARG A 1 354 ? 3.304 12.307 32.135 1.00 88.19 354 ARG A O 1
ATOM 2784 N N . LYS A 1 355 ? 1.894 10.850 33.093 1.00 83.44 355 LYS A N 1
ATOM 2785 C CA . LYS A 1 355 ? 2.201 9.736 32.182 1.00 83.44 355 LYS A CA 1
ATOM 2786 C C . LYS A 1 355 ? 1.775 10.040 30.741 1.00 83.44 355 LYS A C 1
ATOM 2788 O O . LYS A 1 355 ? 2.482 9.666 29.813 1.00 83.44 355 LYS A O 1
ATOM 2793 N N . LYS A 1 356 ? 0.666 10.764 30.541 1.00 82.75 356 LYS A N 1
ATOM 2794 C CA . LYS A 1 356 ? 0.216 11.183 29.204 1.00 82.75 356 LYS A CA 1
ATOM 2795 C C . LYS A 1 356 ? 1.233 12.115 28.556 1.00 82.75 356 LYS A C 1
ATOM 2797 O O . LYS A 1 356 ? 1.598 11.908 27.406 1.00 82.75 356 LYS A O 1
ATOM 2802 N N . VAL A 1 357 ? 1.712 13.100 29.318 1.00 81.81 357 VAL A N 1
ATOM 2803 C CA . VAL A 1 357 ? 2.744 14.039 28.859 1.00 81.81 357 VAL A CA 1
ATOM 2804 C C . VAL A 1 357 ? 4.006 13.277 28.461 1.00 81.81 357 VAL A C 1
ATOM 2806 O O . VAL A 1 357 ? 4.485 13.452 27.347 1.00 81.81 357 VAL A O 1
ATOM 2809 N N . ALA A 1 358 ? 4.480 12.357 29.308 1.00 83.94 358 ALA A N 1
ATOM 2810 C CA . ALA A 1 358 ? 5.644 11.526 29.000 1.00 83.94 358 ALA A CA 1
ATOM 2811 C C . ALA A 1 358 ? 5.458 10.686 27.721 1.00 83.94 358 ALA A C 1
ATOM 2813 O O . ALA A 1 358 ? 6.354 10.651 26.880 1.00 83.94 358 ALA A O 1
ATOM 2814 N N . ALA A 1 359 ? 4.293 10.052 27.533 1.00 80.56 359 ALA A N 1
ATOM 2815 C CA . ALA A 1 359 ? 4.002 9.299 26.311 1.00 80.56 359 ALA A CA 1
ATOM 2816 C C . ALA A 1 359 ? 3.979 10.185 25.061 1.00 80.56 359 ALA A C 1
ATOM 2818 O O . ALA A 1 359 ? 4.525 9.795 24.033 1.00 80.56 359 ALA A O 1
ATOM 2819 N N . VAL A 1 360 ? 3.370 11.371 25.142 1.00 80.94 360 VAL A N 1
ATOM 2820 C CA . VAL A 1 360 ? 3.317 12.320 24.022 1.00 80.94 360 VAL A CA 1
ATOM 2821 C C . VAL A 1 360 ? 4.715 12.820 23.667 1.00 80.94 360 VAL A C 1
ATOM 2823 O O . VAL A 1 360 ? 5.060 12.817 22.491 1.00 80.94 360 VAL A O 1
ATOM 2826 N N . VAL A 1 361 ? 5.533 13.190 24.657 1.00 82.69 361 VAL A N 1
ATOM 2827 C CA . VAL A 1 361 ? 6.920 13.630 24.433 1.00 82.69 361 VAL A CA 1
ATOM 2828 C C . VAL A 1 361 ? 7.752 12.515 23.798 1.00 82.69 361 VAL A C 1
ATOM 2830 O O . VAL A 1 361 ? 8.438 12.759 22.809 1.00 82.69 361 VAL A O 1
ATOM 2833 N N . LEU A 1 362 ? 7.651 11.280 24.306 1.00 84.88 362 LEU A N 1
ATOM 2834 C CA . LEU A 1 362 ? 8.377 10.136 23.749 1.00 84.88 362 LEU A CA 1
ATOM 2835 C C . LEU A 1 362 ? 7.960 9.846 22.302 1.00 84.88 362 LEU A C 1
ATOM 2837 O O . LEU A 1 362 ? 8.815 9.633 21.444 1.00 84.88 362 LEU A O 1
ATOM 2841 N N . LEU A 1 363 ? 6.654 9.860 22.022 1.00 82.25 363 LEU A N 1
ATOM 2842 C CA . LEU A 1 363 ? 6.142 9.678 20.668 1.00 82.25 363 LEU A CA 1
ATOM 2843 C C . LEU A 1 363 ? 6.609 10.806 19.752 1.00 82.25 363 LEU A C 1
ATOM 2845 O O . LEU A 1 363 ? 7.112 10.515 18.675 1.00 82.25 363 LEU A O 1
ATOM 2849 N N . ALA A 1 364 ? 6.515 12.066 20.177 1.00 80.00 364 ALA A N 1
ATOM 2850 C CA . ALA A 1 364 ? 6.979 13.206 19.394 1.00 80.00 364 ALA A CA 1
ATOM 2851 C C . ALA A 1 364 ? 8.476 13.100 19.062 1.00 80.00 364 ALA A C 1
ATOM 2853 O O . ALA A 1 364 ? 8.848 13.283 17.906 1.00 80.00 364 ALA A O 1
ATOM 2854 N N . ALA A 1 365 ? 9.317 12.728 20.032 1.00 82.50 365 ALA A N 1
ATOM 2855 C CA . ALA A 1 365 ? 10.750 12.530 19.820 1.00 82.50 365 ALA A CA 1
ATOM 2856 C C . ALA A 1 365 ? 11.038 11.395 18.824 1.00 82.50 365 ALA A C 1
ATOM 2858 O O . ALA A 1 365 ? 11.806 11.574 17.879 1.00 82.50 365 ALA A O 1
ATOM 2859 N N . LEU A 1 366 ? 10.382 10.242 18.988 1.00 80.06 366 LEU A N 1
ATOM 2860 C CA . LEU A 1 366 ? 10.561 9.093 18.099 1.00 80.06 366 LEU A CA 1
ATOM 2861 C C . LEU A 1 366 ? 10.078 9.402 16.675 1.00 80.06 366 LEU A C 1
ATOM 2863 O O . LEU A 1 366 ? 10.734 9.050 15.698 1.00 80.06 366 LEU A O 1
ATOM 2867 N N . CYS A 1 367 ? 8.969 10.124 16.551 1.00 75.75 367 CYS A N 1
ATOM 2868 C CA . CYS A 1 367 ? 8.417 10.545 15.269 1.00 75.75 367 CYS A CA 1
ATOM 2869 C C . CYS A 1 367 ? 9.276 11.607 14.583 1.00 75.75 367 CYS A C 1
ATOM 2871 O O . CYS A 1 367 ? 9.521 11.499 13.386 1.00 75.75 367 CYS A O 1
ATOM 2873 N N . GLY A 1 368 ? 9.779 12.589 15.336 1.00 78.06 368 GLY A N 1
ATOM 2874 C CA . GLY A 1 368 ? 10.732 13.579 14.840 1.00 78.06 368 GLY A CA 1
ATOM 2875 C C . GLY A 1 368 ? 12.016 12.921 14.337 1.00 78.06 368 GLY A C 1
ATOM 2876 O O . GLY A 1 368 ? 12.473 13.234 13.242 1.00 78.06 368 GLY A O 1
ATOM 2877 N N . GLY A 1 369 ? 12.542 11.935 15.071 1.00 79.00 369 GLY A N 1
ATOM 2878 C CA . GLY A 1 369 ? 13.701 11.148 14.644 1.00 79.00 369 GLY A CA 1
ATOM 2879 C C . GLY A 1 369 ? 13.447 10.328 13.373 1.00 79.00 369 GLY A C 1
ATOM 2880 O O . GLY A 1 369 ? 14.307 10.277 12.493 1.00 79.00 369 GLY A O 1
ATOM 2881 N N . LEU A 1 370 ? 12.267 9.712 13.238 1.00 73.38 370 LEU A N 1
ATOM 2882 C CA . LEU A 1 370 ? 11.882 8.990 12.019 1.00 73.38 370 LEU A CA 1
ATOM 2883 C C . LEU A 1 370 ? 11.712 9.933 10.822 1.00 73.38 370 LEU A C 1
ATOM 2885 O O . LEU A 1 370 ? 12.202 9.614 9.743 1.00 73.38 370 LEU A O 1
ATOM 2889 N N . ALA A 1 371 ? 11.064 11.086 11.006 1.00 72.00 371 ALA A N 1
ATOM 2890 C CA . ALA A 1 371 ? 10.846 12.077 9.953 1.00 72.00 371 ALA A CA 1
ATOM 2891 C C . ALA A 1 371 ? 12.157 12.742 9.500 1.00 72.00 371 ALA A C 1
ATOM 2893 O O . ALA A 1 371 ? 12.386 12.886 8.303 1.00 72.00 371 ALA A O 1
ATOM 2894 N N . ALA A 1 372 ? 13.054 13.087 10.430 1.00 74.81 372 ALA A N 1
ATOM 2895 C CA . ALA A 1 372 ? 14.371 13.627 10.096 1.00 74.81 372 ALA A CA 1
ATOM 2896 C C . ALA A 1 372 ? 15.217 12.610 9.311 1.00 74.81 372 ALA A C 1
ATOM 2898 O O . ALA A 1 372 ? 15.812 12.956 8.291 1.00 74.81 372 ALA A O 1
ATOM 2899 N N . ASN A 1 373 ? 15.210 11.337 9.729 1.00 72.81 373 ASN A N 1
ATOM 2900 C CA . ASN A 1 373 ? 15.851 10.263 8.966 1.00 72.81 373 ASN A CA 1
ATOM 2901 C C . ASN A 1 373 ? 15.196 10.060 7.591 1.00 72.81 373 ASN A C 1
ATOM 2903 O O . ASN A 1 373 ? 15.910 9.813 6.624 1.00 72.81 373 ASN A O 1
ATOM 2907 N N . ALA A 1 374 ? 13.869 10.200 7.485 1.00 67.75 374 ALA A N 1
ATOM 2908 C CA . ALA A 1 374 ? 13.142 10.163 6.213 1.00 67.75 374 ALA A CA 1
ATOM 2909 C C . ALA A 1 374 ? 13.618 11.237 5.252 1.00 67.75 374 ALA A C 1
ATOM 2911 O O . ALA A 1 374 ? 14.004 10.930 4.129 1.00 67.75 374 ALA A O 1
ATOM 2912 N N . GLY A 1 375 ? 13.599 12.486 5.720 1.00 69.56 375 GLY A N 1
ATOM 2913 C CA . GLY A 1 375 ? 13.992 13.644 4.934 1.00 69.56 375 GLY A CA 1
ATOM 2914 C C . GLY A 1 375 ? 15.440 13.529 4.485 1.00 69.56 375 GLY A C 1
ATOM 2915 O O . GLY A 1 375 ? 15.726 13.733 3.310 1.00 69.56 375 GLY A O 1
ATOM 2916 N N . LYS A 1 376 ? 16.341 13.107 5.383 1.00 73.25 376 LYS A N 1
ATOM 2917 C CA . LYS A 1 376 ? 17.741 12.867 5.031 1.00 73.25 376 LYS A CA 1
ATOM 2918 C C . LYS A 1 376 ? 17.897 11.758 3.989 1.00 73.25 376 LYS A C 1
ATOM 2920 O O . LYS A 1 376 ? 18.600 11.967 3.009 1.00 73.25 376 LYS A O 1
ATOM 2925 N N . LEU A 1 377 ? 17.241 10.610 4.172 1.00 68.62 377 LEU A N 1
ATOM 2926 C CA . LEU A 1 377 ? 17.328 9.496 3.226 1.00 68.62 377 LEU A CA 1
ATOM 2927 C C . LEU A 1 377 ? 16.782 9.895 1.848 1.00 68.62 377 LEU A C 1
ATOM 2929 O O . LEU A 1 377 ? 17.427 9.622 0.843 1.00 68.62 377 LEU A O 1
ATOM 2933 N N . ALA A 1 378 ? 15.632 10.573 1.801 1.00 66.94 378 ALA A N 1
ATOM 2934 C CA . ALA A 1 378 ? 15.037 11.067 0.562 1.00 66.94 378 ALA A CA 1
ATOM 2935 C C . ALA A 1 378 ? 15.936 12.103 -0.131 1.00 66.94 378 ALA A C 1
ATOM 2937 O O . ALA A 1 378 ? 16.117 12.046 -1.347 1.00 66.94 378 ALA A O 1
ATOM 2938 N N . TRP A 1 379 ? 16.542 13.014 0.638 1.00 71.31 379 TRP A N 1
ATOM 2939 C CA . TRP A 1 379 ? 17.488 14.005 0.130 1.00 71.31 379 TRP A CA 1
ATOM 2940 C C . TRP A 1 379 ? 18.754 13.360 -0.439 1.00 71.31 379 TRP A C 1
ATOM 2942 O O . TRP A 1 379 ? 19.093 13.601 -1.596 1.00 71.31 379 TRP A O 1
ATOM 2952 N N . ASP A 1 380 ? 19.432 12.519 0.348 1.00 71.31 380 ASP A N 1
ATOM 2953 C CA . ASP A 1 380 ? 20.661 11.831 -0.062 1.00 71.31 380 ASP A CA 1
ATOM 2954 C C . ASP A 1 380 ? 20.405 10.976 -1.309 1.00 71.31 380 ASP A C 1
ATOM 2956 O O . ASP A 1 380 ? 21.215 10.952 -2.238 1.00 71.31 380 ASP A O 1
ATOM 2960 N N . PHE A 1 381 ? 19.246 10.319 -1.356 1.00 67.62 381 PHE A N 1
ATOM 2961 C CA . PHE A 1 381 ? 18.835 9.504 -2.486 1.00 67.62 381 PHE A CA 1
ATOM 2962 C C . PHE A 1 381 ? 18.546 10.337 -3.738 1.00 67.62 381 PHE A C 1
ATOM 2964 O O . PHE A 1 381 ? 19.092 10.040 -4.797 1.00 67.62 381 PHE A O 1
ATOM 2971 N N . SER A 1 382 ? 17.766 11.416 -3.627 1.00 66.00 382 SER A N 1
ATOM 2972 C CA . SER A 1 382 ? 17.513 12.349 -4.735 1.00 66.00 382 SER A CA 1
ATOM 2973 C C . SER A 1 382 ? 18.817 12.958 -5.268 1.00 66.00 382 SER A C 1
ATOM 2975 O O . SER A 1 382 ? 19.060 12.995 -6.476 1.00 66.00 382 SER A O 1
ATOM 2977 N N . ALA A 1 383 ? 19.730 13.351 -4.374 1.00 71.31 383 ALA A N 1
ATOM 2978 C CA . ALA A 1 383 ? 21.046 13.854 -4.750 1.00 71.31 383 ALA A CA 1
ATOM 2979 C C . ALA A 1 383 ? 21.883 12.794 -5.488 1.00 71.31 383 ALA A C 1
ATOM 2981 O O . ALA A 1 383 ? 22.503 13.102 -6.507 1.00 71.31 383 ALA A O 1
ATOM 2982 N N . TRP A 1 384 ? 21.892 11.548 -5.008 1.00 71.31 384 TRP A N 1
ATOM 2983 C CA . TRP A 1 384 ? 22.565 10.429 -5.674 1.00 71.31 384 TRP A CA 1
ATOM 2984 C C . TRP A 1 384 ? 21.986 10.156 -7.071 1.00 71.31 384 TRP A C 1
ATOM 2986 O O . TRP A 1 384 ? 22.736 9.967 -8.030 1.00 71.31 384 TRP A O 1
ATOM 2996 N N . GLN A 1 385 ? 20.663 10.219 -7.221 1.00 65.25 385 GLN A N 1
ATOM 2997 C CA . GLN A 1 385 ? 19.986 10.040 -8.506 1.00 65.25 385 GLN A CA 1
ATOM 2998 C C . GLN A 1 385 ? 20.330 11.124 -9.510 1.00 65.25 385 GLN A C 1
ATOM 3000 O O . GLN A 1 385 ? 20.685 10.812 -10.644 1.00 65.25 385 GLN A O 1
ATOM 3005 N N . ASN A 1 386 ? 20.269 12.386 -9.090 1.00 69.25 386 ASN A N 1
ATOM 3006 C CA . ASN A 1 386 ? 20.600 13.510 -9.955 1.00 69.25 386 ASN A CA 1
ATOM 3007 C C . ASN A 1 386 ? 22.035 13.393 -10.484 1.00 69.25 386 ASN A C 1
ATOM 3009 O O . ASN A 1 386 ? 22.271 13.662 -11.660 1.00 69.25 386 ASN A O 1
ATOM 3013 N N . ARG A 1 387 ? 22.977 12.891 -9.668 1.00 70.94 387 ARG A N 1
ATOM 3014 C CA . ARG A 1 387 ? 24.347 12.590 -10.119 1.00 70.94 387 ARG A CA 1
ATOM 3015 C C . ARG A 1 387 ? 24.390 11.470 -11.161 1.00 70.94 387 ARG A C 1
ATOM 3017 O O . ARG A 1 387 ? 25.058 11.630 -12.178 1.00 70.94 387 ARG A O 1
ATOM 3024 N N . ARG A 1 388 ? 23.672 10.358 -10.953 1.00 67.12 388 ARG A N 1
ATOM 3025 C CA . ARG A 1 388 ? 23.614 9.255 -11.934 1.00 67.12 388 ARG A CA 1
ATOM 3026 C C . ARG A 1 388 ? 22.965 9.679 -13.249 1.00 67.12 388 ARG A C 1
ATOM 3028 O O . ARG A 1 388 ? 23.483 9.355 -14.311 1.00 67.12 388 ARG A O 1
ATOM 3035 N N . VAL A 1 389 ? 21.868 10.425 -13.189 1.00 65.19 389 VAL A N 1
ATOM 3036 C CA . VAL A 1 389 ? 21.193 10.961 -14.375 1.00 65.19 389 VAL A CA 1
ATOM 3037 C C . VAL A 1 389 ? 22.101 11.931 -15.127 1.00 65.19 389 VAL A C 1
ATOM 3039 O O . VAL A 1 389 ? 22.210 11.832 -16.346 1.00 65.19 389 VAL A O 1
ATOM 3042 N N . ALA A 1 390 ? 22.784 12.839 -14.425 1.00 69.56 390 ALA A N 1
ATOM 3043 C CA . ALA A 1 390 ? 23.752 13.740 -15.046 1.00 69.56 390 ALA A CA 1
ATOM 3044 C C . ALA A 1 390 ? 24.880 12.964 -15.744 1.00 69.56 390 ALA A C 1
ATOM 3046 O O . ALA A 1 390 ? 25.245 13.296 -16.869 1.00 69.56 390 ALA A O 1
ATOM 3047 N N . ALA A 1 391 ? 25.372 11.889 -15.126 1.00 66.75 391 ALA A N 1
ATOM 3048 C CA . ALA A 1 391 ? 26.384 11.029 -15.725 1.00 66.75 391 ALA A CA 1
ATOM 3049 C C . ALA A 1 391 ? 25.878 10.259 -16.951 1.00 66.75 391 ALA A C 1
ATOM 3051 O O . ALA A 1 391 ? 26.599 10.164 -17.935 1.00 66.75 391 ALA A O 1
ATOM 3052 N N . LEU A 1 392 ? 24.639 9.759 -16.932 1.00 62.16 392 LEU A N 1
ATOM 3053 C CA . LEU A 1 392 ? 24.005 9.130 -18.096 1.00 62.16 392 LEU A CA 1
ATOM 3054 C C . LEU A 1 392 ? 23.825 10.115 -19.255 1.00 62.16 392 LEU A C 1
ATOM 3056 O O . LEU A 1 392 ? 24.077 9.767 -20.405 1.00 62.16 392 LEU A O 1
ATOM 3060 N N . ARG A 1 393 ? 23.429 11.359 -18.959 1.00 65.50 393 ARG A N 1
ATOM 3061 C CA . ARG A 1 393 ? 23.337 12.426 -19.966 1.00 65.50 393 ARG A CA 1
ATOM 3062 C C . ARG A 1 393 ? 24.702 12.758 -20.555 1.00 65.50 393 ARG A C 1
ATOM 3064 O O . ARG A 1 393 ? 24.810 12.890 -21.768 1.00 65.50 393 ARG A O 1
ATOM 3071 N N . LEU A 1 394 ? 25.731 12.858 -19.711 1.00 69.12 394 LEU A N 1
ATOM 3072 C CA . LEU A 1 394 ? 27.106 13.062 -20.161 1.00 69.12 394 LEU A CA 1
ATOM 3073 C C . LEU A 1 394 ? 27.567 11.897 -21.040 1.00 69.12 394 LEU A C 1
ATOM 3075 O O . LEU A 1 394 ? 28.105 12.137 -22.111 1.00 69.12 394 LEU A O 1
ATOM 3079 N N . LEU A 1 395 ? 27.305 10.656 -20.626 1.00 63.06 395 LEU A N 1
ATOM 3080 C CA . LEU A 1 395 ? 27.638 9.455 -21.388 1.00 63.06 395 LEU A CA 1
ATOM 3081 C C . LEU A 1 395 ? 27.001 9.484 -22.772 1.00 63.06 395 LEU A C 1
ATOM 3083 O O . LEU A 1 395 ? 27.675 9.293 -23.774 1.00 63.06 395 LEU A O 1
ATOM 3087 N N . GLY A 1 396 ? 25.705 9.767 -22.827 1.00 63.91 396 GLY A N 1
ATOM 3088 C CA . GLY A 1 396 ? 24.984 9.848 -24.081 1.00 63.91 396 GLY A CA 1
ATOM 3089 C C . GLY A 1 396 ? 25.422 11.019 -24.962 1.00 63.91 396 GLY A C 1
ATOM 3090 O O . GLY A 1 396 ? 25.477 10.879 -26.179 1.00 63.91 396 GLY A O 1
ATOM 3091 N N . TRP A 1 397 ? 25.814 12.149 -24.365 1.00 68.19 397 TRP A N 1
ATOM 3092 C CA . TRP A 1 397 ? 26.451 13.246 -25.097 1.00 68.19 397 TRP A CA 1
ATOM 3093 C C . TRP A 1 397 ? 27.823 12.841 -25.655 1.00 68.19 397 TRP A C 1
ATOM 3095 O O . TRP A 1 397 ? 28.105 13.115 -26.819 1.00 68.19 397 TRP A O 1
ATOM 3105 N N . VAL A 1 398 ? 28.662 12.152 -24.872 1.00 64.81 398 VAL A N 1
ATOM 3106 C CA . VAL A 1 398 ? 29.953 11.605 -25.330 1.00 64.81 398 VAL A CA 1
ATOM 3107 C C . VAL A 1 398 ? 29.734 10.631 -26.483 1.00 64.81 398 VAL A C 1
ATOM 3109 O O . VAL A 1 398 ? 30.370 10.768 -27.520 1.00 64.81 398 VAL A O 1
ATOM 3112 N N . VAL A 1 399 ? 28.779 9.711 -26.351 1.00 63.16 399 VAL A N 1
ATOM 3113 C CA . VAL A 1 399 ? 28.410 8.780 -27.420 1.00 63.16 399 VAL A CA 1
ATOM 3114 C C . VAL A 1 399 ? 28.001 9.537 -28.687 1.00 63.16 399 VAL A C 1
ATOM 3116 O O . VAL A 1 399 ? 28.535 9.283 -29.760 1.00 63.16 399 VAL A O 1
ATOM 3119 N N . ARG A 1 400 ? 27.108 10.522 -28.568 1.00 64.19 400 ARG A N 1
ATOM 3120 C CA . ARG A 1 400 ? 26.627 11.298 -29.718 1.00 64.19 400 ARG A CA 1
ATOM 3121 C C . ARG A 1 400 ? 27.720 12.152 -30.368 1.00 64.19 400 ARG A C 1
ATOM 3123 O O . ARG A 1 400 ? 27.751 12.301 -31.582 1.00 64.19 400 ARG A O 1
ATOM 3130 N N . SER A 1 401 ? 28.606 12.737 -29.566 1.00 68.19 401 SER A N 1
ATOM 3131 C CA . SER A 1 401 ? 29.699 13.594 -30.050 1.00 68.19 401 SER A CA 1
ATOM 3132 C C . SER A 1 401 ? 30.839 12.805 -30.687 1.00 68.19 401 SER A C 1
ATOM 3134 O O . SER A 1 401 ? 31.416 13.277 -31.661 1.00 68.19 401 SER A O 1
ATOM 3136 N N . GLN A 1 402 ? 31.158 11.619 -30.165 1.00 65.69 402 GLN A N 1
ATOM 3137 C CA . GLN A 1 402 ? 32.233 10.776 -30.689 1.00 65.69 402 GLN A CA 1
ATOM 3138 C C . GLN A 1 402 ? 31.794 9.940 -31.891 1.00 65.69 402 GLN A C 1
ATOM 3140 O O . GLN A 1 402 ? 32.592 9.728 -32.799 1.00 65.69 402 GLN A O 1
ATOM 3145 N N . TYR A 1 403 ? 30.542 9.479 -31.908 1.00 60.97 403 TYR A N 1
ATOM 3146 C CA . TYR A 1 403 ? 30.066 8.511 -32.901 1.00 60.97 403 TYR A CA 1
ATOM 3147 C C . TYR A 1 403 ? 28.991 9.073 -33.841 1.00 60.97 403 TYR A C 1
ATOM 3149 O O . TYR A 1 403 ? 28.481 8.339 -34.682 1.00 60.97 403 TYR A O 1
ATOM 3157 N N . GLY A 1 404 ? 28.666 10.369 -33.734 1.00 66.06 404 GLY A N 1
ATOM 3158 C CA . GLY A 1 404 ? 27.629 11.014 -34.542 1.00 66.06 404 GLY A CA 1
ATOM 3159 C C . GLY A 1 404 ? 26.258 10.358 -34.354 1.00 66.06 404 GLY A C 1
ATOM 3160 O O . GLY A 1 404 ? 25.930 9.872 -33.268 1.00 66.06 404 GLY A O 1
ATOM 3161 N N . ASP A 1 405 ? 25.469 10.316 -35.429 1.00 58.12 405 ASP A N 1
ATOM 3162 C CA . ASP A 1 405 ? 24.328 9.403 -35.541 1.00 58.12 405 ASP A CA 1
ATOM 3163 C C . ASP A 1 405 ? 24.890 7.995 -35.786 1.00 58.12 405 ASP A C 1
ATOM 3165 O O . ASP A 1 405 ? 25.029 7.563 -36.931 1.00 58.12 405 ASP A O 1
ATOM 3169 N N . ALA A 1 406 ? 25.320 7.316 -34.719 1.00 50.44 406 ALA A N 1
ATOM 3170 C CA . ALA A 1 406 ? 25.932 5.995 -34.832 1.00 50.44 406 ALA A CA 1
ATOM 3171 C C . ALA A 1 406 ? 25.038 5.069 -35.688 1.00 50.44 406 ALA A C 1
ATOM 3173 O O . ALA A 1 406 ? 23.828 5.031 -35.445 1.00 50.44 406 ALA A O 1
ATOM 3174 N N . PRO A 1 407 ? 25.596 4.349 -36.679 1.00 48.03 407 PRO A N 1
ATOM 3175 C CA . PRO A 1 407 ? 24.818 3.598 -37.661 1.00 48.03 407 PRO A CA 1
ATOM 3176 C C . PRO A 1 407 ? 23.864 2.586 -37.008 1.00 48.03 407 PRO A C 1
ATOM 3178 O O . PRO A 1 407 ? 24.163 2.022 -35.949 1.00 48.03 407 PRO A O 1
ATOM 3181 N N . ASP A 1 408 ? 22.718 2.355 -37.654 1.00 46.53 408 ASP A N 1
ATOM 3182 C CA . ASP A 1 408 ? 21.692 1.407 -37.204 1.00 46.53 408 ASP A CA 1
ATOM 3183 C C . ASP A 1 408 ? 22.325 0.033 -36.915 1.00 46.53 408 ASP A C 1
ATOM 3185 O O . ASP A 1 408 ? 23.052 -0.511 -37.746 1.00 46.53 408 ASP A O 1
ATOM 3189 N N . GLY A 1 409 ? 22.084 -0.509 -35.714 1.00 44.75 409 GLY A N 1
ATOM 3190 C CA . GLY A 1 409 ? 22.653 -1.788 -35.267 1.00 44.75 409 GLY A CA 1
ATOM 3191 C C . GLY A 1 409 ? 23.978 -1.697 -34.497 1.00 44.75 409 GLY A C 1
ATOM 3192 O O . GLY A 1 409 ? 24.559 -2.731 -34.174 1.00 44.75 409 GLY A O 1
ATOM 3193 N N . THR A 1 410 ? 24.467 -0.498 -34.168 1.00 46.72 410 THR A N 1
ATOM 3194 C CA . THR A 1 410 ? 25.653 -0.344 -33.306 1.00 46.72 410 THR A CA 1
ATOM 3195 C C . THR A 1 410 ? 25.398 -0.946 -31.916 1.00 46.72 410 THR A C 1
ATOM 3197 O O . THR A 1 410 ? 24.368 -0.697 -31.285 1.00 46.72 410 THR A O 1
ATOM 3200 N N . LEU A 1 411 ? 26.346 -1.737 -31.410 1.00 39.97 411 LEU A N 1
ATOM 3201 C CA . LEU A 1 411 ? 26.262 -2.342 -30.082 1.00 39.97 411 LEU A CA 1
ATOM 3202 C C . LEU A 1 411 ? 27.098 -1.541 -29.081 1.00 39.97 411 LEU A C 1
ATOM 3204 O O . LEU A 1 411 ? 28.307 -1.377 -29.252 1.00 39.97 411 LEU A O 1
ATOM 3208 N N . PHE A 1 412 ? 26.459 -1.070 -28.009 1.00 48.59 412 PHE A N 1
ATOM 3209 C CA . PHE A 1 412 ? 27.158 -0.393 -26.920 1.00 48.59 412 PHE A CA 1
ATOM 3210 C C . PHE A 1 412 ? 27.417 -1.368 -25.781 1.00 48.59 412 PHE A C 1
ATOM 3212 O O . PHE A 1 412 ? 26.495 -1.880 -25.142 1.00 48.59 412 PHE A O 1
ATOM 3219 N N . TYR A 1 413 ? 28.695 -1.587 -25.491 1.00 43.34 413 TYR A N 1
ATOM 3220 C CA . TYR A 1 413 ? 29.107 -2.397 -24.358 1.00 43.34 413 TYR A CA 1
ATOM 3221 C C . TYR A 1 413 ? 29.388 -1.513 -23.150 1.00 43.34 413 TYR A C 1
ATOM 3223 O O . TYR A 1 413 ? 30.247 -0.629 -23.187 1.00 43.34 413 TYR A O 1
ATOM 3231 N N . TYR A 1 414 ? 28.673 -1.782 -22.059 1.00 46.91 414 TYR A N 1
ATOM 3232 C CA . TYR A 1 414 ? 28.939 -1.179 -20.760 1.00 46.91 414 TYR A CA 1
ATOM 3233 C C . TYR A 1 414 ? 29.195 -2.281 -19.735 1.00 46.91 414 TYR A C 1
ATOM 3235 O O . TYR A 1 414 ? 28.271 -2.842 -19.147 1.00 46.91 414 TYR A O 1
ATOM 3243 N N . CYS A 1 415 ? 30.469 -2.606 -19.522 1.00 44.38 415 CYS A N 1
ATOM 3244 C CA . CYS A 1 415 ? 30.860 -3.560 -18.493 1.00 44.38 415 CYS A CA 1
ATOM 3245 C C . CYS A 1 415 ? 30.988 -2.834 -17.139 1.00 44.38 415 CYS A C 1
ATOM 3247 O O . CYS A 1 415 ? 31.977 -2.151 -16.869 1.00 44.38 415 CYS A O 1
ATOM 3249 N N . ARG A 1 416 ? 29.986 -2.984 -16.267 1.00 47.94 416 ARG A N 1
ATOM 3250 C CA . ARG A 1 416 ? 30.040 -2.587 -14.848 1.00 47.94 416 ARG A CA 1
ATOM 3251 C C . ARG A 1 416 ? 29.310 -3.629 -13.983 1.00 47.94 416 ARG A C 1
ATOM 3253 O O . ARG A 1 416 ? 28.539 -4.413 -14.531 1.00 47.94 416 ARG A O 1
ATOM 3260 N N . PRO A 1 417 ? 29.563 -3.662 -12.657 1.00 41.59 417 PRO A N 1
ATOM 3261 C CA . PRO A 1 417 ? 29.147 -4.754 -11.778 1.00 41.59 417 PRO A CA 1
ATOM 3262 C C . PRO A 1 417 ? 27.619 -4.971 -11.760 1.00 41.59 417 PRO A C 1
ATOM 3264 O O . PRO A 1 417 ? 26.866 -4.067 -12.127 1.00 41.59 417 PRO A O 1
ATOM 3267 N N . PRO A 1 418 ? 27.160 -6.149 -11.291 1.00 41.12 418 PRO A N 1
ATOM 3268 C CA . PRO A 1 418 ? 25.986 -6.888 -11.782 1.00 41.12 418 PRO A CA 1
ATOM 3269 C C . PRO A 1 418 ? 24.560 -6.296 -11.611 1.00 41.12 418 PRO A C 1
ATOM 3271 O O . PRO A 1 418 ? 23.593 -7.043 -11.541 1.00 41.12 418 PRO A O 1
ATOM 3274 N N . ASN A 1 419 ? 24.359 -4.976 -11.551 1.00 40.41 419 ASN A N 1
ATOM 3275 C CA . ASN A 1 419 ? 23.046 -4.383 -11.240 1.00 40.41 419 ASN A CA 1
ATOM 3276 C C . ASN A 1 419 ? 22.591 -3.217 -12.146 1.00 40.41 419 ASN A C 1
ATOM 3278 O O . ASN A 1 419 ? 21.678 -2.489 -11.763 1.00 40.41 419 ASN A O 1
ATOM 3282 N N . ASP A 1 420 ? 23.170 -3.007 -13.335 1.00 49.56 420 ASP A N 1
ATOM 3283 C CA . ASP A 1 420 ? 22.877 -1.812 -14.157 1.00 49.56 420 ASP A CA 1
ATOM 3284 C C . ASP A 1 420 ? 21.976 -2.051 -15.391 1.00 49.56 420 ASP A C 1
ATOM 3286 O O . ASP A 1 420 ? 22.153 -1.426 -16.435 1.00 49.56 420 ASP A O 1
ATOM 3290 N N . HIS A 1 421 ? 20.892 -2.831 -15.247 1.00 47.50 421 HIS A N 1
ATOM 3291 C CA . HIS A 1 421 ? 19.748 -2.793 -16.192 1.00 47.50 421 HIS A CA 1
ATOM 3292 C C . HIS A 1 421 ? 19.171 -1.362 -16.380 1.00 47.50 421 HIS A C 1
ATOM 3294 O O . HIS A 1 421 ? 18.437 -1.083 -17.323 1.00 47.50 421 HIS A O 1
ATOM 3300 N N . ALA A 1 422 ? 19.543 -0.432 -15.494 1.00 46.59 422 ALA A N 1
ATOM 3301 C CA . ALA A 1 422 ? 19.111 0.961 -15.430 1.00 46.59 422 ALA A CA 1
ATOM 3302 C C . ALA A 1 422 ? 19.778 1.809 -16.486 1.00 46.59 422 ALA A C 1
ATOM 3304 O O . ALA A 1 422 ? 19.237 2.830 -16.899 1.00 46.59 422 ALA A O 1
ATOM 3305 N N . LEU A 1 423 ? 20.993 1.409 -16.844 1.00 47.62 423 LEU A N 1
ATOM 3306 C CA . LEU A 1 423 ? 21.812 2.130 -17.782 1.00 47.62 423 LEU A CA 1
ATOM 3307 C C . LEU A 1 423 ? 21.295 1.889 -19.199 1.00 47.62 423 LEU A C 1
ATOM 3309 O O . LEU A 1 423 ? 21.056 2.857 -19.907 1.00 47.62 423 LEU A O 1
ATOM 3313 N N . ASP A 1 424 ? 21.002 0.632 -19.552 1.00 49.34 424 ASP A N 1
ATOM 3314 C CA . ASP A 1 424 ? 20.326 0.276 -20.811 1.00 49.34 424 ASP A CA 1
ATOM 3315 C C . ASP A 1 424 ? 19.021 1.064 -20.970 1.00 49.34 424 ASP A C 1
ATOM 3317 O O . ASP A 1 424 ? 18.794 1.787 -21.941 1.00 49.34 424 ASP A O 1
ATOM 3321 N N . ALA A 1 425 ? 18.174 0.981 -19.950 1.00 49.50 425 ALA A N 1
ATOM 3322 C CA . ALA A 1 425 ? 16.845 1.548 -20.014 1.00 49.50 425 ALA A CA 1
ATOM 3323 C C . ALA A 1 425 ? 16.843 3.089 -19.931 1.00 49.50 425 ALA A C 1
ATOM 3325 O O . ALA A 1 425 ? 16.064 3.749 -20.618 1.00 49.50 425 ALA A O 1
ATOM 3326 N N . GLY A 1 426 ? 17.769 3.670 -19.161 1.00 49.81 426 GLY A N 1
ATOM 3327 C CA . GLY A 1 426 ? 17.990 5.112 -19.081 1.00 49.81 426 GLY A CA 1
ATOM 3328 C C . GLY A 1 426 ? 18.585 5.700 -20.361 1.00 49.81 426 GLY A C 1
ATOM 3329 O O . GLY A 1 426 ? 18.176 6.784 -20.770 1.00 49.81 426 GLY A O 1
ATOM 3330 N N . ILE A 1 427 ? 19.497 4.995 -21.038 1.00 51.41 427 ILE A N 1
ATOM 3331 C CA . ILE A 1 427 ? 20.036 5.447 -22.328 1.00 51.41 427 ILE A CA 1
ATOM 3332 C C . ILE A 1 427 ? 18.944 5.395 -23.400 1.00 51.41 427 ILE A C 1
ATOM 3334 O O . ILE A 1 427 ? 18.713 6.396 -24.071 1.00 51.41 427 ILE A O 1
ATOM 3338 N N . LYS A 1 428 ? 18.176 4.304 -23.487 1.00 55.88 428 LYS A N 1
ATOM 3339 C CA . LYS A 1 428 ? 17.026 4.211 -24.410 1.00 55.88 428 LYS A CA 1
ATOM 3340 C C . LYS A 1 428 ? 15.941 5.266 -24.156 1.00 55.88 428 LYS A C 1
ATOM 3342 O O . LYS A 1 428 ? 15.171 5.577 -25.059 1.00 55.88 428 LYS A O 1
ATOM 3347 N N . TYR A 1 429 ? 15.856 5.801 -22.939 1.00 51.50 429 TYR A N 1
ATOM 3348 C CA . TYR A 1 429 ? 14.935 6.883 -22.591 1.00 51.50 429 TYR A CA 1
ATOM 3349 C C . TYR A 1 429 ? 15.442 8.264 -23.007 1.00 51.50 429 TYR A C 1
ATOM 3351 O O . TYR A 1 429 ? 14.683 9.053 -23.563 1.00 51.50 429 TYR A O 1
ATOM 3359 N N . TYR A 1 430 ? 16.712 8.572 -22.731 1.00 48.00 430 TYR A N 1
ATOM 3360 C CA . TYR A 1 430 ? 17.298 9.864 -23.101 1.00 48.00 430 TYR A CA 1
ATOM 3361 C C . TYR A 1 430 ? 17.555 10.001 -24.601 1.00 48.00 430 TYR A C 1
ATOM 3363 O O . TYR A 1 430 ? 17.625 11.123 -25.097 1.00 48.00 430 TYR A O 1
ATOM 3371 N N . PHE A 1 431 ? 17.656 8.873 -25.296 1.00 54.88 431 PHE A N 1
ATOM 3372 C CA . PHE A 1 431 ? 17.860 8.792 -26.733 1.00 54.88 431 PHE A CA 1
ATOM 3373 C C . PHE A 1 431 ? 16.798 7.851 -27.310 1.00 54.88 431 PHE A C 1
ATOM 3375 O O . PHE A 1 431 ? 17.072 6.674 -27.545 1.00 54.88 431 PHE A O 1
ATOM 3382 N N . PRO A 1 432 ? 15.545 8.310 -27.467 1.00 56.53 432 PRO A N 1
ATOM 3383 C CA . PRO A 1 432 ? 14.468 7.488 -28.015 1.00 56.53 432 PRO A CA 1
ATOM 3384 C C . PRO A 1 432 ? 14.765 6.990 -29.438 1.00 56.53 432 PRO A C 1
ATOM 3386 O O . PRO A 1 432 ? 14.277 5.929 -29.819 1.00 56.53 432 PRO A O 1
ATOM 3389 N N . GLU A 1 433 ? 15.617 7.685 -30.194 1.00 53.38 433 GLU A N 1
ATOM 3390 C CA . GLU A 1 433 ? 16.193 7.211 -31.457 1.00 53.38 433 GLU A CA 1
ATOM 3391 C C . GLU A 1 433 ? 16.985 5.900 -31.292 1.00 53.38 433 GLU A C 1
ATOM 3393 O O . GLU A 1 433 ? 17.089 5.107 -32.222 1.00 53.38 433 GLU A O 1
ATOM 3398 N N . TYR A 1 434 ? 17.495 5.625 -30.090 1.00 53.62 434 TYR A N 1
ATOM 3399 C CA . TYR A 1 434 ? 18.283 4.440 -29.759 1.00 53.62 434 TYR A CA 1
ATOM 3400 C C . TYR A 1 434 ? 17.427 3.272 -29.244 1.00 53.62 434 TYR A C 1
ATOM 3402 O O . TYR A 1 434 ? 17.927 2.172 -29.000 1.00 53.62 434 TYR A O 1
ATOM 3410 N N . ARG A 1 435 ? 16.113 3.482 -29.109 1.00 56.97 435 ARG A N 1
ATOM 3411 C CA . ARG A 1 435 ? 15.165 2.537 -28.502 1.00 56.97 435 ARG A CA 1
ATOM 3412 C C . ARG A 1 435 ? 15.087 1.193 -29.222 1.00 56.97 435 ARG A C 1
ATOM 3414 O O . ARG A 1 435 ? 14.983 0.168 -28.552 1.00 56.97 435 ARG A O 1
ATOM 3421 N N . ASP A 1 436 ? 15.151 1.223 -30.550 1.00 49.22 436 ASP A N 1
ATOM 3422 C CA . ASP A 1 436 ? 15.027 0.045 -31.414 1.00 49.22 436 ASP A CA 1
ATOM 3423 C C . ASP A 1 436 ? 16.349 -0.260 -32.171 1.00 49.22 436 ASP A C 1
ATOM 3425 O O . ASP A 1 436 ? 16.405 -1.192 -32.966 1.00 49.22 436 ASP A O 1
ATOM 3429 N N . ARG A 1 437 ? 17.423 0.509 -31.908 1.00 45.28 437 ARG A N 1
ATOM 3430 C CA . ARG A 1 437 ? 18.694 0.477 -32.664 1.00 45.28 437 ARG A CA 1
ATOM 3431 C C . ARG A 1 437 ? 19.902 -0.096 -31.912 1.00 45.28 437 ARG A C 1
ATOM 3433 O O . ARG A 1 437 ? 20.865 -0.473 -32.570 1.00 45.28 437 ARG A O 1
ATOM 3440 N N . TYR A 1 438 ? 19.869 -0.173 -30.575 1.00 45.34 438 TYR A N 1
ATOM 3441 C CA . TYR A 1 438 ? 21.043 -0.542 -29.766 1.00 45.34 438 TYR A CA 1
ATOM 3442 C C . TYR A 1 438 ? 20.722 -1.643 -28.749 1.00 45.34 438 TYR A C 1
ATOM 3444 O O . TYR A 1 438 ? 19.721 -1.589 -28.024 1.00 45.34 438 TYR A O 1
ATOM 3452 N N . LEU A 1 439 ? 21.620 -2.627 -28.661 1.00 42.31 439 LEU A N 1
ATOM 3453 C CA . LEU A 1 439 ? 21.674 -3.606 -27.577 1.00 42.31 439 LEU A CA 1
ATOM 3454 C C . LEU A 1 439 ? 22.729 -3.164 -26.561 1.00 42.31 439 LEU A C 1
ATOM 3456 O O . LEU A 1 439 ? 23.898 -3.009 -26.909 1.00 42.31 439 LEU A O 1
ATOM 3460 N N . PHE A 1 440 ? 22.329 -3.019 -25.300 1.00 44.88 440 PHE A N 1
ATOM 3461 C CA . PHE A 1 440 ? 23.273 -2.953 -24.193 1.00 44.88 440 PHE A CA 1
ATOM 3462 C C . PHE A 1 440 ? 23.485 -4.365 -23.672 1.00 44.88 440 PHE A C 1
ATOM 3464 O O . PHE A 1 440 ? 22.582 -4.972 -23.093 1.00 44.88 440 PHE A O 1
ATOM 3471 N N . LEU A 1 441 ? 24.678 -4.901 -23.912 1.00 40.44 441 LEU A N 1
ATOM 3472 C CA . LEU A 1 441 ? 25.069 -6.189 -23.366 1.00 40.44 441 LEU A CA 1
ATOM 3473 C C . LEU A 1 441 ? 25.683 -6.001 -21.985 1.00 40.44 441 LEU A C 1
ATOM 3475 O O . LEU A 1 441 ? 26.626 -5.239 -21.772 1.00 40.44 441 LEU A O 1
ATOM 3479 N N . TYR A 1 442 ? 25.084 -6.715 -21.047 1.00 42.16 442 TYR A N 1
ATOM 3480 C CA . TYR A 1 442 ? 25.469 -6.773 -19.655 1.00 42.16 442 TYR A CA 1
ATOM 3481 C C . TYR A 1 442 ? 26.660 -7.723 -19.487 1.00 42.16 442 TYR A C 1
ATOM 3483 O O . TYR A 1 442 ? 26.537 -8.922 -19.733 1.00 42.16 442 TYR A O 1
ATOM 3491 N N . CYS A 1 443 ? 27.804 -7.198 -19.048 1.00 38.25 443 CYS A N 1
ATOM 3492 C CA . CYS A 1 443 ? 28.934 -8.018 -18.614 1.00 38.25 443 CYS A CA 1
ATOM 3493 C C . CYS A 1 443 ? 28.777 -8.304 -17.110 1.00 38.25 443 CYS A C 1
ATOM 3495 O O . CYS A 1 443 ? 29.297 -7.554 -16.281 1.00 38.25 443 CYS A O 1
ATOM 3497 N N . ALA A 1 444 ? 28.053 -9.362 -16.732 1.00 34.38 444 ALA A N 1
ATOM 3498 C CA . ALA A 1 444 ? 28.277 -9.963 -15.413 1.00 34.38 444 ALA A CA 1
ATOM 3499 C C . ALA A 1 444 ? 29.704 -10.534 -15.356 1.00 34.38 444 ALA A C 1
ATOM 3501 O O . ALA A 1 444 ? 30.305 -10.812 -16.392 1.00 34.38 444 ALA A O 1
ATOM 3502 N N . ASP A 1 445 ? 30.250 -10.680 -14.148 1.00 34.00 445 ASP A N 1
ATOM 3503 C CA . ASP A 1 445 ? 31.594 -11.202 -13.879 1.00 34.00 445 ASP A CA 1
ATOM 3504 C C . ASP A 1 445 ? 32.017 -12.399 -14.755 1.00 34.00 445 ASP A C 1
ATOM 3506 O O . ASP A 1 445 ? 31.190 -13.193 -15.192 1.00 34.00 445 ASP A O 1
ATOM 3510 N N . ARG A 1 446 ? 33.344 -12.512 -14.940 1.00 34.69 446 ARG A N 1
ATOM 3511 C CA . ARG A 1 446 ? 34.183 -13.323 -15.865 1.00 34.69 446 ARG A CA 1
ATOM 3512 C C . ARG A 1 446 ? 33.758 -14.736 -16.319 1.00 34.69 446 ARG A C 1
ATOM 3514 O O . ARG A 1 446 ? 34.497 -15.335 -17.096 1.00 34.69 446 ARG A O 1
ATOM 3521 N N . THR A 1 447 ? 32.629 -15.293 -15.912 1.00 32.84 447 THR A N 1
ATOM 3522 C CA . THR A 1 447 ? 32.169 -16.619 -16.334 1.00 32.84 447 THR A CA 1
ATOM 3523 C C . THR A 1 447 ? 30.647 -16.693 -16.398 1.00 32.84 447 THR A C 1
ATOM 3525 O O . THR A 1 447 ? 30.026 -17.376 -15.589 1.00 32.84 447 THR A O 1
ATOM 3528 N N . GLU A 1 448 ? 30.038 -16.072 -17.401 1.00 29.75 448 GLU A N 1
ATOM 3529 C CA . GLU A 1 448 ? 28.797 -16.608 -17.958 1.00 29.75 448 GLU A CA 1
ATOM 3530 C C . GLU A 1 448 ? 29.005 -16.840 -19.450 1.00 29.75 448 GLU A C 1
ATOM 3532 O O . GLU A 1 448 ? 29.124 -15.924 -20.262 1.00 29.75 448 GLU A O 1
ATOM 3537 N N . VAL A 1 449 ? 29.134 -18.121 -19.790 1.00 27.95 449 VAL A N 1
ATOM 3538 C CA . VAL A 1 449 ? 29.101 -18.608 -21.162 1.00 27.95 449 VAL A CA 1
ATOM 3539 C C . VAL A 1 449 ? 27.708 -18.288 -21.689 1.00 27.95 449 VAL A C 1
ATOM 3541 O O . VAL A 1 449 ? 26.738 -18.955 -21.331 1.00 27.95 449 VAL A O 1
ATOM 3544 N N . VAL A 1 450 ? 27.599 -17.267 -22.538 1.00 32.19 450 VAL A N 1
ATOM 3545 C CA . VAL A 1 450 ? 26.441 -17.136 -23.422 1.00 32.19 450 VAL A CA 1
ATOM 3546 C C . VAL A 1 450 ? 26.560 -18.280 -24.416 1.00 32.19 450 VAL A C 1
ATOM 3548 O O . VAL A 1 450 ? 27.303 -18.227 -25.394 1.00 32.19 450 VAL A O 1
ATOM 3551 N N . ALA A 1 451 ? 25.912 -19.379 -24.067 1.00 29.42 451 ALA A N 1
ATOM 3552 C CA . ALA A 1 451 ? 25.831 -20.553 -24.896 1.00 29.42 451 ALA A CA 1
ATOM 3553 C C . ALA A 1 451 ? 25.035 -20.175 -26.156 1.00 29.42 451 ALA A C 1
ATOM 3555 O O . ALA A 1 451 ? 23.926 -19.642 -26.064 1.00 29.42 451 ALA A O 1
ATOM 3556 N N . THR A 1 452 ? 25.620 -20.414 -27.334 1.00 38.56 452 THR A N 1
ATOM 3557 C CA . THR A 1 452 ? 24.875 -20.339 -28.597 1.00 38.56 452 THR A CA 1
ATOM 3558 C C . THR A 1 452 ? 23.667 -21.281 -28.517 1.00 38.56 452 THR A C 1
ATOM 3560 O O . THR A 1 452 ? 23.677 -22.200 -27.688 1.00 38.56 452 THR A O 1
ATOM 3563 N N . PRO A 1 453 ? 22.628 -21.112 -29.350 1.00 38.62 453 PRO A N 1
ATOM 3564 C CA . PRO A 1 453 ? 21.528 -22.072 -29.421 1.00 38.62 453 PRO A CA 1
ATOM 3565 C C . PRO A 1 453 ? 22.013 -23.533 -29.492 1.00 38.62 453 PRO A C 1
ATOM 3567 O O . PRO A 1 453 ? 21.485 -24.376 -28.768 1.00 38.62 453 PRO A O 1
ATOM 3570 N N . GLU A 1 454 ? 23.098 -23.816 -30.230 1.00 42.22 454 GLU A N 1
ATOM 3571 C CA . GLU A 1 454 ? 23.695 -25.160 -30.290 1.00 42.22 454 GLU A CA 1
ATOM 3572 C C . GLU A 1 454 ? 24.369 -25.587 -28.972 1.00 42.22 454 GLU A C 1
ATOM 3574 O O . GLU A 1 454 ? 24.299 -26.747 -28.568 1.00 42.22 454 GLU A O 1
ATOM 3579 N N . THR A 1 455 ? 25.004 -24.652 -28.263 1.00 35.66 455 THR A N 1
ATOM 3580 C CA . THR A 1 455 ? 25.660 -24.917 -26.973 1.00 35.66 455 THR A CA 1
ATOM 3581 C C . THR A 1 455 ? 24.623 -25.144 -25.857 1.00 35.66 455 THR A C 1
ATOM 3583 O O . THR A 1 455 ? 24.847 -25.930 -24.937 1.00 35.66 455 THR A O 1
ATOM 3586 N N . LEU A 1 456 ? 23.454 -24.500 -25.945 1.00 35.91 456 LEU A N 1
ATOM 3587 C CA . LEU A 1 456 ? 22.323 -24.704 -25.033 1.00 35.91 456 LEU A CA 1
ATOM 3588 C C . LEU A 1 456 ? 21.632 -26.052 -25.272 1.00 35.91 456 LEU A C 1
ATOM 3590 O O . LEU A 1 456 ? 21.314 -26.741 -24.304 1.00 35.91 456 LEU A O 1
ATOM 3594 N N . GLU A 1 457 ? 21.473 -26.472 -26.529 1.00 41.19 457 GLU A N 1
ATOM 3595 C CA . GLU A 1 457 ? 20.969 -27.810 -26.870 1.00 41.19 457 GLU A CA 1
ATOM 3596 C C . GLU A 1 457 ? 21.923 -28.924 -26.409 1.00 41.19 457 GLU A C 1
ATOM 3598 O O . GLU A 1 457 ? 21.474 -29.933 -25.861 1.00 41.19 457 GLU A O 1
ATOM 3603 N N . ALA A 1 458 ? 23.239 -28.722 -26.534 1.00 39.00 458 ALA A N 1
ATOM 3604 C CA . ALA A 1 458 ? 24.248 -29.714 -26.155 1.00 39.00 458 ALA A CA 1
ATOM 3605 C C . ALA A 1 458 ? 24.359 -29.968 -24.637 1.00 39.00 458 ALA A C 1
ATOM 3607 O O . ALA A 1 458 ? 24.813 -31.033 -24.221 1.00 39.00 458 ALA A O 1
ATOM 3608 N N . THR A 1 459 ? 23.947 -29.017 -23.790 1.00 36.28 459 THR A N 1
ATOM 3609 C CA . THR A 1 459 ? 24.047 -29.159 -22.322 1.00 36.28 459 THR A CA 1
ATOM 3610 C C . THR A 1 459 ? 22.860 -29.885 -21.689 1.00 36.28 459 THR A C 1
ATOM 3612 O O . THR A 1 459 ? 22.905 -30.202 -20.501 1.00 36.28 459 THR A O 1
ATOM 3615 N N . GLY A 1 460 ? 21.784 -30.146 -22.444 1.00 35.44 460 GLY A N 1
ATOM 3616 C CA . GLY A 1 460 ? 20.576 -30.805 -21.932 1.00 35.44 460 GLY A CA 1
ATOM 3617 C C . GLY A 1 460 ? 19.845 -30.026 -20.829 1.00 35.44 460 GLY A C 1
ATOM 3618 O O . GLY A 1 460 ? 18.890 -30.539 -20.246 1.00 35.44 460 GLY A O 1
ATOM 3619 N N . VAL A 1 461 ? 20.268 -28.791 -20.531 1.00 35.12 461 VAL A N 1
ATOM 3620 C CA . VAL A 1 461 ? 19.614 -27.898 -19.575 1.00 35.12 461 VAL A CA 1
ATOM 3621 C C . VAL A 1 461 ? 18.504 -27.167 -20.331 1.00 35.12 461 VAL A C 1
ATOM 3623 O O . VAL A 1 461 ? 18.806 -26.342 -21.190 1.00 35.12 461 VAL A O 1
ATOM 3626 N N . PRO A 1 462 ? 17.214 -27.423 -20.052 1.00 37.19 462 PRO A N 1
ATOM 3627 C CA . PRO A 1 462 ? 16.129 -26.734 -20.735 1.00 37.19 462 PRO A CA 1
ATOM 3628 C C . PRO A 1 462 ? 16.115 -25.261 -20.308 1.00 37.19 462 PRO A C 1
ATOM 3630 O O . PRO A 1 462 ? 15.521 -24.892 -19.291 1.00 37.19 462 PRO A O 1
ATOM 3633 N N . THR A 1 463 ? 16.776 -24.396 -21.073 1.00 42.12 463 THR A N 1
ATOM 3634 C CA . THR A 1 463 ? 16.769 -22.959 -20.824 1.00 42.12 463 THR A CA 1
ATOM 3635 C C . THR A 1 463 ? 15.432 -22.377 -21.271 1.00 42.12 463 THR A C 1
ATOM 3637 O O . THR A 1 463 ? 15.090 -22.268 -22.445 1.00 42.12 463 THR A O 1
ATOM 3640 N N . TYR A 1 464 ? 14.628 -21.986 -20.285 1.00 40.66 464 TYR A N 1
ATOM 3641 C CA . TYR A 1 464 ? 13.321 -21.353 -20.477 1.00 40.66 464 TYR A CA 1
ATOM 3642 C C . TYR A 1 464 ? 13.377 -20.037 -21.289 1.00 40.66 464 TYR A C 1
ATOM 3644 O O . TYR A 1 464 ? 12.338 -19.588 -21.775 1.00 40.66 464 TYR A O 1
ATOM 3652 N N . PHE A 1 465 ? 14.566 -19.451 -21.475 1.00 34.88 465 PHE A N 1
ATOM 3653 C CA . PHE A 1 465 ? 14.812 -18.288 -22.336 1.00 34.88 465 PHE A CA 1
ATOM 3654 C C . PHE A 1 465 ? 14.547 -18.568 -23.823 1.00 34.88 465 PHE A C 1
ATOM 3656 O O . PHE A 1 465 ? 13.963 -17.730 -24.508 1.00 34.88 465 PHE A O 1
ATOM 3663 N N . ASP A 1 466 ? 14.860 -19.773 -24.302 1.00 36.53 466 ASP A N 1
ATOM 3664 C CA . ASP A 1 466 ? 14.678 -20.160 -25.704 1.00 36.53 466 ASP A CA 1
ATOM 3665 C C . ASP A 1 466 ? 13.184 -20.185 -26.103 1.00 36.53 466 ASP A C 1
ATOM 3667 O O . ASP A 1 466 ? 12.785 -19.772 -27.191 1.00 36.53 466 ASP A O 1
ATOM 3671 N N . ARG A 1 467 ? 12.284 -20.527 -25.167 1.00 37.12 467 ARG A N 1
ATOM 3672 C CA . ARG A 1 467 ? 10.828 -20.414 -25.396 1.00 37.12 467 ARG A CA 1
ATOM 3673 C C . ARG A 1 467 ? 10.320 -18.976 -25.409 1.00 37.12 467 ARG A C 1
ATOM 3675 O O . ARG A 1 467 ? 9.278 -18.730 -26.017 1.00 37.12 467 ARG A O 1
ATOM 3682 N N . MET A 1 468 ? 10.996 -18.060 -24.716 1.00 34.12 468 MET A N 1
ATOM 3683 C CA . MET A 1 468 ? 10.614 -16.648 -24.672 1.00 34.12 468 MET A CA 1
ATOM 3684 C C . MET A 1 468 ? 10.968 -15.961 -25.998 1.00 34.12 468 MET A C 1
ATOM 3686 O O . MET A 1 468 ? 10.125 -15.264 -26.559 1.00 34.12 468 M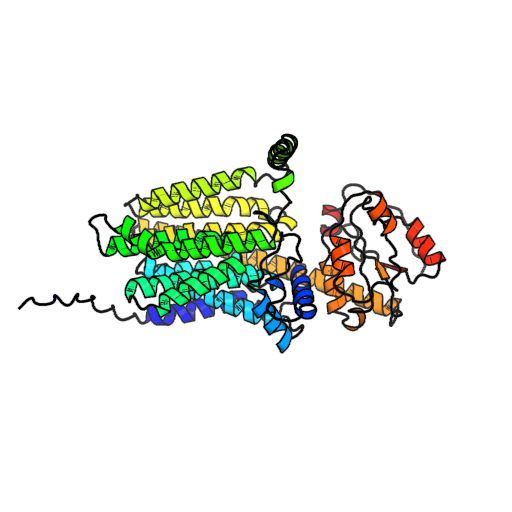ET A O 1
ATOM 3690 N N . LEU A 1 469 ? 12.144 -16.275 -26.553 1.00 35.69 469 LEU A N 1
ATOM 3691 C CA . LEU A 1 469 ? 12.599 -15.809 -27.868 1.00 35.69 469 LEU A CA 1
ATOM 3692 C C . LEU A 1 469 ? 11.795 -16.422 -29.028 1.00 35.69 469 LEU A C 1
ATOM 3694 O O . LEU A 1 469 ? 11.504 -15.741 -30.004 1.00 35.69 469 LEU A O 1
ATOM 3698 N N . ARG A 1 470 ? 11.350 -17.683 -28.915 1.00 37.81 470 ARG A N 1
ATOM 3699 C CA . ARG A 1 470 ? 10.539 -18.341 -29.961 1.00 37.81 470 ARG A CA 1
ATOM 3700 C C . ARG A 1 470 ? 9.057 -17.927 -29.993 1.00 37.81 470 ARG A C 1
ATOM 3702 O O . ARG A 1 470 ? 8.388 -18.214 -30.981 1.00 37.81 470 ARG A O 1
ATOM 3709 N N . ARG A 1 471 ? 8.496 -17.320 -28.933 1.00 33.91 471 ARG A N 1
ATOM 3710 C CA . ARG A 1 471 ? 7.038 -17.036 -28.822 1.00 33.91 471 ARG A CA 1
ATOM 3711 C C . ARG A 1 471 ? 6.636 -15.570 -28.980 1.00 33.91 471 ARG A C 1
ATOM 3713 O O . ARG A 1 471 ? 5.438 -15.290 -28.972 1.00 33.91 471 ARG A O 1
ATOM 3720 N N . ASN A 1 472 ? 7.596 -14.666 -29.132 1.00 30.06 472 ASN A N 1
ATOM 3721 C CA . ASN A 1 472 ? 7.356 -13.268 -29.473 1.00 30.06 472 ASN A CA 1
ATOM 3722 C C . ASN A 1 472 ? 8.241 -12.948 -30.688 1.00 30.06 472 ASN A C 1
ATOM 3724 O O . ASN A 1 472 ? 9.422 -12.665 -30.497 1.00 30.06 472 ASN A O 1
ATOM 3728 N N . PRO A 1 473 ? 7.736 -13.068 -31.931 1.00 29.64 473 PRO A N 1
ATOM 3729 C CA . PRO A 1 473 ? 8.523 -12.828 -33.128 1.00 29.64 473 PRO A CA 1
ATOM 3730 C C . PRO A 1 473 ? 8.620 -11.317 -33.342 1.00 29.64 473 PRO A C 1
ATOM 3732 O O . PRO A 1 473 ? 8.023 -10.751 -34.247 1.00 29.64 473 PRO A O 1
ATOM 3735 N N . ILE A 1 474 ? 9.363 -10.643 -32.474 1.00 31.34 474 ILE A N 1
ATOM 3736 C CA . ILE A 1 474 ? 10.259 -9.633 -33.016 1.00 31.34 474 ILE A CA 1
ATOM 3737 C C . ILE A 1 474 ? 11.334 -10.489 -33.689 1.00 31.34 474 ILE A C 1
ATOM 3739 O O . ILE A 1 474 ? 11.879 -11.388 -33.048 1.00 31.34 474 ILE A O 1
ATOM 3743 N N . GLU A 1 475 ? 11.528 -10.346 -34.996 1.00 31.14 475 GLU A N 1
ATOM 3744 C CA . GLU A 1 475 ? 12.491 -11.138 -35.763 1.00 31.14 475 GLU A CA 1
ATOM 3745 C C . GLU A 1 475 ? 13.922 -10.854 -35.284 1.00 31.14 475 GLU A C 1
ATOM 3747 O O . GLU A 1 475 ? 14.677 -10.098 -35.876 1.00 31.14 475 GLU A O 1
ATOM 3752 N N . TYR A 1 476 ? 14.325 -11.506 -34.196 1.00 34.62 476 TYR A N 1
ATOM 3753 C CA . TYR A 1 476 ? 15.697 -11.500 -33.692 1.00 34.62 476 TYR A CA 1
ATOM 3754 C C . TYR A 1 476 ? 16.633 -12.383 -34.543 1.00 34.62 476 TYR A C 1
ATOM 3756 O O . TYR A 1 476 ? 17.797 -12.557 -34.201 1.00 34.62 476 TYR A O 1
ATOM 3764 N N . ARG A 1 477 ? 16.139 -12.985 -35.638 1.00 29.41 477 ARG A N 1
ATOM 3765 C CA . ARG A 1 477 ? 16.873 -13.970 -36.455 1.00 29.41 477 ARG A CA 1
ATOM 3766 C C . ARG A 1 477 ? 17.986 -13.375 -37.314 1.00 29.41 477 ARG A C 1
ATOM 3768 O O . ARG A 1 477 ? 18.890 -14.115 -37.682 1.00 29.41 477 ARG A O 1
ATOM 3775 N N . GLU A 1 478 ? 17.947 -12.079 -37.600 1.00 29.70 478 GLU A N 1
ATOM 3776 C CA . GLU A 1 478 ? 19.004 -11.398 -38.367 1.00 29.70 478 GLU A CA 1
ATOM 3777 C C . GLU A 1 478 ? 20.079 -10.753 -37.477 1.00 29.70 478 GLU A C 1
ATOM 3779 O O . GLU A 1 478 ? 21.037 -10.165 -37.971 1.00 29.70 478 GLU A O 1
ATOM 3784 N N . TRP A 1 479 ? 19.955 -10.878 -36.155 1.00 30.75 479 TRP A N 1
ATOM 3785 C CA . TRP A 1 479 ? 20.808 -10.171 -35.209 1.00 30.75 479 TRP A CA 1
ATOM 3786 C C . TRP A 1 479 ? 21.946 -11.095 -34.769 1.00 30.75 479 TRP A C 1
ATOM 3788 O O . TRP A 1 479 ? 21.748 -12.039 -34.002 1.00 30.75 479 TRP A O 1
ATOM 3798 N N . GLN A 1 480 ? 23.155 -10.839 -35.272 1.00 28.00 480 GLN A N 1
ATOM 3799 C CA . GLN A 1 480 ? 24.368 -11.494 -34.786 1.00 28.00 480 GLN A CA 1
ATOM 3800 C C . GLN A 1 480 ? 24.645 -11.028 -33.350 1.00 28.00 480 GLN A C 1
ATOM 3802 O O . GLN A 1 480 ? 25.019 -9.884 -33.103 1.00 28.00 480 GLN A O 1
ATOM 3807 N N . TYR A 1 481 ? 24.439 -11.914 -32.377 1.00 29.38 481 TYR A N 1
ATOM 3808 C CA . TYR A 1 481 ? 24.806 -11.659 -30.988 1.00 29.38 481 TYR A CA 1
ATOM 3809 C C . TYR A 1 481 ? 26.331 -11.756 -30.831 1.00 29.38 481 TYR A C 1
ATOM 3811 O O . TYR A 1 481 ? 26.886 -12.845 -30.675 1.00 29.38 481 TYR A O 1
ATOM 3819 N N . GLY A 1 482 ? 27.018 -10.613 -30.835 1.00 28.41 482 GLY A N 1
ATOM 3820 C CA . GLY A 1 482 ? 28.342 -10.499 -30.226 1.00 28.41 482 GLY A CA 1
ATOM 3821 C C . GLY A 1 482 ? 28.224 -10.717 -28.714 1.00 28.41 482 GLY A C 1
ATOM 3822 O O . GLY A 1 482 ? 27.235 -10.340 -28.101 1.00 28.41 482 GLY A O 1
ATOM 3823 N N . VAL A 1 483 ? 29.200 -11.370 -28.091 1.00 30.67 483 VAL A N 1
ATOM 3824 C CA . VAL A 1 483 ? 29.241 -11.566 -26.629 1.00 30.67 483 VAL A CA 1
ATOM 3825 C C . VAL A 1 483 ? 30.454 -10.802 -26.135 1.00 30.67 483 VAL A C 1
ATOM 3827 O O . VAL A 1 483 ? 31.564 -11.288 -26.358 1.00 30.67 483 VAL A O 1
ATOM 3830 N N . ALA A 1 484 ? 30.278 -9.670 -25.451 1.00 33.19 484 ALA A N 1
ATOM 3831 C CA . ALA A 1 484 ? 31.348 -9.142 -24.609 1.00 33.19 484 ALA A CA 1
ATOM 3832 C C . ALA A 1 484 ? 31.351 -9.911 -23.296 1.00 33.19 484 ALA A C 1
ATOM 3834 O O . ALA A 1 484 ? 30.700 -9.555 -22.317 1.00 33.19 484 ALA A O 1
ATOM 3835 N N . GLY A 1 485 ? 32.152 -10.969 -23.269 1.00 35.59 485 GLY A N 1
ATOM 3836 C CA . GLY A 1 485 ? 32.960 -11.151 -22.078 1.00 35.59 485 GLY A CA 1
ATOM 3837 C C . GLY A 1 485 ? 33.940 -9.982 -22.012 1.00 35.59 485 GLY A C 1
ATOM 3838 O O . GLY A 1 485 ? 34.339 -9.456 -23.050 1.00 35.59 485 GLY A O 1
ATOM 3839 N N . ALA A 1 486 ? 34.362 -9.596 -20.812 1.00 38.38 486 ALA A N 1
ATOM 3840 C CA . ALA A 1 486 ? 35.469 -8.667 -20.576 1.00 38.38 486 ALA A CA 1
ATOM 3841 C C . ALA A 1 486 ? 36.837 -9.224 -21.059 1.00 38.38 486 ALA A C 1
ATOM 3843 O O . ALA A 1 486 ? 37.855 -9.075 -20.388 1.00 38.38 486 ALA A O 1
ATOM 3844 N N . ASP A 1 487 ? 36.854 -9.938 -22.185 1.00 47.91 487 ASP A N 1
ATOM 3845 C CA . ASP A 1 487 ? 38.042 -10.355 -22.904 1.00 47.91 487 ASP A CA 1
ATOM 3846 C C . ASP A 1 487 ? 38.369 -9.259 -23.917 1.00 47.91 487 ASP A C 1
ATOM 3848 O O . ASP A 1 487 ? 37.818 -9.212 -25.019 1.00 47.91 487 ASP A O 1
ATOM 3852 N N . GLU A 1 488 ? 39.277 -8.368 -23.525 1.00 48.66 488 GLU A N 1
ATOM 3853 C CA . GLU A 1 488 ? 39.833 -7.309 -24.375 1.00 48.66 488 GLU A CA 1
ATOM 3854 C C . GLU A 1 488 ? 40.297 -7.851 -25.739 1.00 48.66 488 GLU A C 1
ATOM 3856 O O . GLU A 1 488 ? 40.180 -7.164 -26.751 1.00 48.66 488 GLU A O 1
ATOM 3861 N N . LYS A 1 489 ? 40.734 -9.121 -25.810 1.00 53.25 489 LYS A N 1
ATOM 3862 C CA . LYS A 1 489 ? 41.143 -9.764 -27.068 1.00 53.25 489 LYS A CA 1
ATOM 3863 C C . LYS A 1 489 ? 39.970 -10.085 -27.982 1.00 53.25 489 LYS A C 1
ATOM 3865 O O . LYS A 1 489 ? 40.159 -10.233 -29.185 1.00 53.25 489 LYS A O 1
ATOM 3870 N N . LYS A 1 490 ? 38.769 -10.286 -27.446 1.00 50.78 490 LYS A N 1
ATOM 3871 C CA . LYS A 1 490 ? 37.573 -10.495 -28.263 1.00 50.78 490 LYS A CA 1
ATOM 3872 C C . LYS A 1 490 ? 37.040 -9.168 -28.795 1.00 50.78 490 LYS A C 1
ATOM 3874 O O . LYS A 1 490 ? 36.801 -9.093 -29.987 1.00 50.78 490 LYS A O 1
ATOM 3879 N N . VAL A 1 491 ? 37.000 -8.119 -27.967 1.00 49.66 491 VAL A N 1
ATOM 3880 C CA . VAL A 1 491 ? 36.660 -6.761 -28.433 1.00 49.66 491 VAL A CA 1
ATOM 3881 C C . VAL A 1 491 ? 37.600 -6.317 -29.556 1.00 49.66 491 VAL A C 1
ATOM 3883 O O . VAL A 1 491 ? 37.130 -5.841 -30.582 1.00 49.66 491 VAL A O 1
ATOM 3886 N N . ALA A 1 492 ? 38.909 -6.544 -29.405 1.00 54.22 492 ALA A N 1
ATOM 3887 C CA . ALA A 1 492 ? 39.882 -6.261 -30.458 1.00 54.22 492 ALA A CA 1
ATOM 3888 C C . ALA A 1 492 ? 39.620 -7.076 -31.741 1.00 54.22 492 ALA A C 1
ATOM 3890 O O . ALA A 1 492 ? 39.673 -6.524 -32.832 1.00 54.22 492 ALA A O 1
ATOM 3891 N N . ARG A 1 493 ? 39.265 -8.365 -31.624 1.00 55.97 493 ARG A N 1
ATOM 3892 C CA . ARG A 1 493 ? 38.915 -9.220 -32.777 1.00 55.97 493 ARG A CA 1
ATOM 3893 C C . ARG A 1 493 ? 37.616 -8.804 -33.467 1.00 55.97 493 ARG A C 1
ATOM 3895 O O . ARG A 1 493 ? 37.532 -8.907 -34.685 1.00 55.97 493 ARG A O 1
ATOM 3902 N N . ASP A 1 494 ? 36.616 -8.360 -32.715 1.00 51.56 494 ASP A N 1
ATOM 3903 C CA . ASP A 1 494 ? 35.334 -7.908 -33.264 1.00 51.56 494 ASP A CA 1
ATOM 3904 C C . ASP A 1 494 ? 35.518 -6.541 -33.967 1.00 51.56 494 ASP A C 1
ATOM 3906 O O . ASP A 1 494 ? 35.021 -6.341 -35.076 1.00 51.56 494 ASP A O 1
ATOM 3910 N N . GLN A 1 495 ? 36.366 -5.655 -33.420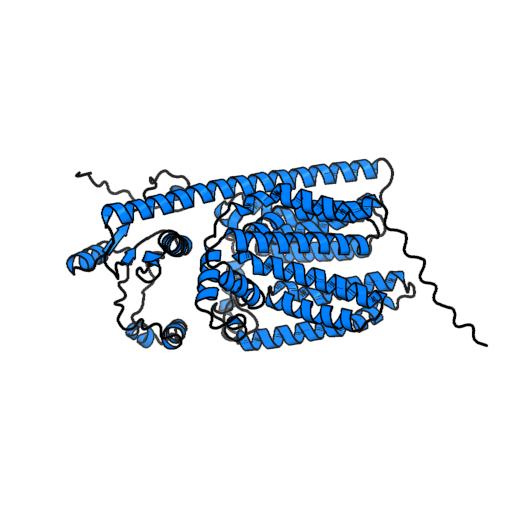 1.00 52.81 495 GLN A N 1
ATOM 3911 C CA . GLN A 1 495 ? 36.829 -4.438 -34.108 1.00 52.81 495 GLN A CA 1
ATOM 3912 C C . GLN A 1 495 ? 37.623 -4.750 -35.390 1.00 52.81 495 GLN A C 1
ATOM 3914 O O . GLN A 1 495 ? 37.394 -4.124 -36.423 1.00 52.81 495 GLN A O 1
ATOM 3919 N N . GLU A 1 496 ? 38.521 -5.742 -35.362 1.00 54.12 496 GLU A N 1
ATOM 3920 C CA . GLU A 1 496 ? 39.269 -6.209 -36.543 1.00 54.12 496 GLU A CA 1
ATOM 3921 C C . GLU A 1 496 ? 38.359 -6.810 -37.630 1.00 54.12 496 GLU A C 1
ATOM 3923 O O . GLU A 1 496 ? 38.704 -6.774 -38.811 1.00 54.12 496 GLU A O 1
ATOM 3928 N N . ARG A 1 497 ? 37.183 -7.333 -37.258 1.00 56.16 497 ARG A N 1
ATOM 3929 C CA . ARG A 1 497 ? 36.162 -7.856 -38.186 1.00 56.16 497 ARG A CA 1
ATOM 3930 C C . ARG A 1 497 ? 35.268 -6.776 -38.797 1.00 56.16 497 ARG A C 1
ATOM 3932 O O . ARG A 1 497 ? 34.425 -7.103 -39.629 1.00 56.16 497 ARG A O 1
ATOM 3939 N N . GLY A 1 498 ? 35.455 -5.510 -38.423 1.00 45.47 498 GLY A N 1
ATOM 3940 C CA . GLY A 1 498 ? 34.632 -4.400 -38.900 1.00 45.47 498 GLY A CA 1
ATOM 3941 C C . GLY A 1 498 ? 33.249 -4.337 -38.250 1.00 45.47 498 GLY A C 1
ATOM 3942 O O . GLY A 1 498 ? 32.361 -3.671 -38.779 1.00 45.47 498 GLY A O 1
ATOM 3943 N N . GLU A 1 499 ? 33.044 -5.014 -37.117 1.00 50.91 499 GLU A N 1
ATOM 3944 C CA . GLU A 1 499 ? 31.834 -4.835 -36.320 1.00 50.91 499 GLU A CA 1
ATOM 3945 C C . GLU A 1 499 ? 31.922 -3.485 -35.587 1.00 50.91 499 GLU A C 1
ATOM 3947 O O . GLU A 1 499 ? 32.947 -3.147 -34.989 1.00 50.91 499 GLU A O 1
ATOM 3952 N N . ASN A 1 500 ? 30.849 -2.688 -35.637 1.00 41.78 500 ASN A N 1
ATOM 3953 C CA . ASN A 1 500 ? 30.774 -1.381 -34.976 1.00 41.78 500 ASN A CA 1
ATOM 3954 C C . ASN A 1 500 ? 30.681 -1.558 -33.450 1.00 41.78 500 ASN A C 1
ATOM 3956 O O . ASN A 1 500 ? 29.604 -1.464 -32.858 1.00 41.78 500 ASN A O 1
ATOM 3960 N N . VAL A 1 501 ? 31.817 -1.851 -32.816 1.00 42.16 501 VAL A N 1
ATOM 3961 C CA . VAL A 1 501 ? 31.933 -2.091 -31.375 1.00 42.16 501 VAL A CA 1
ATOM 3962 C C . VAL A 1 501 ? 32.512 -0.860 -30.688 1.00 42.16 501 VAL A C 1
ATOM 3964 O O . VAL A 1 501 ? 33.689 -0.525 -30.848 1.00 42.16 501 VAL A O 1
ATOM 3967 N N . VAL A 1 502 ? 31.680 -0.211 -29.872 1.00 42.81 502 VAL A N 1
ATOM 3968 C CA . VAL A 1 502 ? 32.073 0.940 -29.055 1.00 42.81 502 VAL A CA 1
ATOM 3969 C C . VAL A 1 502 ? 32.234 0.508 -27.601 1.00 42.81 502 VAL A C 1
ATOM 3971 O O . VAL A 1 502 ? 31.267 0.108 -26.946 1.00 42.81 502 VAL A O 1
ATOM 3974 N N . LEU A 1 503 ? 33.461 0.615 -27.084 1.00 44.53 503 LEU A N 1
ATOM 3975 C CA . LEU A 1 503 ? 33.762 0.341 -25.684 1.00 44.53 503 LEU A CA 1
ATOM 3976 C C . LEU A 1 503 ? 33.716 1.642 -24.884 1.00 44.53 503 LEU A C 1
ATOM 3978 O O . LEU A 1 503 ? 34.546 2.531 -25.072 1.00 44.53 503 LEU A O 1
ATOM 3982 N N . ILE A 1 504 ? 32.743 1.759 -23.983 1.00 43.31 504 ILE A N 1
ATOM 3983 C CA . ILE A 1 504 ? 32.592 2.955 -23.159 1.00 43.31 504 ILE A CA 1
ATOM 3984 C C . ILE A 1 504 ? 33.216 2.700 -21.788 1.00 43.31 504 ILE A C 1
ATOM 3986 O O . ILE A 1 504 ? 32.617 2.060 -20.922 1.00 43.31 504 ILE A O 1
ATOM 3990 N N . GLN A 1 505 ? 34.427 3.215 -21.576 1.00 44.91 505 GLN A N 1
ATOM 3991 C CA . GLN A 1 505 ? 35.044 3.231 -20.252 1.00 44.91 505 GLN A CA 1
ATOM 3992 C C . GLN A 1 505 ? 34.360 4.294 -19.380 1.00 44.91 505 GLN A C 1
ATOM 3994 O O . GLN A 1 505 ? 34.083 5.408 -19.825 1.00 44.91 505 GLN A O 1
ATOM 3999 N N . SER A 1 506 ? 34.034 3.935 -18.137 1.00 41.06 506 SER A N 1
ATOM 4000 C CA . SER A 1 506 ? 33.355 4.829 -17.195 1.00 41.06 506 SER A CA 1
ATOM 4001 C C . SER A 1 506 ? 34.125 6.155 -17.038 1.00 41.06 506 SER A C 1
ATOM 4003 O O . SER A 1 506 ? 35.304 6.109 -16.700 1.00 41.06 506 SER A O 1
ATOM 4005 N N . PRO A 1 507 ? 33.474 7.328 -17.168 1.00 39.22 507 PRO A N 1
ATOM 4006 C CA . PRO A 1 507 ? 34.133 8.626 -16.990 1.00 39.22 507 PRO A CA 1
ATOM 4007 C C . PRO A 1 507 ? 34.457 8.954 -15.520 1.00 39.22 507 PRO A C 1
ATOM 4009 O O . PRO A 1 507 ? 35.036 9.999 -15.234 1.00 39.22 507 PRO A O 1
ATOM 4012 N N . PHE A 1 508 ? 34.048 8.106 -14.571 1.00 43.66 508 PHE A N 1
ATOM 4013 C CA . PHE A 1 508 ? 34.329 8.303 -13.150 1.00 43.66 508 PHE A CA 1
ATOM 4014 C C . PHE A 1 508 ? 35.740 7.831 -12.797 1.00 43.66 508 PHE A C 1
ATOM 4016 O O . PHE A 1 508 ? 36.058 6.677 -13.099 1.00 43.66 508 PHE A O 1
ATOM 4023 N N . PRO A 1 509 ? 36.544 8.658 -12.111 1.00 48.56 509 PRO A N 1
ATOM 4024 C CA . PRO A 1 509 ? 37.888 8.275 -11.714 1.00 48.56 509 PRO A CA 1
ATOM 4025 C C . PRO A 1 509 ? 37.850 7.163 -10.644 1.00 48.56 509 PRO A C 1
ATOM 4027 O O . PRO A 1 509 ? 36.884 7.023 -9.885 1.00 48.56 509 PRO A O 1
ATOM 4030 N N . ASP A 1 510 ? 38.875 6.308 -10.624 1.00 47.09 510 ASP A N 1
ATOM 4031 C CA . ASP A 1 510 ? 38.948 5.089 -9.791 1.00 47.09 510 ASP A CA 1
ATOM 4032 C C . ASP A 1 510 ? 38.863 5.360 -8.276 1.00 47.09 510 ASP A C 1
ATOM 4034 O O . ASP A 1 510 ? 38.586 4.468 -7.471 1.00 47.09 510 ASP A O 1
ATOM 4038 N N . ASP A 1 511 ? 39.107 6.600 -7.869 1.00 46.50 511 ASP A N 1
ATOM 4039 C CA . ASP A 1 511 ? 39.064 7.095 -6.501 1.00 46.50 511 ASP A CA 1
ATOM 4040 C C . ASP A 1 511 ? 37.689 7.610 -6.051 1.00 46.50 511 ASP A C 1
ATOM 4042 O O . ASP A 1 511 ? 37.536 7.928 -4.867 1.00 46.50 511 ASP A O 1
ATOM 4046 N N . ASP A 1 512 ? 36.670 7.599 -6.922 1.00 50.44 512 ASP A N 1
ATOM 4047 C CA . ASP A 1 512 ? 35.281 7.782 -6.498 1.00 50.44 512 ASP A CA 1
ATOM 4048 C C . ASP A 1 512 ? 34.937 6.702 -5.444 1.00 50.44 512 ASP A C 1
ATOM 4050 O O . ASP A 1 512 ? 35.129 5.504 -5.693 1.00 50.44 512 ASP A O 1
ATOM 4054 N N . PRO A 1 513 ? 34.426 7.068 -4.252 1.00 46.78 513 PRO A N 1
ATOM 4055 C CA . PRO A 1 513 ? 33.975 6.110 -3.242 1.00 46.78 513 PRO A CA 1
ATOM 4056 C C . PRO A 1 513 ? 33.012 5.043 -3.789 1.00 46.78 513 PRO A C 1
ATOM 4058 O O . PRO A 1 513 ? 32.967 3.930 -3.262 1.00 46.78 513 PRO A O 1
ATOM 4061 N N . LEU A 1 514 ? 32.276 5.359 -4.861 1.00 42.00 514 LEU A N 1
ATOM 4062 C CA . LEU A 1 514 ? 31.403 4.435 -5.586 1.00 42.00 514 LEU A CA 1
ATOM 4063 C C . LEU A 1 514 ? 32.173 3.409 -6.437 1.00 42.00 514 LEU A C 1
ATOM 4065 O O . LEU A 1 514 ? 31.676 2.301 -6.613 1.00 42.00 514 LEU A O 1
ATOM 4069 N N . ASN A 1 515 ? 33.373 3.733 -6.929 1.00 40.22 515 ASN A N 1
ATOM 4070 C CA . ASN A 1 515 ? 34.276 2.788 -7.600 1.00 40.22 515 ASN A CA 1
ATOM 4071 C C . ASN A 1 515 ? 35.050 1.932 -6.574 1.00 40.22 515 ASN A C 1
ATOM 4073 O O . ASN A 1 515 ? 35.132 0.711 -6.725 1.00 40.22 515 ASN A O 1
ATOM 4077 N N . ARG A 1 516 ? 35.535 2.529 -5.470 1.00 39.56 516 ARG A N 1
ATOM 4078 C CA . ARG A 1 516 ? 36.297 1.814 -4.418 1.00 39.56 516 ARG A CA 1
ATOM 4079 C C . ARG A 1 516 ? 35.493 0.780 -3.627 1.00 39.56 516 ARG A C 1
ATOM 4081 O O . ARG A 1 516 ? 36.076 -0.178 -3.131 1.00 39.56 516 ARG A O 1
ATOM 4088 N N . GLN A 1 517 ? 34.175 0.943 -3.490 1.00 37.81 517 GLN A N 1
ATOM 4089 C CA . GLN A 1 517 ? 33.338 -0.049 -2.794 1.00 37.81 517 GLN A CA 1
ATOM 4090 C C . GLN A 1 517 ? 33.071 -1.323 -3.614 1.00 37.81 517 GLN A C 1
ATOM 4092 O O . GLN A 1 517 ? 32.628 -2.315 -3.039 1.00 37.81 517 GLN A O 1
ATOM 4097 N N . PHE A 1 518 ? 33.376 -1.323 -4.916 1.00 33.12 518 PHE A N 1
ATOM 4098 C CA . PHE A 1 518 ? 33.207 -2.484 -5.798 1.00 33.12 518 PHE A CA 1
ATOM 4099 C C . PHE A 1 518 ? 34.527 -3.037 -6.349 1.00 33.12 518 PHE A C 1
ATOM 4101 O O . PHE A 1 518 ? 34.571 -4.197 -6.746 1.00 33.12 518 PHE A O 1
ATOM 4108 N N . PHE A 1 519 ? 35.614 -2.263 -6.303 1.00 32.28 519 PHE A N 1
ATOM 4109 C CA . PHE A 1 519 ? 36.961 -2.723 -6.630 1.00 32.28 519 PHE A CA 1
ATOM 4110 C C . PHE A 1 519 ? 37.815 -2.874 -5.368 1.00 32.28 519 PHE A C 1
ATOM 4112 O O . PHE A 1 519 ? 38.576 -1.987 -4.985 1.00 32.28 519 PHE A O 1
ATOM 4119 N N . LEU A 1 520 ? 37.746 -4.052 -4.750 1.00 29.62 520 LEU A N 1
ATOM 4120 C CA . LEU A 1 520 ? 38.886 -4.595 -4.019 1.00 29.62 520 LEU A CA 1
ATOM 4121 C C . LEU A 1 520 ? 39.445 -5.751 -4.849 1.00 29.62 520 LEU A C 1
ATOM 4123 O O . LEU A 1 520 ? 38.814 -6.794 -4.951 1.00 29.62 520 LEU A O 1
ATOM 4127 N N . GLN A 1 521 ? 40.651 -5.529 -5.382 1.00 34.28 521 GLN A N 1
ATOM 4128 C CA . GLN A 1 521 ? 41.506 -6.427 -6.178 1.00 34.28 521 GLN A CA 1
ATOM 4129 C C . GLN A 1 521 ? 41.404 -6.302 -7.709 1.00 34.28 521 GLN A C 1
ATOM 4131 O O . GLN A 1 521 ? 40.839 -7.139 -8.401 1.00 34.28 521 GLN A O 1
ATOM 4136 N N . GLY A 1 522 ? 42.102 -5.307 -8.258 1.00 29.47 522 GLY A N 1
ATOM 4137 C CA . GLY A 1 522 ? 42.535 -5.300 -9.656 1.00 29.47 522 GLY A CA 1
ATOM 4138 C C . GLY A 1 522 ? 43.664 -4.290 -9.843 1.00 29.47 522 GLY A C 1
ATOM 4139 O O . GLY A 1 522 ? 43.494 -3.123 -9.513 1.00 29.47 522 GLY A O 1
ATOM 4140 N N . ARG A 1 523 ? 44.845 -4.744 -10.279 1.00 31.09 523 ARG A N 1
ATOM 4141 C CA . ARG A 1 523 ? 46.024 -3.892 -10.516 1.00 31.09 523 ARG A CA 1
ATOM 4142 C C . ARG A 1 523 ? 45.774 -2.923 -11.676 1.00 31.09 523 ARG A C 1
ATOM 4144 O O . ARG A 1 523 ? 45.255 -3.332 -12.708 1.00 31.09 523 ARG A O 1
ATOM 4151 N N . GLN A 1 524 ? 46.229 -1.683 -11.502 1.00 29.30 524 GLN A N 1
ATOM 4152 C CA . GLN A 1 524 ? 46.303 -0.654 -12.540 1.00 29.30 524 GLN A CA 1
ATOM 4153 C C . GLN A 1 524 ? 47.230 -1.074 -13.690 1.00 29.30 524 GLN A C 1
ATOM 4155 O O . GLN A 1 524 ? 48.301 -1.636 -13.449 1.00 29.30 524 GLN A O 1
ATOM 4160 N N . LEU A 1 525 ? 46.866 -0.707 -14.919 1.00 27.67 525 LEU A N 1
ATOM 4161 C CA . LEU A 1 525 ? 47.817 -0.519 -16.012 1.00 27.67 525 LEU A CA 1
ATOM 4162 C C . LEU A 1 525 ? 47.806 0.960 -16.426 1.00 27.67 525 LEU A C 1
ATOM 4164 O O . LEU A 1 525 ? 46.728 1.547 -16.527 1.00 27.67 525 LEU A O 1
ATOM 4168 N N . PRO A 1 526 ? 48.975 1.576 -16.660 1.00 29.58 526 PRO A N 1
ATOM 4169 C CA . PRO A 1 526 ? 49.048 2.930 -17.180 1.00 29.58 526 PRO A CA 1
ATOM 4170 C C . PRO A 1 526 ? 48.805 2.888 -18.690 1.00 29.58 526 PRO A C 1
ATOM 4172 O O . PRO A 1 526 ? 49.470 2.130 -19.396 1.00 29.58 526 PRO A O 1
ATOM 4175 N N . PHE A 1 527 ? 47.909 3.730 -19.203 1.00 29.78 527 PHE A N 1
ATOM 4176 C CA . PHE A 1 527 ? 47.889 4.025 -20.633 1.00 29.78 527 PHE A CA 1
ATOM 4177 C C . PHE A 1 527 ? 48.094 5.514 -20.882 1.00 29.78 527 PHE A C 1
ATOM 4179 O O . PHE A 1 527 ? 47.423 6.375 -20.315 1.00 29.78 527 PHE A O 1
ATOM 4186 N N . ALA A 1 528 ? 49.104 5.782 -21.705 1.00 30.80 528 ALA A N 1
ATOM 4187 C CA . ALA A 1 528 ? 49.540 7.097 -22.114 1.00 30.80 528 ALA A CA 1
ATOM 4188 C C . ALA A 1 528 ? 48.510 7.730 -23.053 1.00 30.80 528 ALA A C 1
ATOM 4190 O O . ALA A 1 528 ? 48.109 7.135 -24.052 1.00 30.80 528 ALA A O 1
ATOM 4191 N N . ALA A 1 529 ? 48.137 8.967 -22.744 1.00 29.19 529 ALA A N 1
ATOM 4192 C CA . ALA A 1 529 ? 47.344 9.812 -23.616 1.00 29.19 529 ALA A CA 1
ATOM 4193 C C . ALA A 1 529 ? 48.077 10.068 -24.945 1.00 29.19 529 ALA A C 1
ATOM 4195 O O . ALA A 1 529 ? 49.224 10.526 -24.955 1.00 29.19 529 ALA A O 1
ATOM 4196 N N . ARG A 1 530 ? 47.390 9.861 -26.071 1.00 29.28 530 ARG A N 1
ATOM 4197 C CA . ARG A 1 530 ? 47.681 10.571 -27.321 1.00 29.28 530 ARG A CA 1
ATOM 4198 C C . ARG A 1 530 ? 46.378 11.108 -27.914 1.00 29.28 530 ARG A C 1
ATOM 4200 O O . ARG A 1 530 ? 45.523 10.319 -28.285 1.00 29.28 530 ARG A O 1
ATOM 4207 N N . ARG A 1 531 ? 46.338 12.448 -27.897 1.00 33.81 531 ARG A N 1
ATOM 4208 C CA . ARG A 1 531 ? 45.460 13.467 -28.506 1.00 33.81 531 ARG A CA 1
ATOM 4209 C C . ARG A 1 531 ? 44.076 13.070 -28.994 1.00 33.81 531 ARG A C 1
ATOM 4211 O O . ARG A 1 531 ? 43.999 12.335 -29.996 1.00 33.81 531 ARG A O 1
#

Sequence (531 aa):
MTETATTGRPPSRPVSFAGRLAGPALVAALWLVQGSILWGNFYLDDYFYLHLARAGAGPFALFAKDLWFGIYFRPGFFPLFWLIHAFFEWNAAAYLAVNLALVTGTVLAFFALVRRWFDSTGVAFWAALLFAISPTTAVGAHFVWNMTEVLGLFLAMLSLLLFWHWLENKRPGWFAAALATALWAMLCKENLAILPAVAWLAARTFQRRRDPAGRAGRMAWRSTWPLWAVLAVYLVWRTVMLKGFGGYLPLGDKLIEPRVFGPLARLLAPNFPLVPWLPALCLLALIVLLGAAREKHPWRIFGLGVLVAALAAAPMAINLRNPVMALFLPLRFFYAVMPGLAIALGAAAAVSGRKKVAAVVLLAALCGGLAANAGKLAWDFSAWQNRRVAALRLLGWVVRSQYGDAPDGTLFYYCRPPNDHALDAGIKYYFPEYRDRYLFLYCADRTEVVATPETLEATGVPTYFDRMLRRNPIEYREWQYGVAGADEKKVARDQERGENVVLIQSPFPDDDPLNRQFFLQGRQLPFAARR